Protein AF-A0A382CW52-F1 (afdb_monomer_lite)

Secondary structure (DSSP, 8-state):
--GGGSPPP---HHHHHHHHHHH-GGGTT--EEEEEE--SSSEEEEEEETTEEEEEEEE--TTS-HHHHHHHHHHHHHHTT-TTTTTTSPPB--SS-EEEE-TTS-EEEEEEEEPPPSEEGGGSPP-HHHHHHHHHHHHHHHHHHTT---GGG----TT-TT--GGGGGGGGG--HHHHHHHHHHHHHIIIIIITTGGGS-EEEE-S---TTTEEEETTEEEEE--GGG-EEEETTHHHHHHHHHHTTT-S-HHHHHHHHHHHHHHHSPPPHHHHHHHHHHHHHHHHHHHHHHHHHHHH-TT-GGGGTTHHHHHHHHHHHHTS-HHHHHHHHHHHTT--SSTTHHHHHHHHHHSPPPPSBSS-GGGS-EEE---SSSSTTTTT--S-HHHHHHHHHHHHHHTT-SEEEEPTT-B-TT--SGGGB-SS-TT-B--B--S-EEE--TT--B--SS----------

pLDDT: mean 93.74, std 5.89, range [51.62, 98.88]

Radius of gyration: 28.96 Å; chains: 1; bounding box: 70×45×85 Å

Organism: NCBI:txid408172

InterPro domains:
  IPR002575 Aminoglycoside phosphotransferase [PF01636] (102-248)
  IPR011009 Protein kinase-like domain superfamily [SSF56112] (11-312)
  IPR011055 Duplicated hybrid motif [G3DSA:2.70.70.10] (373-463)
  IPR011055 Duplicated hybrid motif [SSF51261] (417-463)
  IPR050249 Pseudomonas-type Homoserine Kinase [PTHR21064] (5-320)

Foldseek 3Di:
DDLLQAAEFAADQVVVLVCCLVPPVVSVPFDKGWDWDADRRWTWIQIDTVNHGWKIKIKGHLPADPLLVVVVVVVLVQCCPPPQAVQAEWAWDDPDWDWDQGPVRRTITITITTDDDADFLLPDDADLQALLLLLQNLLSQLVSQQPDDDPVQADDDLLQLLDPPVCVVLLVLDDDPLSVLLVVLVVVSVVLRVVLVVVADKGWDLSAQARRQFGDDPNHTRYGDDSSRIHTGRSCLNVLNHLLHQQFPDLDSLSSVLSNLLSSCVRHNDDLSNLSNRLSSNLSSLSSLQSQLSVSCVVPVPSPVSCVCNVSSVVVSQLSVLDDSLVSSLSSCVSRVHQSDPCNVVVVCVVVVDAFDDQFPDDPVPFAEEEDAQACPDPLPPPDPLDPVSSLVVLVVVCVVRVGQKYKYDAQHQHPNQPDPVQQDSRHNVDGVRTDHDIDIGHDPPGHGDDRDDDDCPDDDDD

Sequence (463 aa):
MSVFNSVPPKISKIELIKWLKVNYSFFYNKNISVKELKSERDKNFLLKLKNKPLYVIKISNPAESISLLKLQDFVLNSLIKRNSVKNFIPKKIHSTIKVYQDQLNRDCYVRVLRFIEGKMYAVVNHNNNLEHSLGTLLGNLSKELQNLNHPNAFRKFEWDPSNISWIQKEINLFKGNNKKIINTNLYEYNYFIKKNLKNLRFSLTHGDANNYNLVVKNDLVSGLLDYGDMIYAPTINDLAVSLSYALMKKEDLYSSLKNVVISYHKIFPITFDEIFSLMTLVKARLTITVVMAEKQRKKFPYNKYLSISENDAWDLLYKLDRINPYLFIFLIRDYCGHQITKNYNKVINFIEKNNFPSVLDFNLNKINKSIINLDSNSIFTKNYNNNPKQITKKINIFLKKNDSQIGIGLYKEKRNVYQGNNFISNFNSKNRRNIHLGIDIFAPVGTKIKAPHDGKVFILKYN

Structure (mmCIF, N/CA/C/O backbone):
data_AF-A0A382CW52-F1
#
_entry.id   AF-A0A382CW52-F1
#
loop_
_atom_site.group_PDB
_atom_site.id
_atom_site.type_symbol
_atom_site.label_atom_id
_atom_site.label_alt_id
_atom_site.label_comp_id
_atom_site.label_asym_id
_atom_site.label_entity_id
_atom_site.label_seq_id
_atom_site.pdbx_PDB_ins_code
_atom_site.Cartn_x
_atom_site.Cartn_y
_atom_site.Cartn_z
_atom_site.occupancy
_atom_site.B_iso_or_equiv
_atom_site.auth_seq_id
_atom_site.auth_comp_id
_atom_site.auth_asym_id
_atom_site.auth_atom_id
_atom_site.pdbx_PDB_model_num
ATOM 1 N N . MET A 1 1 ? 8.816 -22.337 -16.623 1.00 55.03 1 MET A N 1
ATOM 2 C CA . MET A 1 1 ? 9.507 -22.100 -15.332 1.00 55.03 1 MET A CA 1
ATOM 3 C C . MET A 1 1 ? 9.288 -20.637 -14.957 1.00 55.03 1 MET A C 1
ATOM 5 O O . MET A 1 1 ? 9.310 -19.818 -15.862 1.00 55.03 1 MET A O 1
ATOM 9 N N . SER A 1 2 ? 8.999 -20.305 -13.694 1.00 77.81 2 SER A N 1
ATOM 10 C CA . SER A 1 2 ? 8.781 -18.900 -13.285 1.00 77.81 2 SER A CA 1
ATOM 11 C C . SER A 1 2 ? 10.044 -18.052 -13.502 1.00 77.81 2 SER A C 1
ATOM 13 O O . SER A 1 2 ? 11.145 -18.556 -13.281 1.00 77.81 2 SER A O 1
ATOM 15 N N . VAL A 1 3 ? 9.909 -16.784 -13.904 1.00 83.56 3 VAL A N 1
ATOM 16 C CA . VAL A 1 3 ? 11.049 -15.866 -14.120 1.00 83.56 3 VAL A CA 1
ATOM 17 C C . VAL A 1 3 ? 11.852 -15.627 -12.832 1.00 83.56 3 VAL A C 1
ATOM 19 O O . VAL A 1 3 ? 13.056 -15.405 -12.872 1.00 83.56 3 VAL A O 1
ATOM 22 N N . PHE A 1 4 ? 11.228 -15.796 -11.663 1.00 84.50 4 PHE A N 1
ATOM 23 C CA . PHE A 1 4 ? 11.908 -15.740 -10.360 1.00 84.50 4 PHE A CA 1
ATOM 24 C C . PHE A 1 4 ? 12.836 -16.936 -10.109 1.00 84.50 4 PHE A C 1
ATOM 26 O O . PHE A 1 4 ? 13.562 -16.978 -9.119 1.00 84.50 4 PHE A O 1
ATOM 33 N N . ASN A 1 5 ? 12.806 -17.937 -10.992 1.00 84.00 5 ASN A N 1
ATOM 34 C CA . ASN A 1 5 ? 13.637 -19.126 -10.904 1.00 84.00 5 ASN A CA 1
ATOM 35 C C . ASN A 1 5 ? 14.813 -19.140 -11.886 1.00 84.00 5 ASN A C 1
ATOM 37 O O . ASN A 1 5 ? 15.629 -20.059 -11.785 1.00 84.00 5 ASN A O 1
ATOM 41 N N . SER A 1 6 ? 14.924 -18.180 -12.802 1.00 87.19 6 SER A N 1
ATOM 42 C CA . SER A 1 6 ? 16.029 -18.098 -13.758 1.00 87.19 6 SER A CA 1
ATOM 43 C C . SER A 1 6 ? 17.123 -17.149 -13.273 1.00 87.19 6 SER A C 1
ATOM 45 O O . SER A 1 6 ? 16.870 -16.150 -12.602 1.00 87.19 6 SER A O 1
ATOM 47 N N . VAL A 1 7 ? 18.371 -17.457 -13.629 1.00 90.31 7 VAL A N 1
ATOM 48 C CA . VAL A 1 7 ? 19.515 -16.590 -13.320 1.00 90.31 7 VAL A CA 1
ATOM 49 C C . VAL A 1 7 ? 19.414 -15.305 -14.157 1.00 90.31 7 VAL A C 1
ATOM 51 O O . VAL A 1 7 ? 19.253 -15.424 -15.379 1.00 90.31 7 VAL A O 1
ATOM 54 N N . PRO A 1 8 ? 19.553 -14.106 -13.549 1.00 91.69 8 PRO A N 1
ATOM 55 C CA . PRO A 1 8 ? 19.590 -12.831 -14.269 1.00 91.69 8 PRO A CA 1
ATOM 56 C C . PRO A 1 8 ? 20.633 -12.801 -15.399 1.00 91.69 8 PRO A C 1
ATOM 58 O O . PRO A 1 8 ? 21.580 -13.599 -15.394 1.00 91.69 8 PRO A O 1
ATOM 61 N N . PRO A 1 9 ? 20.503 -11.889 -16.376 1.00 94.38 9 PRO A N 1
ATOM 62 C CA . PRO A 1 9 ? 21.441 -11.818 -17.485 1.00 94.38 9 PRO A CA 1
ATOM 63 C C . PRO A 1 9 ? 22.822 -11.336 -17.019 1.00 94.38 9 PRO A C 1
ATOM 65 O O . PRO A 1 9 ? 22.937 -10.498 -16.114 1.00 94.38 9 PRO A O 1
ATOM 68 N N . LYS A 1 10 ? 23.884 -11.876 -17.627 1.00 95.19 10 LYS A N 1
ATOM 69 C CA . LYS A 1 10 ? 25.273 -11.506 -17.318 1.00 95.19 10 LYS A CA 1
ATOM 70 C C . LYS A 1 10 ? 25.776 -10.510 -18.361 1.00 95.19 10 LYS A C 1
ATOM 72 O O . LYS A 1 10 ? 25.882 -10.848 -19.532 1.00 95.19 10 LYS A O 1
ATOM 77 N N . ILE A 1 11 ? 26.057 -9.276 -17.943 1.00 96.25 11 ILE A N 1
ATOM 78 C CA . ILE A 1 11 ? 26.260 -8.146 -18.861 1.00 96.25 11 ILE A CA 1
ATOM 79 C C . ILE A 1 11 ? 27.637 -7.516 -18.656 1.00 96.25 11 ILE A C 1
ATOM 81 O O . ILE A 1 11 ? 27.946 -7.031 -17.565 1.00 96.25 11 ILE A O 1
ATOM 85 N N . SER A 1 12 ? 28.430 -7.430 -19.725 1.00 95.88 12 SER A N 1
ATOM 86 C CA . SER A 1 12 ? 29.623 -6.580 -19.758 1.00 95.88 12 SER A CA 1
ATOM 87 C C . SER A 1 12 ? 29.228 -5.137 -20.057 1.00 95.88 12 SER A C 1
ATOM 89 O O . SER A 1 12 ? 28.597 -4.843 -21.071 1.00 95.88 12 SER A O 1
ATOM 91 N N . LYS A 1 13 ? 29.632 -4.197 -19.193 1.00 95.81 13 LYS A N 1
ATOM 92 C CA . LYS A 1 13 ? 29.352 -2.763 -19.395 1.00 95.81 13 LYS A CA 1
ATOM 93 C C . LYS A 1 13 ? 29.982 -2.232 -20.686 1.00 95.81 13 LYS A C 1
ATOM 95 O O . LYS A 1 13 ? 29.386 -1.383 -21.343 1.00 95.81 13 LYS A O 1
ATOM 100 N N . ILE A 1 14 ? 31.167 -2.728 -21.044 1.00 95.62 14 ILE A N 1
ATOM 101 C CA . ILE A 1 14 ? 31.901 -2.304 -22.243 1.00 95.62 14 ILE A CA 1
ATOM 102 C C . ILE A 1 14 ? 31.178 -2.796 -23.500 1.00 95.62 14 ILE A C 1
ATOM 104 O O . ILE A 1 14 ? 30.935 -2.011 -24.416 1.00 95.62 14 ILE A O 1
ATOM 108 N N . GLU A 1 15 ? 30.790 -4.072 -23.528 1.00 95.94 15 GLU A N 1
ATOM 109 C CA . GLU A 1 15 ? 30.048 -4.653 -24.653 1.00 95.94 15 GLU A CA 1
ATOM 110 C C . GLU A 1 15 ? 28.670 -4.014 -24.796 1.00 95.94 15 GLU A C 1
ATOM 112 O O . GLU A 1 15 ? 28.284 -3.652 -25.903 1.00 95.94 15 GLU A O 1
ATOM 117 N N . LEU A 1 16 ? 27.968 -3.777 -23.682 1.00 97.12 16 LEU A N 1
ATOM 118 C CA . LEU A 1 16 ? 26.688 -3.076 -23.688 1.00 97.12 16 LEU A CA 1
ATOM 119 C C . LEU A 1 16 ? 26.818 -1.676 -24.301 1.00 97.12 16 LEU A C 1
ATOM 121 O O . LEU A 1 16 ? 26.004 -1.297 -25.137 1.00 97.12 16 LEU A O 1
ATOM 125 N N . ILE A 1 17 ? 27.843 -0.906 -23.924 1.00 96.69 17 ILE A N 1
ATOM 126 C CA . ILE A 1 17 ? 28.097 0.428 -24.488 1.00 96.69 17 ILE A CA 1
ATOM 127 C C . ILE A 1 17 ? 28.313 0.353 -26.004 1.00 96.69 17 ILE A C 1
ATOM 129 O O . ILE A 1 17 ? 27.689 1.118 -26.742 1.00 96.69 17 ILE A O 1
ATOM 133 N N . LYS A 1 18 ? 29.166 -0.567 -26.475 1.00 96.19 18 LYS A N 1
ATOM 134 C CA . LYS A 1 18 ? 29.416 -0.765 -27.912 1.00 96.19 18 LYS A CA 1
ATOM 135 C C . LYS A 1 18 ? 28.123 -1.140 -28.638 1.00 96.19 18 LYS A C 1
ATOM 137 O O . LYS A 1 18 ? 27.760 -0.500 -29.622 1.00 96.19 18 LYS A O 1
ATOM 142 N N . TRP A 1 19 ? 27.389 -2.109 -28.097 1.00 97.31 19 TRP A N 1
ATOM 143 C CA . TRP A 1 19 ? 26.139 -2.590 -28.669 1.00 97.31 19 TRP A CA 1
ATOM 144 C C . TRP A 1 19 ? 25.076 -1.486 -28.741 1.00 97.31 19 TRP A C 1
ATOM 146 O O . TRP A 1 19 ? 24.431 -1.334 -29.777 1.00 97.31 19 TRP A O 1
ATOM 156 N N . LEU A 1 20 ? 24.934 -0.660 -27.696 1.00 96.88 20 LEU A N 1
ATOM 157 C CA . LEU A 1 20 ? 23.993 0.466 -27.669 1.00 96.88 20 LEU A CA 1
ATOM 158 C C . LEU A 1 20 ? 24.300 1.506 -28.753 1.00 96.88 20 LEU A C 1
ATOM 160 O O . LEU A 1 20 ? 23.367 2.004 -29.379 1.00 96.88 20 LEU A O 1
ATOM 164 N N . LYS A 1 21 ? 25.580 1.823 -28.995 1.00 95.81 21 LYS A N 1
ATOM 165 C CA . LYS A 1 21 ? 25.993 2.780 -30.038 1.00 95.81 21 LYS A CA 1
ATOM 166 C C . LYS A 1 21 ? 25.682 2.289 -31.450 1.00 95.81 21 LYS A C 1
ATOM 168 O O . LYS A 1 21 ? 25.289 3.092 -32.287 1.00 95.81 21 LYS A O 1
ATOM 173 N N . VAL A 1 22 ? 25.830 0.987 -31.691 1.00 96.19 22 VAL A N 1
ATOM 174 C CA . VAL A 1 22 ? 25.495 0.354 -32.978 1.00 96.19 22 VAL A CA 1
ATOM 175 C C . VAL A 1 22 ? 23.980 0.276 -33.169 1.00 96.19 22 VAL A C 1
ATOM 177 O O . VAL A 1 22 ? 23.463 0.538 -34.250 1.00 96.19 22 VAL A O 1
ATOM 180 N N . ASN A 1 23 ? 23.245 -0.064 -32.110 1.00 95.94 23 ASN A N 1
ATOM 181 C CA . ASN A 1 23 ? 21.829 -0.399 -32.220 1.00 95.94 23 ASN A CA 1
ATOM 182 C C . ASN A 1 23 ? 20.876 0.781 -32.036 1.00 95.94 23 ASN A C 1
ATOM 184 O O . ASN A 1 23 ? 19.716 0.686 -32.435 1.00 95.94 23 ASN A O 1
ATOM 188 N N . TYR A 1 24 ? 21.313 1.889 -31.458 1.00 93.94 24 TYR A N 1
ATOM 189 C CA . TYR A 1 24 ? 20.473 3.065 -31.289 1.00 93.94 24 TYR A CA 1
ATOM 190 C C . TYR A 1 24 ? 21.199 4.275 -31.862 1.00 93.94 24 TYR A C 1
ATOM 192 O O . TYR A 1 24 ? 22.149 4.781 -31.269 1.00 93.94 24 TYR A O 1
ATOM 200 N N . SER A 1 25 ? 20.718 4.767 -33.006 1.00 91.19 25 SER A N 1
ATOM 201 C CA . SER A 1 25 ? 21.332 5.877 -33.752 1.00 91.19 25 SER A CA 1
ATOM 202 C C . SER A 1 25 ? 21.570 7.121 -32.890 1.00 91.19 25 SER A C 1
ATOM 204 O O . SER A 1 25 ? 22.600 7.781 -33.012 1.00 91.19 25 SER A O 1
ATOM 206 N N . PHE A 1 26 ? 20.680 7.399 -31.933 1.00 91.38 26 PHE A N 1
ATOM 207 C CA . PHE A 1 26 ? 20.825 8.523 -31.005 1.00 91.38 26 PHE A CA 1
ATOM 208 C C . PHE A 1 26 ? 21.992 8.379 -30.002 1.00 91.38 26 PHE A C 1
ATOM 210 O O . PHE A 1 26 ? 22.335 9.358 -29.331 1.00 91.38 26 PHE A O 1
ATOM 217 N N . PHE A 1 27 ? 22.637 7.208 -29.921 1.00 93.00 27 PHE A N 1
ATOM 218 C CA . PHE A 1 27 ? 23.841 6.959 -29.122 1.00 93.00 27 PHE A CA 1
ATOM 219 C C . PHE A 1 27 ? 25.148 6.893 -29.926 1.00 93.00 27 PHE A C 1
ATOM 221 O O . PHE A 1 27 ? 26.197 7.059 -29.305 1.00 93.00 27 PHE A O 1
ATOM 228 N N . TYR A 1 28 ? 25.114 6.714 -31.253 1.00 90.19 28 TYR A N 1
ATOM 229 C CA . TYR A 1 28 ? 26.278 6.407 -32.109 1.00 90.19 28 TYR A CA 1
ATOM 230 C C . TYR A 1 28 ? 27.548 7.222 -31.773 1.00 90.19 28 TYR A C 1
ATOM 232 O O . TYR A 1 28 ? 28.556 6.659 -31.346 1.00 90.19 28 TYR A O 1
ATOM 240 N N . ASN A 1 29 ? 27.460 8.558 -31.806 1.00 89.75 29 ASN A N 1
ATOM 241 C CA . ASN A 1 29 ? 28.578 9.475 -31.517 1.00 89.75 29 ASN A CA 1
ATOM 242 C C . ASN A 1 29 ? 28.512 10.127 -30.126 1.00 89.75 29 ASN A C 1
ATOM 244 O O . ASN A 1 29 ? 29.035 11.221 -29.905 1.00 89.75 29 ASN A O 1
ATOM 248 N N . LYS A 1 30 ? 27.823 9.509 -29.161 1.00 90.88 30 LYS A N 1
ATOM 249 C CA . LYS A 1 30 ? 27.701 10.070 -27.810 1.00 90.88 30 LYS A CA 1
ATOM 250 C C . LYS A 1 30 ? 28.760 9.493 -26.871 1.00 90.88 30 LYS A C 1
ATOM 252 O O . LYS A 1 30 ? 29.058 8.298 -26.886 1.00 90.88 30 LYS A O 1
ATOM 257 N N . ASN A 1 31 ? 29.299 10.351 -26.005 1.00 91.38 31 ASN A N 1
ATOM 258 C CA . ASN A 1 31 ? 30.070 9.907 -24.849 1.00 91.38 31 ASN A CA 1
ATOM 259 C C . ASN A 1 31 ? 29.093 9.381 -23.786 1.00 91.38 31 ASN A C 1
ATOM 261 O O . ASN A 1 31 ? 28.356 10.170 -23.178 1.00 91.38 31 ASN A O 1
ATOM 265 N N . ILE A 1 32 ? 29.049 8.055 -23.640 1.00 94.25 32 ILE A N 1
ATOM 266 C CA . ILE A 1 32 ? 28.101 7.344 -22.782 1.00 94.25 32 ILE A CA 1
ATOM 267 C C . ILE A 1 32 ? 28.845 6.607 -21.673 1.00 94.25 32 ILE A C 1
ATOM 269 O O . ILE A 1 32 ? 29.860 5.959 -21.918 1.00 94.25 32 ILE A O 1
ATOM 273 N N . SER A 1 33 ? 28.305 6.661 -20.461 1.00 94.81 33 SER A N 1
ATOM 274 C CA . SER A 1 33 ? 28.719 5.793 -19.360 1.00 94.81 33 SER A CA 1
ATOM 275 C C . SER A 1 33 ? 27.498 5.142 -18.724 1.00 94.81 33 SER A C 1
ATOM 277 O O . SER A 1 33 ? 26.403 5.709 -18.728 1.00 94.81 33 SER A O 1
ATOM 279 N N . VAL A 1 34 ? 27.674 3.929 -18.199 1.00 96.44 34 VAL A N 1
ATOM 280 C CA . VAL A 1 34 ? 26.595 3.159 -17.573 1.00 96.44 34 VAL A CA 1
ATOM 281 C C . VAL A 1 34 ? 26.955 2.787 -16.139 1.00 96.44 34 VAL A C 1
ATOM 283 O O . VAL A 1 34 ? 28.069 2.351 -15.849 1.00 96.44 34 VAL A O 1
ATOM 286 N N . LYS A 1 35 ? 25.994 2.941 -15.227 1.00 96.19 35 LYS A N 1
ATOM 287 C CA . LYS A 1 35 ? 26.082 2.485 -13.838 1.00 96.19 35 LYS A CA 1
ATOM 288 C C . LYS A 1 35 ? 24.966 1.486 -13.581 1.00 96.19 35 LYS A C 1
ATOM 290 O O . LYS A 1 35 ? 23.804 1.798 -13.803 1.00 96.19 35 LYS A O 1
ATOM 295 N N . GLU A 1 36 ? 25.318 0.304 -13.101 1.00 96.19 36 GLU A N 1
ATOM 296 C CA . GLU A 1 36 ? 24.333 -0.712 -12.733 1.00 96.19 36 GLU A CA 1
ATOM 297 C C . GLU A 1 36 ? 23.468 -0.231 -11.559 1.00 96.19 36 GLU A C 1
ATOM 299 O O . GLU A 1 36 ? 23.963 0.390 -10.612 1.00 96.19 36 GLU A O 1
ATOM 304 N N . LEU A 1 37 ? 22.170 -0.494 -11.658 1.00 94.19 37 LEU A N 1
ATOM 305 C CA . LEU A 1 37 ? 21.167 -0.264 -10.629 1.00 94.19 37 LEU A CA 1
ATOM 306 C C . LEU A 1 37 ? 20.748 -1.611 -10.040 1.00 94.19 37 LEU A C 1
ATOM 308 O O . LEU A 1 37 ? 20.808 -2.638 -10.713 1.00 94.19 37 LEU A O 1
ATOM 312 N N . LYS A 1 38 ? 20.310 -1.599 -8.778 1.00 90.88 38 LYS A N 1
ATOM 313 C CA . LYS A 1 38 ? 19.772 -2.802 -8.136 1.00 90.88 38 LYS A CA 1
ATOM 314 C C . LYS A 1 38 ? 18.479 -3.229 -8.834 1.00 90.88 38 LYS A C 1
ATOM 316 O O . LYS A 1 38 ? 17.679 -2.382 -9.232 1.00 90.88 38 LYS A O 1
ATOM 321 N N . SER A 1 39 ? 18.297 -4.533 -8.961 1.00 88.56 39 SER A N 1
ATOM 322 C CA . SER A 1 39 ? 17.133 -5.165 -9.572 1.00 88.56 39 SER A CA 1
ATOM 323 C C . SER A 1 39 ? 16.984 -6.589 -9.037 1.00 88.56 39 SER A C 1
ATOM 325 O O . SER A 1 39 ? 17.930 -7.167 -8.495 1.00 88.56 39 SER A O 1
ATOM 327 N N . GLU A 1 40 ? 15.779 -7.138 -9.168 1.00 85.88 40 GLU A N 1
ATOM 328 C CA . GLU A 1 40 ? 15.458 -8.503 -8.746 1.00 85.88 40 GLU A CA 1
ATOM 329 C C . GLU A 1 40 ? 15.887 -9.525 -9.814 1.00 85.88 40 GLU A C 1
ATOM 331 O O . GLU A 1 40 ? 16.823 -10.294 -9.593 1.00 85.88 40 GLU A O 1
ATOM 336 N N . ARG A 1 41 ? 15.232 -9.494 -10.987 1.00 90.38 41 ARG A N 1
ATOM 337 C CA . ARG A 1 41 ? 15.370 -10.508 -12.055 1.00 90.38 41 ARG A CA 1
ATOM 338 C C . ARG A 1 41 ? 15.990 -10.010 -13.366 1.00 90.38 41 ARG A C 1
ATOM 340 O O . ARG A 1 41 ? 16.642 -10.790 -14.060 1.00 90.38 41 ARG A O 1
ATOM 347 N N . ASP A 1 42 ? 15.801 -8.730 -13.680 1.00 93.88 42 ASP A N 1
ATOM 348 C CA . ASP A 1 42 ? 16.371 -8.040 -14.846 1.00 93.88 42 ASP A CA 1
ATOM 349 C C . ASP A 1 42 ? 17.748 -7.440 -14.518 1.00 93.88 42 ASP A C 1
ATOM 351 O O . ASP A 1 42 ? 18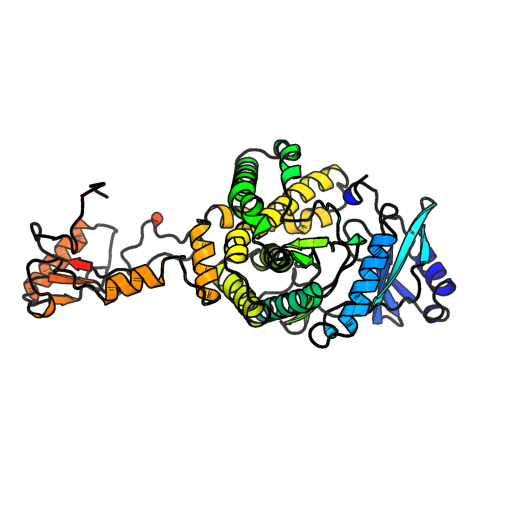.178 -7.438 -13.361 1.00 93.88 42 ASP A O 1
ATOM 355 N N . LYS A 1 43 ? 18.426 -6.852 -15.512 1.00 95.50 43 LYS A N 1
ATOM 356 C CA . LYS A 1 43 ? 19.555 -5.935 -15.293 1.00 95.50 43 LYS A CA 1
ATOM 357 C C . LYS A 1 43 ? 19.203 -4.518 -15.722 1.00 95.50 43 LYS A C 1
ATOM 359 O O . LYS A 1 43 ? 18.907 -4.258 -16.887 1.00 95.50 43 LYS A O 1
ATOM 364 N N . ASN A 1 44 ? 19.292 -3.593 -14.771 1.00 96.88 44 ASN A N 1
ATOM 365 C CA . ASN A 1 44 ? 18.996 -2.181 -14.981 1.00 96.88 44 ASN A CA 1
ATOM 366 C C . ASN A 1 44 ? 20.292 -1.363 -14.954 1.00 96.88 44 ASN A C 1
ATOM 368 O O . ASN A 1 44 ? 21.102 -1.501 -14.040 1.00 96.88 44 ASN A O 1
ATOM 372 N N . PHE A 1 45 ? 20.476 -0.467 -15.921 1.00 97.62 45 PHE A N 1
ATOM 373 C CA . PHE A 1 45 ? 21.619 0.442 -15.978 1.00 97.62 45 PHE A CA 1
ATOM 374 C C . PHE A 1 45 ? 21.162 1.889 -16.116 1.00 97.62 45 PHE A C 1
ATOM 376 O O . PHE A 1 45 ? 20.424 2.241 -17.032 1.00 97.62 45 PHE A O 1
ATOM 383 N N . LEU A 1 46 ? 21.663 2.751 -15.240 1.00 97.31 46 LEU A N 1
ATOM 384 C CA . LEU A 1 46 ? 21.608 4.193 -15.408 1.00 97.31 46 LEU A CA 1
ATOM 385 C C . LEU A 1 46 ? 22.628 4.610 -16.466 1.00 97.31 46 LEU A C 1
ATOM 387 O O . LEU A 1 46 ? 23.833 4.502 -16.237 1.00 97.31 46 LEU A O 1
ATOM 391 N N . LEU A 1 47 ? 22.149 5.117 -17.597 1.00 97.06 47 LEU A N 1
ATOM 392 C CA . LEU A 1 47 ? 22.981 5.653 -18.665 1.00 97.06 47 LEU A CA 1
ATOM 393 C C . LEU A 1 47 ? 23.095 7.173 -18.529 1.00 97.06 47 LEU A C 1
ATOM 395 O O . LEU A 1 47 ? 22.097 7.901 -18.446 1.00 97.06 47 LEU A O 1
ATOM 399 N N . LYS A 1 48 ? 24.342 7.646 -18.521 1.00 95.75 48 LYS A N 1
ATOM 400 C CA . LYS A 1 48 ? 24.700 9.060 -18.456 1.00 95.75 48 LYS A CA 1
ATOM 401 C C . LYS A 1 48 ? 25.254 9.537 -19.795 1.00 95.75 48 LYS A C 1
ATOM 403 O O . LYS A 1 48 ? 26.155 8.909 -20.348 1.00 95.75 48 LYS A O 1
ATOM 408 N N . LEU A 1 49 ? 24.752 10.672 -20.279 1.00 92.44 49 LEU A N 1
ATOM 409 C CA . LEU A 1 49 ? 25.330 11.409 -21.406 1.00 92.44 49 LEU A CA 1
ATOM 410 C C . LEU A 1 49 ? 26.043 12.644 -20.869 1.00 92.44 49 LEU A C 1
ATOM 412 O O . LEU A 1 49 ? 25.433 13.416 -20.131 1.00 92.44 49 LEU A O 1
ATOM 416 N N . LYS A 1 50 ? 27.322 12.842 -21.222 1.00 88.62 50 LYS A N 1
ATOM 417 C CA . LYS A 1 50 ? 28.143 13.944 -20.672 1.00 88.62 50 LYS A CA 1
ATOM 418 C C . LYS A 1 50 ? 28.017 14.040 -19.136 1.00 88.62 50 LYS A C 1
ATOM 420 O O . LYS A 1 50 ? 27.752 15.104 -18.586 1.00 88.62 50 LYS A O 1
ATOM 425 N N . ASN A 1 51 ? 28.107 12.895 -18.454 1.00 84.75 51 ASN A N 1
ATOM 426 C CA . ASN A 1 51 ? 27.937 12.728 -17.000 1.00 84.75 51 ASN A CA 1
ATOM 427 C C . ASN A 1 51 ? 26.554 13.062 -16.405 1.00 84.75 51 ASN A C 1
ATOM 429 O O . ASN A 1 51 ? 26.361 12.861 -15.204 1.00 84.75 51 ASN A O 1
ATOM 433 N N . LYS A 1 52 ? 25.561 13.458 -17.211 1.00 89.44 52 LYS A N 1
ATOM 434 C CA . LYS A 1 52 ? 24.188 13.696 -16.746 1.00 89.44 52 LYS A CA 1
ATOM 435 C C . LYS A 1 52 ? 23.327 12.436 -16.903 1.00 89.44 52 LYS A C 1
ATOM 437 O O . LYS A 1 52 ? 23.282 11.886 -18.007 1.00 89.44 52 LYS A O 1
ATOM 442 N N . PRO A 1 53 ? 22.657 11.954 -15.838 1.00 89.69 53 PRO A N 1
ATOM 443 C CA . PRO A 1 53 ? 21.751 10.813 -15.930 1.00 89.69 53 PRO A CA 1
ATOM 444 C C . PRO A 1 53 ? 20.567 11.168 -16.824 1.00 89.69 53 PRO A C 1
ATOM 446 O O . PRO A 1 53 ? 19.888 12.164 -16.587 1.00 89.69 53 PRO A O 1
ATOM 449 N N . LEU A 1 54 ? 20.342 10.369 -17.865 1.00 93.88 54 LEU A N 1
ATOM 450 C CA . LEU A 1 54 ? 19.328 10.694 -18.868 1.00 93.88 54 LEU A CA 1
ATOM 451 C C . LEU A 1 54 ? 18.412 9.519 -19.189 1.00 93.88 54 LEU A C 1
ATOM 453 O O . LEU A 1 54 ? 17.210 9.716 -19.380 1.00 93.88 54 LEU A O 1
ATOM 457 N N . TYR A 1 55 ? 18.955 8.301 -19.201 1.00 97.00 55 TYR A N 1
ATOM 458 C CA . TYR A 1 55 ? 18.201 7.104 -19.554 1.00 97.00 55 TYR A CA 1
ATOM 459 C C . TYR A 1 55 ? 18.418 5.975 -18.552 1.00 97.00 55 TYR A C 1
ATOM 461 O O . TYR A 1 55 ? 19.447 5.899 -17.882 1.00 97.00 55 TYR A O 1
ATOM 469 N N . VAL A 1 56 ? 17.446 5.074 -18.495 1.00 97.50 56 VAL A N 1
ATOM 470 C CA . VAL A 1 56 ? 17.561 3.759 -17.875 1.00 97.50 56 VAL A CA 1
ATOM 471 C C . VAL A 1 56 ? 17.484 2.720 -18.986 1.00 97.50 56 VAL A C 1
ATOM 473 O O . VAL A 1 56 ? 16.537 2.709 -19.775 1.00 97.50 56 VAL A O 1
ATOM 476 N N . ILE A 1 57 ? 18.498 1.866 -19.052 1.00 97.88 57 ILE A N 1
ATOM 477 C CA . ILE A 1 57 ? 18.541 0.696 -19.922 1.00 97.88 57 ILE A CA 1
ATOM 478 C C . ILE A 1 57 ? 18.075 -0.490 -19.089 1.00 97.88 57 ILE A C 1
ATOM 480 O O . ILE A 1 57 ? 18.719 -0.821 -18.094 1.00 97.88 57 ILE A O 1
ATOM 484 N N . LYS A 1 58 ? 16.957 -1.103 -19.476 1.00 97.75 58 LYS A N 1
ATOM 485 C CA . LYS A 1 58 ? 16.488 -2.365 -18.898 1.00 97.75 58 LYS A CA 1
ATOM 486 C C . LYS A 1 58 ? 16.836 -3.492 -19.863 1.00 97.75 58 LYS A C 1
ATOM 488 O O . LYS A 1 58 ? 16.467 -3.419 -21.035 1.00 97.75 58 LYS A O 1
ATOM 493 N N . ILE A 1 59 ? 17.541 -4.501 -19.369 1.00 97.81 59 ILE A N 1
ATOM 494 C CA . ILE A 1 59 ? 17.832 -5.743 -20.084 1.00 97.81 59 ILE A CA 1
ATOM 495 C C . ILE A 1 59 ? 17.067 -6.846 -19.368 1.00 97.81 59 ILE A C 1
ATOM 497 O O . ILE A 1 59 ? 17.330 -7.116 -18.192 1.00 97.81 59 ILE A O 1
ATOM 501 N N . SER A 1 60 ? 16.085 -7.417 -20.059 1.00 97.19 60 SER A N 1
ATOM 502 C CA . SER A 1 60 ? 15.186 -8.398 -19.464 1.00 97.19 60 SER A CA 1
ATOM 503 C C . SER A 1 60 ? 15.926 -9.672 -19.079 1.00 97.19 60 SER A C 1
ATOM 505 O O . SER A 1 60 ? 16.918 -10.049 -19.704 1.00 97.19 60 SER A O 1
ATOM 507 N N . ASN A 1 61 ? 15.398 -10.384 -18.091 1.00 96.25 61 ASN A N 1
ATOM 508 C CA . ASN A 1 61 ? 15.747 -11.783 -17.899 1.00 96.25 61 ASN A CA 1
ATOM 509 C C . ASN A 1 61 ? 15.500 -12.584 -19.200 1.00 96.25 61 ASN A C 1
ATOM 511 O O . ASN A 1 61 ? 14.502 -12.323 -19.877 1.00 96.25 61 ASN A O 1
ATOM 515 N N . PRO A 1 62 ? 16.349 -13.562 -19.562 1.00 95.31 62 PRO A N 1
ATOM 516 C CA . PRO A 1 62 ? 16.127 -14.388 -20.755 1.00 95.31 62 PRO A CA 1
ATOM 517 C C . PRO A 1 62 ? 14.855 -15.247 -20.681 1.00 95.31 62 PRO A C 1
ATOM 519 O O . PRO A 1 62 ? 14.338 -15.680 -21.703 1.00 95.31 62 PRO A O 1
ATOM 522 N N . ALA A 1 63 ? 14.321 -15.486 -19.478 1.00 94.62 63 ALA A N 1
ATOM 523 C CA . ALA A 1 63 ? 13.035 -16.160 -19.300 1.00 94.62 63 ALA A CA 1
ATOM 524 C C . ALA A 1 63 ? 11.824 -15.208 -19.411 1.00 94.62 63 ALA A C 1
ATOM 526 O O . ALA A 1 63 ? 10.682 -15.661 -19.320 1.00 94.62 63 ALA A O 1
ATOM 527 N N . GLU A 1 64 ? 12.049 -13.897 -19.558 1.00 94.12 64 GLU A N 1
ATOM 528 C CA . GLU A 1 64 ? 10.989 -12.891 -19.657 1.00 94.12 64 GLU A CA 1
ATOM 529 C C . GLU A 1 64 ? 10.379 -12.889 -21.064 1.00 94.12 64 GLU A C 1
ATOM 531 O O . GLU A 1 64 ? 11.076 -12.881 -22.081 1.00 94.12 64 GLU A O 1
ATOM 536 N N . SER A 1 65 ? 9.050 -12.873 -21.136 1.00 93.50 65 SER A N 1
ATOM 537 C CA . SER A 1 65 ? 8.357 -12.945 -22.420 1.00 93.50 65 SER A CA 1
ATOM 538 C C . SER A 1 65 ? 8.354 -11.593 -23.132 1.00 93.50 65 SER A C 1
ATOM 540 O O . SER A 1 65 ? 7.928 -10.580 -22.568 1.00 93.50 65 SER A O 1
ATOM 542 N N . ILE A 1 66 ? 8.684 -11.584 -24.427 1.00 95.75 66 ILE A N 1
ATOM 543 C CA . ILE A 1 66 ? 8.529 -10.394 -25.279 1.00 95.75 66 ILE A CA 1
ATOM 544 C C . ILE A 1 66 ? 7.092 -9.852 -25.270 1.00 95.75 66 ILE A C 1
ATOM 546 O O . ILE A 1 66 ? 6.876 -8.644 -25.360 1.00 95.75 66 ILE A O 1
ATOM 550 N N . SER A 1 67 ? 6.098 -10.725 -25.103 1.00 96.12 67 SER A N 1
ATOM 551 C CA . SER A 1 67 ? 4.685 -10.361 -25.002 1.00 96.12 67 SER A CA 1
ATOM 552 C C . SER A 1 67 ? 4.391 -9.500 -23.765 1.00 96.12 67 SER A C 1
ATOM 554 O O . SER A 1 67 ? 3.600 -8.556 -23.852 1.00 96.12 67 SER A O 1
ATOM 556 N N . LEU A 1 68 ? 5.064 -9.754 -22.636 1.00 95.25 68 LEU A N 1
ATOM 557 C CA . LEU A 1 68 ? 4.957 -8.917 -21.434 1.00 95.25 68 LEU A CA 1
ATOM 558 C C . LEU A 1 68 ? 5.671 -7.577 -21.612 1.00 95.25 68 LEU A C 1
ATOM 560 O O . LEU A 1 68 ? 5.163 -6.540 -21.192 1.00 95.25 68 LEU A O 1
ATOM 564 N N . LEU A 1 69 ? 6.808 -7.557 -22.304 1.00 96.69 69 LEU A N 1
ATOM 565 C CA . LEU A 1 69 ? 7.500 -6.306 -22.617 1.00 96.69 69 LEU A CA 1
ATOM 566 C C . LEU A 1 69 ? 6.683 -5.417 -23.571 1.00 96.69 69 LEU A C 1
ATOM 568 O O . LEU A 1 69 ? 6.631 -4.200 -23.388 1.00 96.69 69 LEU A O 1
ATOM 572 N N . LYS A 1 70 ? 5.986 -6.019 -24.543 1.00 96.81 70 LYS A N 1
ATOM 573 C CA . LYS A 1 70 ? 5.031 -5.322 -25.420 1.00 96.81 70 LYS A CA 1
ATOM 574 C C . LYS A 1 70 ? 3.837 -4.760 -24.643 1.00 96.81 70 LYS A C 1
ATOM 576 O O . LYS A 1 70 ? 3.440 -3.628 -24.905 1.00 96.81 70 LYS A O 1
ATOM 581 N N . LEU A 1 71 ? 3.314 -5.499 -23.659 1.00 97.31 71 LEU A N 1
ATOM 582 C CA . LEU A 1 71 ? 2.287 -4.997 -22.739 1.00 97.31 71 LEU A CA 1
ATOM 583 C C . LEU A 1 71 ? 2.781 -3.745 -21.991 1.00 97.31 71 LEU A C 1
ATOM 585 O O . LEU A 1 71 ? 2.082 -2.735 -21.951 1.00 97.31 71 LEU A O 1
ATOM 589 N N . GLN A 1 72 ? 4.002 -3.771 -21.452 1.00 97.25 72 GLN A N 1
ATOM 590 C CA . GLN A 1 72 ? 4.591 -2.604 -20.784 1.00 97.25 72 GLN A CA 1
ATOM 591 C C . GLN A 1 72 ? 4.677 -1.386 -21.704 1.00 97.25 72 GLN A C 1
ATOM 593 O O . GLN A 1 72 ? 4.312 -0.277 -21.317 1.00 97.25 72 GLN A O 1
ATOM 598 N N . ASP A 1 73 ? 5.152 -1.586 -22.929 1.00 97.31 73 ASP A N 1
ATOM 599 C CA . ASP A 1 73 ? 5.229 -0.531 -23.935 1.00 97.31 73 ASP A CA 1
ATOM 600 C C . ASP A 1 73 ? 3.853 0.033 -24.307 1.00 97.31 73 ASP A C 1
ATOM 602 O O . ASP A 1 73 ? 3.708 1.251 -24.426 1.00 97.31 73 ASP A O 1
ATOM 606 N N . PHE A 1 74 ? 2.851 -0.834 -24.473 1.00 97.50 74 PHE A N 1
ATOM 607 C CA . PHE A 1 74 ? 1.469 -0.448 -24.757 1.00 97.50 74 PHE A CA 1
ATOM 608 C C . PHE A 1 74 ? 0.896 0.449 -23.654 1.00 97.50 74 PHE A C 1
ATOM 610 O O . PHE A 1 74 ? 0.329 1.508 -23.943 1.00 97.50 74 PHE A O 1
ATOM 617 N N . VAL A 1 75 ? 1.089 0.066 -22.391 1.00 97.88 75 VAL A N 1
ATOM 618 C CA . VAL A 1 75 ? 0.569 0.819 -21.244 1.00 97.88 75 VAL A CA 1
ATOM 619 C C . VAL A 1 75 ? 1.276 2.162 -21.108 1.00 97.88 75 VAL A C 1
ATOM 621 O O . VAL A 1 75 ? 0.602 3.187 -21.039 1.00 97.88 75 VAL A O 1
ATOM 624 N N . LEU A 1 76 ? 2.611 2.205 -21.172 1.00 97.69 76 LEU A N 1
ATOM 625 C CA . LEU A 1 76 ? 3.355 3.470 -21.103 1.00 97.69 76 LEU A CA 1
ATOM 626 C C . LEU A 1 76 ? 2.970 4.431 -22.241 1.00 97.69 76 LEU A C 1
ATOM 628 O O . LEU A 1 76 ? 2.772 5.624 -22.005 1.00 97.69 76 LEU A O 1
ATOM 632 N N . ASN A 1 77 ? 2.799 3.918 -23.464 1.00 96.94 77 ASN A N 1
ATOM 633 C CA . ASN A 1 77 ? 2.343 4.708 -24.613 1.00 96.94 77 ASN A CA 1
ATOM 634 C C . ASN A 1 77 ? 0.897 5.211 -24.469 1.00 96.94 77 ASN A C 1
ATOM 636 O O . ASN A 1 77 ? 0.539 6.232 -25.058 1.00 96.94 77 ASN A O 1
ATOM 640 N N . SER A 1 78 ? 0.062 4.503 -23.712 1.00 97.38 78 SER A N 1
ATOM 641 C CA . SER A 1 78 ? -1.311 4.919 -23.428 1.00 97.38 78 SER A CA 1
ATOM 642 C C . SER A 1 78 ? -1.349 5.978 -22.326 1.00 97.38 78 SER A C 1
ATOM 644 O O . SER A 1 78 ? -1.989 7.016 -22.487 1.00 97.38 78 SER A O 1
ATOM 646 N N . LEU A 1 79 ? -0.611 5.763 -21.234 1.00 97.44 79 LEU A N 1
ATOM 647 C CA . LEU A 1 79 ? -0.586 6.656 -20.075 1.00 97.44 79 LEU A CA 1
ATOM 648 C C . LEU A 1 79 ? 0.129 7.988 -20.352 1.00 97.44 79 LEU A C 1
ATOM 650 O O . LEU A 1 79 ? -0.251 9.007 -19.782 1.00 97.44 79 LEU A O 1
ATOM 654 N N . ILE A 1 80 ? 1.102 8.039 -21.272 1.00 96.94 80 ILE A N 1
ATOM 655 C CA . ILE A 1 80 ? 1.786 9.303 -21.619 1.00 96.94 80 ILE A CA 1
ATOM 656 C C . ILE A 1 80 ? 0.833 10.339 -22.242 1.00 96.94 80 ILE A C 1
ATOM 658 O O . ILE A 1 80 ? 1.112 11.537 -22.224 1.00 96.94 80 ILE A O 1
ATOM 662 N N . LYS A 1 81 ? -0.313 9.885 -22.766 1.00 96.50 81 LYS A N 1
ATOM 663 C CA . LYS A 1 81 ? -1.374 10.730 -23.330 1.00 96.50 81 LYS A CA 1
ATOM 664 C C . LYS A 1 81 ? -2.333 11.273 -22.259 1.00 96.50 81 LYS A C 1
ATOM 666 O O . LYS A 1 81 ? -3.225 12.048 -22.586 1.00 96.50 81 LYS A O 1
ATOM 671 N N . ARG A 1 82 ? -2.184 10.872 -20.990 1.00 96.81 82 ARG A N 1
ATOM 672 C CA . ARG A 1 82 ? -3.100 11.204 -19.888 1.00 96.81 82 ARG A CA 1
ATOM 673 C C . ARG A 1 82 ? -2.486 12.266 -18.979 1.00 96.81 82 ARG A C 1
ATOM 675 O O . ARG A 1 82 ? -1.496 12.013 -18.297 1.00 96.81 82 ARG A O 1
ATOM 682 N N . ASN A 1 83 ? -3.073 13.464 -18.940 1.00 97.00 83 ASN A N 1
ATOM 683 C CA . ASN A 1 83 ? -2.537 14.590 -18.159 1.00 97.00 83 ASN A CA 1
ATOM 684 C C . ASN A 1 83 ? -2.401 14.292 -16.656 1.00 97.00 83 ASN A C 1
ATOM 686 O O . ASN A 1 83 ? -1.473 14.797 -16.031 1.00 97.00 83 ASN A O 1
ATOM 690 N N . SER A 1 84 ? -3.279 13.449 -16.113 1.00 96.88 84 SER A N 1
ATOM 691 C CA . SER A 1 84 ? -3.315 13.015 -14.711 1.00 96.88 84 SER A CA 1
ATOM 692 C C . SER A 1 84 ? -2.069 12.237 -14.269 1.00 96.88 84 SER A C 1
ATOM 694 O O . SER A 1 84 ? -1.690 12.320 -13.104 1.00 96.88 84 SER A O 1
ATOM 696 N N . VAL A 1 85 ? -1.414 11.498 -15.178 1.00 97.25 85 VAL A N 1
ATOM 697 C CA . VAL A 1 85 ? -0.314 10.574 -14.828 1.00 97.25 85 VAL A CA 1
ATOM 698 C C . VAL A 1 85 ? 0.949 10.710 -15.683 1.00 97.25 85 VAL A C 1
ATOM 700 O O . VAL A 1 85 ? 2.005 10.241 -15.267 1.00 97.25 85 VAL A O 1
ATOM 703 N N . LYS A 1 86 ? 0.901 11.376 -16.848 1.00 97.06 86 LYS A N 1
ATOM 704 C CA . LYS A 1 86 ? 2.013 11.419 -17.825 1.00 97.06 86 LYS A CA 1
ATOM 705 C C . LYS A 1 86 ? 3.364 11.864 -17.253 1.00 97.06 86 LYS A C 1
ATOM 707 O O . LYS A 1 86 ? 4.401 11.444 -17.755 1.00 97.06 86 LYS A O 1
ATOM 712 N N . ASN A 1 87 ? 3.355 12.704 -16.218 1.00 96.44 87 ASN A N 1
ATOM 713 C CA . ASN A 1 87 ? 4.570 13.234 -15.595 1.00 96.44 87 ASN A CA 1
ATOM 714 C C . ASN A 1 87 ? 5.182 12.289 -14.551 1.00 96.44 87 ASN A C 1
ATOM 716 O O . ASN A 1 87 ? 6.318 12.508 -14.146 1.00 96.44 87 ASN A O 1
ATOM 720 N N . PHE A 1 88 ? 4.454 11.250 -14.137 1.00 97.31 88 PHE A N 1
ATOM 721 C CA . PHE A 1 88 ? 4.889 10.300 -13.114 1.00 97.31 88 PHE A CA 1
ATOM 722 C C . PHE A 1 88 ? 5.363 8.971 -13.714 1.00 97.31 88 PHE A C 1
ATOM 724 O O . PHE A 1 88 ? 5.915 8.143 -13.002 1.00 97.31 88 PHE A O 1
ATOM 731 N N . ILE A 1 89 ? 5.166 8.729 -15.010 1.00 97.25 89 ILE A N 1
ATOM 732 C CA . ILE A 1 89 ? 5.532 7.454 -15.639 1.00 97.25 89 ILE A CA 1
ATOM 733 C C . ILE A 1 89 ? 6.867 7.549 -16.398 1.00 97.25 89 ILE A C 1
ATOM 735 O O . ILE A 1 89 ? 7.218 8.615 -16.917 1.00 97.25 89 ILE A O 1
ATOM 739 N N . PRO A 1 90 ? 7.607 6.437 -16.562 1.00 95.81 90 PRO A N 1
ATOM 740 C CA . PRO A 1 90 ? 8.777 6.405 -17.425 1.00 95.81 90 PRO A CA 1
ATOM 741 C C . PRO A 1 90 ? 8.389 6.660 -18.884 1.00 95.81 90 PRO A C 1
ATOM 743 O O . PRO A 1 90 ? 7.550 5.963 -19.455 1.00 95.81 90 PRO A O 1
ATOM 746 N N . LYS A 1 91 ? 9.055 7.616 -19.538 1.00 95.75 91 LYS A N 1
ATOM 747 C CA . LYS A 1 91 ? 8.883 7.819 -20.981 1.00 95.75 91 LYS A CA 1
ATOM 748 C C . LYS A 1 91 ? 9.698 6.790 -21.759 1.00 95.75 91 LYS A C 1
ATOM 750 O O . LYS A 1 91 ? 10.923 6.748 -21.635 1.00 95.75 91 LYS A O 1
ATOM 755 N N . LYS A 1 92 ? 9.032 6.011 -22.609 1.00 94.81 92 LYS A N 1
ATOM 756 C CA . LYS A 1 92 ? 9.686 5.119 -23.568 1.00 94.81 92 LYS A CA 1
ATOM 757 C C . LYS A 1 92 ? 10.429 5.915 -24.646 1.00 94.81 92 LYS A C 1
ATOM 759 O O . LYS A 1 92 ? 9.870 6.856 -25.203 1.00 94.81 92 LYS A O 1
ATOM 764 N N . ILE A 1 93 ? 11.678 5.538 -24.933 1.00 95.25 93 ILE A N 1
ATOM 765 C CA . ILE A 1 93 ? 12.531 6.206 -25.936 1.00 95.25 93 ILE A CA 1
ATOM 766 C C . ILE A 1 93 ? 12.774 5.334 -27.171 1.00 95.25 93 ILE A C 1
ATOM 768 O O . ILE A 1 93 ? 12.936 5.850 -28.271 1.00 95.25 93 ILE A O 1
ATOM 772 N N . HIS A 1 94 ? 12.799 4.015 -27.003 1.00 94.31 94 HIS A N 1
ATOM 773 C CA . HIS A 1 94 ? 13.030 3.083 -28.101 1.00 94.31 94 HIS A CA 1
ATOM 774 C C . HIS A 1 94 ? 11.779 2.911 -28.980 1.00 94.31 94 HIS A C 1
ATOM 776 O O . HIS A 1 94 ? 10.655 2.891 -28.474 1.00 94.31 94 HIS A O 1
ATOM 782 N N . SER A 1 95 ? 11.983 2.756 -30.291 1.00 91.81 95 SER A N 1
ATOM 783 C CA . SER A 1 95 ? 10.925 2.440 -31.262 1.00 91.81 95 SER A CA 1
ATOM 784 C C . SER A 1 95 ? 10.585 0.949 -31.256 1.00 91.81 95 SER A C 1
ATOM 786 O O . SER A 1 95 ? 9.419 0.578 -31.144 1.00 91.81 95 SER A O 1
ATOM 788 N N . THR A 1 96 ? 11.613 0.102 -31.307 1.00 93.25 96 THR A N 1
ATOM 789 C CA . THR A 1 96 ? 11.509 -1.359 -31.286 1.00 93.25 96 THR A CA 1
ATOM 790 C C . THR A 1 96 ? 12.279 -1.937 -30.105 1.00 93.25 96 THR A C 1
ATOM 792 O O . THR A 1 96 ? 13.338 -1.430 -29.720 1.00 93.25 96 THR A O 1
ATOM 795 N N . ILE A 1 97 ? 11.755 -3.021 -29.535 1.00 96.50 97 ILE A N 1
ATOM 796 C CA . ILE A 1 97 ? 12.477 -3.827 -28.550 1.00 96.50 97 ILE A CA 1
ATOM 797 C C . ILE A 1 97 ? 13.520 -4.642 -29.312 1.00 96.50 97 ILE A C 1
ATOM 799 O O . ILE A 1 97 ? 13.185 -5.320 -30.281 1.00 96.50 97 ILE A O 1
ATOM 803 N N . LYS A 1 98 ? 14.782 -4.534 -28.904 1.00 96.94 98 LYS A N 1
ATOM 804 C CA . LYS A 1 98 ? 15.914 -5.173 -29.582 1.00 96.94 98 LYS A CA 1
ATOM 805 C C . LYS A 1 98 ? 16.437 -6.356 -28.775 1.00 96.94 98 LYS A C 1
ATOM 807 O O . LYS A 1 98 ? 16.363 -6.326 -27.549 1.00 96.94 98 LYS A O 1
ATOM 812 N N . VAL A 1 99 ? 16.972 -7.361 -29.464 1.00 97.62 99 VAL A N 1
ATOM 813 C CA . VAL A 1 99 ? 17.579 -8.548 -28.844 1.00 97.62 99 VAL A CA 1
ATOM 814 C C . VAL A 1 99 ? 19.061 -8.292 -28.576 1.00 97.62 99 VAL A C 1
ATOM 816 O O . VAL A 1 99 ? 19.776 -7.796 -29.444 1.00 97.62 99 VAL A O 1
ATOM 819 N N . TYR A 1 100 ? 19.509 -8.620 -27.370 1.00 97.00 100 TYR A N 1
ATOM 820 C CA . TYR A 1 100 ? 20.894 -8.577 -26.919 1.00 97.00 100 TYR A CA 1
ATOM 821 C C . TYR A 1 100 ? 21.258 -9.940 -26.336 1.00 97.00 100 TYR A C 1
ATOM 823 O O . TYR A 1 100 ? 20.533 -10.448 -25.483 1.00 97.00 100 TYR A O 1
ATOM 831 N N . GLN A 1 101 ? 22.380 -10.508 -26.768 1.00 97.31 101 GLN A N 1
ATOM 832 C CA . GLN A 1 101 ? 22.906 -11.742 -26.194 1.00 97.31 101 GLN A CA 1
ATOM 833 C C . GLN A 1 101 ? 23.769 -11.417 -24.982 1.00 97.31 101 GLN A C 1
ATOM 835 O O . GLN A 1 101 ? 24.694 -10.608 -25.063 1.00 97.31 101 GLN A O 1
ATOM 840 N N . ASP A 1 102 ? 23.435 -12.020 -23.844 1.00 96.81 102 ASP A N 1
ATOM 841 C CA . ASP A 1 102 ? 24.242 -11.893 -22.637 1.00 96.81 102 ASP A CA 1
ATOM 842 C C . ASP A 1 102 ? 25.555 -12.693 -22.743 1.00 96.81 102 ASP A C 1
ATOM 844 O O . ASP A 1 102 ? 25.777 -13.430 -23.700 1.00 96.81 102 ASP A O 1
ATOM 848 N N . GLN A 1 103 ? 26.443 -12.584 -21.751 1.00 96.75 103 GLN A N 1
ATOM 849 C CA . GLN A 1 103 ? 27.736 -13.292 -21.755 1.00 96.75 103 GLN A CA 1
ATOM 850 C C . GLN A 1 103 ? 27.620 -14.829 -21.696 1.00 96.75 103 GLN A C 1
ATOM 852 O O . GLN A 1 103 ? 28.639 -15.515 -21.682 1.00 96.75 103 GLN A O 1
ATOM 857 N N . LEU A 1 104 ? 26.403 -15.370 -21.594 1.00 95.81 104 LEU A N 1
ATOM 858 C CA . LEU A 1 104 ? 26.105 -16.799 -21.649 1.00 95.81 104 LEU A CA 1
ATOM 859 C C . LEU A 1 104 ? 25.387 -17.175 -22.959 1.00 95.81 104 LEU A C 1
ATOM 861 O O . LEU A 1 104 ? 24.819 -18.262 -23.041 1.00 95.81 104 LEU A O 1
ATOM 865 N N . ASN A 1 105 ? 25.393 -16.288 -23.962 1.00 96.06 105 ASN A N 1
ATOM 866 C CA . ASN A 1 105 ? 24.726 -16.440 -25.259 1.00 96.06 105 ASN A CA 1
ATOM 867 C C . ASN A 1 105 ? 23.206 -16.643 -25.156 1.00 96.06 105 ASN A C 1
ATOM 869 O O . ASN A 1 105 ? 22.603 -17.319 -25.987 1.00 96.06 105 ASN A O 1
ATOM 873 N N . ARG A 1 106 ? 22.569 -16.070 -24.127 1.00 96.50 106 ARG A N 1
ATOM 874 C CA . ARG A 1 106 ? 21.112 -16.120 -23.958 1.00 96.50 106 ARG A CA 1
ATOM 875 C C . ARG A 1 106 ? 20.482 -14.845 -24.493 1.00 96.50 106 ARG A C 1
ATOM 877 O O . ARG A 1 106 ? 20.921 -13.742 -24.153 1.00 96.50 106 ARG A O 1
ATOM 884 N N . ASP A 1 107 ? 19.407 -14.998 -25.254 1.00 97.00 107 ASP A N 1
ATOM 885 C CA . ASP A 1 107 ? 18.655 -13.865 -25.778 1.00 97.00 107 ASP A CA 1
ATOM 886 C C . ASP A 1 107 ? 17.944 -13.110 -24.653 1.00 97.00 107 ASP A C 1
ATOM 888 O O . ASP A 1 107 ? 17.152 -13.659 -23.887 1.00 97.00 107 ASP A O 1
ATOM 892 N N . CYS A 1 108 ? 18.238 -11.818 -24.569 1.00 97.50 108 CYS A N 1
ATOM 893 C CA . CYS A 1 108 ? 17.619 -10.868 -23.660 1.00 97.50 108 CYS A CA 1
ATOM 894 C C . CYS A 1 108 ? 17.050 -9.701 -24.467 1.00 97.50 108 CYS A C 1
ATOM 896 O O . CYS A 1 108 ? 17.522 -9.385 -25.559 1.00 97.50 108 CYS A O 1
ATOM 898 N N . TYR A 1 109 ? 16.066 -8.997 -23.920 1.00 97.94 109 TYR A N 1
ATOM 899 C CA . TYR A 1 109 ? 15.446 -7.869 -24.603 1.00 97.94 109 TYR A CA 1
ATOM 900 C C . TYR A 1 109 ? 15.862 -6.544 -23.977 1.00 97.94 109 TYR A C 1
ATOM 902 O O . TYR A 1 109 ? 15.814 -6.373 -22.758 1.00 97.94 109 TYR A O 1
ATOM 910 N N . VAL A 1 110 ? 16.230 -5.579 -24.819 1.00 97.88 110 VAL A N 1
ATOM 911 C CA . VAL A 1 110 ? 16.681 -4.252 -24.392 1.00 97.88 110 VAL A CA 1
ATOM 912 C C . VAL A 1 110 ? 15.582 -3.218 -24.581 1.00 97.88 110 VAL A C 1
ATOM 914 O O . VAL A 1 110 ? 15.028 -3.050 -25.672 1.00 97.88 110 VAL A O 1
ATOM 917 N N . ARG A 1 111 ? 15.308 -2.475 -23.506 1.00 97.44 111 ARG A N 1
ATOM 918 C CA . ARG A 1 111 ? 14.395 -1.331 -23.481 1.00 97.44 111 ARG A CA 1
ATOM 919 C C . ARG A 1 111 ? 15.111 -0.095 -22.954 1.00 97.44 111 ARG A C 1
ATOM 921 O O . ARG A 1 111 ? 15.823 -0.145 -21.954 1.00 97.44 111 ARG A O 1
ATOM 928 N N . VAL A 1 112 ? 14.878 1.033 -23.621 1.00 97.44 112 VAL A N 1
ATOM 929 C CA . VAL A 1 112 ? 15.407 2.351 -23.235 1.00 97.44 112 VAL A CA 1
ATOM 930 C C . VAL A 1 112 ? 14.267 3.237 -22.744 1.00 97.44 112 VAL A C 1
ATOM 932 O O . VAL A 1 112 ? 13.328 3.515 -23.501 1.00 97.44 112 VAL A O 1
ATOM 935 N N . LEU A 1 113 ? 14.363 3.680 -21.490 1.00 97.25 113 LEU A N 1
ATOM 936 C CA . LEU A 1 113 ? 13.407 4.562 -20.818 1.00 97.25 113 LEU A CA 1
ATOM 937 C C . LEU A 1 113 ? 14.102 5.857 -20.376 1.00 97.25 113 LEU A C 1
ATOM 939 O O . LEU A 1 113 ? 15.303 5.864 -20.113 1.00 97.25 113 LEU A O 1
ATOM 943 N N . ARG A 1 114 ? 13.364 6.963 -20.273 1.00 96.00 114 ARG A N 1
ATOM 944 C CA . ARG A 1 114 ? 13.873 8.211 -19.688 1.00 96.00 114 ARG A CA 1
ATOM 945 C C . ARG A 1 114 ? 14.051 8.049 -18.180 1.00 96.00 114 ARG A C 1
ATOM 947 O O . ARG A 1 114 ? 13.175 7.511 -17.508 1.00 96.00 114 ARG A O 1
ATOM 954 N N . PHE A 1 115 ? 15.174 8.534 -17.662 1.00 96.25 115 PHE A N 1
ATOM 955 C CA . PHE A 1 115 ? 15.424 8.584 -16.227 1.00 96.25 115 PHE A CA 1
ATOM 956 C C . PHE A 1 115 ? 14.520 9.630 -15.559 1.00 96.25 115 PHE A C 1
ATOM 958 O O . PHE A 1 115 ? 14.387 10.746 -16.068 1.00 96.25 115 PHE A O 1
ATOM 965 N N . ILE A 1 116 ? 13.919 9.266 -14.423 1.00 96.31 116 ILE A N 1
ATOM 966 C CA . ILE A 1 116 ? 13.161 10.183 -13.565 1.00 96.31 116 ILE A CA 1
ATOM 967 C C . ILE A 1 116 ? 14.045 10.546 -12.376 1.00 96.31 116 ILE A C 1
ATOM 969 O O . ILE A 1 116 ? 14.518 9.674 -11.651 1.00 96.31 116 ILE A O 1
ATOM 973 N N . GLU A 1 117 ? 14.290 11.840 -12.202 1.00 94.38 117 GLU A N 1
ATOM 974 C CA . GLU A 1 117 ? 15.138 12.356 -11.134 1.00 94.38 117 GLU A CA 1
ATOM 975 C C . GLU A 1 117 ? 14.382 12.419 -9.799 1.00 94.38 117 GLU A C 1
ATOM 977 O O . GLU A 1 117 ? 13.269 12.944 -9.720 1.00 94.38 117 GLU A O 1
ATOM 982 N N . GLY A 1 118 ? 15.028 11.938 -8.737 1.00 95.69 118 GLY A N 1
ATOM 983 C CA . GLY A 1 118 ? 14.550 12.044 -7.364 1.00 95.69 118 GLY A CA 1
ATOM 984 C C . GLY A 1 118 ? 15.200 11.009 -6.450 1.00 95.69 118 GLY A C 1
ATOM 985 O O . GLY A 1 118 ? 16.125 10.293 -6.844 1.00 95.69 118 GLY A O 1
ATOM 986 N N . LYS A 1 119 ? 14.716 10.944 -5.211 1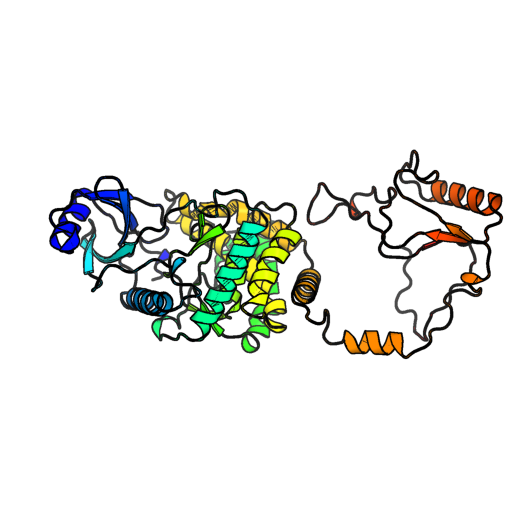.00 97.06 119 LYS A N 1
ATOM 987 C CA . LYS A 1 119 ? 15.093 9.918 -4.228 1.00 97.06 119 LYS A CA 1
ATOM 988 C C . LYS A 1 119 ? 14.035 8.818 -4.210 1.00 97.06 119 LYS A C 1
ATOM 990 O O . LYS A 1 119 ? 12.881 9.084 -4.516 1.00 97.06 119 LYS A O 1
ATOM 995 N N . MET A 1 120 ? 14.402 7.595 -3.839 1.00 97.06 120 MET A N 1
ATOM 996 C CA . MET A 1 120 ? 13.408 6.526 -3.680 1.00 97.06 120 MET A CA 1
ATOM 997 C C . MET A 1 120 ? 12.571 6.756 -2.420 1.00 97.06 120 MET A C 1
ATOM 999 O O . MET A 1 120 ? 13.108 7.164 -1.389 1.00 97.06 120 MET A O 1
ATOM 1003 N N . TYR A 1 121 ? 11.280 6.440 -2.478 1.00 97.38 121 TYR A N 1
ATOM 1004 C CA . TYR A 1 121 ? 10.351 6.555 -1.349 1.00 97.38 121 TYR A CA 1
ATOM 1005 C C . TYR A 1 121 ? 10.844 5.796 -0.103 1.00 97.38 121 TYR A C 1
ATOM 1007 O O . TYR A 1 121 ? 10.646 6.237 1.026 1.00 97.38 121 TYR A O 1
ATOM 1015 N N . ALA A 1 122 ? 11.558 4.684 -0.301 1.00 95.44 122 ALA A N 1
ATOM 1016 C CA . ALA A 1 122 ? 12.161 3.872 0.755 1.00 95.44 122 ALA A CA 1
ATOM 1017 C C . ALA A 1 122 ? 13.235 4.586 1.600 1.00 95.44 122 ALA A C 1
ATOM 1019 O O . ALA A 1 122 ? 13.537 4.118 2.695 1.00 95.44 122 ALA A O 1
ATOM 1020 N N . VAL A 1 123 ? 13.847 5.669 1.100 1.00 94.88 123 VAL A N 1
ATOM 1021 C CA . VAL A 1 123 ? 14.993 6.337 1.757 1.00 94.88 123 VAL A CA 1
ATOM 1022 C C . VAL A 1 123 ? 14.713 7.779 2.177 1.00 94.88 123 VAL A C 1
ATOM 1024 O O . VAL A 1 123 ? 15.620 8.467 2.641 1.00 94.88 123 VAL A O 1
ATOM 1027 N N . VAL A 1 124 ? 13.487 8.262 1.983 1.00 95.56 124 VAL A N 1
ATOM 1028 C CA . VAL A 1 124 ? 13.072 9.600 2.420 1.00 95.56 124 VAL A CA 1
ATOM 1029 C C . VAL A 1 124 ? 12.239 9.507 3.689 1.00 95.56 124 VAL A C 1
ATOM 1031 O O . VAL A 1 124 ? 11.564 8.507 3.931 1.00 95.56 124 VAL A O 1
ATOM 1034 N N . ASN A 1 125 ? 12.255 10.573 4.482 1.00 93.75 125 ASN A N 1
ATOM 1035 C CA . ASN A 1 125 ? 11.330 10.705 5.597 1.00 93.75 125 ASN A CA 1
ATOM 1036 C C . ASN A 1 125 ? 9.926 10.974 5.055 1.00 93.75 125 ASN A C 1
ATOM 1038 O O . ASN A 1 125 ? 9.744 11.780 4.145 1.00 93.75 125 ASN A O 1
ATOM 1042 N N . HIS A 1 126 ? 8.932 10.286 5.606 1.00 94.19 126 HIS A N 1
ATOM 1043 C CA . HIS A 1 126 ? 7.546 10.438 5.174 1.00 94.19 126 HIS A CA 1
ATOM 1044 C C . HIS A 1 126 ? 6.843 11.492 6.018 1.00 94.19 126 HIS A C 1
ATOM 1046 O O . HIS A 1 126 ? 6.852 11.404 7.246 1.00 94.19 126 HIS A O 1
ATOM 1052 N N . ASN A 1 127 ? 6.193 12.439 5.348 1.00 95.56 127 ASN A N 1
ATOM 1053 C CA . ASN A 1 127 ? 5.334 13.454 5.946 1.00 95.56 127 ASN A CA 1
ATOM 1054 C C . ASN A 1 127 ? 3.941 13.428 5.291 1.00 95.56 127 ASN A C 1
ATOM 1056 O O . ASN A 1 127 ? 3.716 12.709 4.313 1.00 95.56 127 ASN A O 1
ATOM 1060 N N . ASN A 1 128 ? 3.013 14.228 5.819 1.00 97.38 128 ASN A N 1
ATOM 1061 C CA . ASN A 1 128 ? 1.631 14.261 5.332 1.00 97.38 128 ASN A CA 1
ATOM 1062 C C . ASN A 1 128 ? 1.544 14.634 3.840 1.00 97.38 128 ASN A C 1
ATOM 1064 O O . ASN A 1 128 ? 0.741 14.052 3.115 1.00 97.38 128 ASN A O 1
ATOM 1068 N N . ASN A 1 129 ? 2.387 15.556 3.357 1.00 98.19 129 ASN A N 1
ATOM 1069 C CA . ASN A 1 129 ? 2.397 15.966 1.947 1.00 98.19 129 ASN A CA 1
ATOM 1070 C C . ASN A 1 129 ? 2.750 14.790 1.031 1.00 98.19 129 ASN A C 1
ATOM 1072 O O . ASN A 1 129 ? 2.050 14.535 0.047 1.00 98.19 129 ASN A O 1
ATOM 1076 N N . LEU A 1 130 ? 3.782 14.027 1.398 1.00 98.44 130 LEU A N 1
ATOM 1077 C CA . LEU A 1 130 ? 4.200 12.852 0.647 1.00 98.44 130 LEU A CA 1
ATOM 1078 C C . LEU A 1 130 ? 3.095 11.791 0.621 1.00 98.44 130 LEU A C 1
ATOM 1080 O O . LEU A 1 130 ? 2.763 11.279 -0.447 1.00 98.44 130 LEU A O 1
ATOM 1084 N N . GLU A 1 131 ? 2.475 11.510 1.765 1.00 98.50 131 GLU A N 1
ATOM 1085 C CA . GLU A 1 131 ? 1.394 10.524 1.889 1.00 98.50 131 GLU A CA 1
ATOM 1086 C C . GLU A 1 131 ? 0.150 10.917 1.076 1.00 98.50 131 GLU A C 1
ATOM 1088 O O . GLU A 1 131 ? -0.413 10.092 0.350 1.00 98.50 131 GLU A O 1
ATOM 1093 N N . HIS A 1 132 ? -0.245 12.192 1.115 1.00 98.75 132 HIS A N 1
ATOM 1094 C CA . HIS A 1 132 ? -1.341 12.693 0.290 1.00 98.75 132 HIS A CA 1
ATOM 1095 C C . HIS A 1 132 ? -1.017 12.648 -1.208 1.00 98.75 132 HIS A C 1
ATOM 1097 O O . HIS A 1 132 ? -1.899 12.327 -2.014 1.00 98.75 132 HIS A O 1
ATOM 1103 N N . SER A 1 133 ? 0.228 12.948 -1.594 1.00 98.69 133 SER A N 1
ATOM 1104 C CA . SER A 1 133 ? 0.664 12.874 -2.993 1.00 98.69 133 SER A CA 1
ATOM 1105 C C . SER A 1 133 ? 0.675 11.433 -3.513 1.00 98.69 133 SER A C 1
ATOM 1107 O O . SER A 1 133 ? 0.250 11.189 -4.643 1.00 98.69 133 SER A O 1
ATOM 1109 N N . LEU A 1 134 ? 1.052 10.467 -2.666 1.00 98.81 134 LEU A N 1
ATOM 1110 C CA . LEU A 1 134 ? 1.002 9.041 -2.977 1.00 98.81 134 LEU A CA 1
ATOM 1111 C C . LEU A 1 134 ? -0.436 8.584 -3.241 1.00 98.81 134 LEU A C 1
ATOM 1113 O O . LEU A 1 134 ? -0.706 7.996 -4.287 1.00 98.81 134 LEU A O 1
ATOM 1117 N N . GLY A 1 135 ? -1.369 8.899 -2.336 1.00 98.75 135 GLY A N 1
ATOM 1118 C CA . GLY A 1 135 ? -2.782 8.563 -2.527 1.00 98.75 135 GLY A CA 1
ATOM 1119 C C . GLY A 1 135 ? -3.359 9.171 -3.810 1.00 98.75 135 GLY A C 1
ATOM 1120 O O . GLY A 1 135 ? -4.016 8.475 -4.584 1.00 98.75 135 GLY A O 1
ATOM 1121 N N . THR A 1 136 ? -3.039 10.440 -4.088 1.00 98.81 136 THR A N 1
ATOM 1122 C CA . THR A 1 136 ? -3.463 11.137 -5.315 1.00 98.81 136 THR A CA 1
ATOM 1123 C C . THR A 1 136 ? -2.930 10.456 -6.580 1.00 98.81 136 THR A C 1
ATOM 1125 O O . THR A 1 136 ? -3.686 10.264 -7.535 1.00 98.81 136 THR A O 1
ATOM 1128 N N . LEU A 1 137 ? -1.650 10.065 -6.609 1.00 98.75 137 LEU A N 1
ATOM 1129 C CA . LEU A 1 137 ? -1.075 9.346 -7.749 1.00 98.75 137 LEU A CA 1
ATOM 1130 C C . LEU A 1 137 ? -1.787 8.009 -7.978 1.00 98.75 137 LEU A C 1
ATOM 1132 O O . LEU A 1 137 ? -2.177 7.714 -9.105 1.00 98.75 137 LEU A O 1
ATOM 1136 N N . LEU A 1 138 ? -1.981 7.218 -6.922 1.00 98.81 138 LEU A N 1
ATOM 1137 C CA . LEU A 1 138 ? -2.597 5.891 -7.009 1.00 98.81 138 LEU A CA 1
ATOM 1138 C C . LEU A 1 138 ? -4.063 5.956 -7.460 1.00 98.81 138 LEU A C 1
ATOM 1140 O O . LEU A 1 138 ? -4.499 5.121 -8.256 1.00 98.81 138 LEU A O 1
ATOM 1144 N N . GLY A 1 139 ? -4.812 6.961 -6.995 1.00 98.75 139 GLY A N 1
ATOM 1145 C CA . GLY A 1 139 ? -6.190 7.193 -7.428 1.00 98.75 139 GLY A CA 1
ATOM 1146 C C . GLY A 1 139 ? -6.263 7.559 -8.911 1.00 98.75 139 GLY A C 1
ATOM 1147 O O . GLY A 1 139 ? -7.043 6.969 -9.660 1.00 98.75 139 GLY A O 1
ATOM 1148 N N . ASN A 1 140 ? -5.393 8.466 -9.370 1.00 98.75 140 ASN A N 1
ATOM 1149 C CA . ASN A 1 140 ? -5.293 8.808 -10.792 1.00 98.75 140 ASN A CA 1
ATOM 1150 C C . ASN A 1 140 ? -4.883 7.596 -11.635 1.00 98.75 140 ASN A C 1
ATOM 1152 O O . ASN A 1 140 ? -5.492 7.331 -12.666 1.00 98.75 140 ASN A O 1
ATOM 1156 N N . LEU A 1 141 ? -3.897 6.822 -11.180 1.00 98.56 141 LEU A N 1
ATOM 1157 C CA . LEU A 1 141 ? -3.441 5.625 -11.878 1.00 98.56 141 LEU A CA 1
ATOM 1158 C C . LEU A 1 141 ? -4.566 4.596 -12.033 1.00 98.56 141 LEU A C 1
ATOM 1160 O O . LEU A 1 141 ? -4.801 4.131 -13.143 1.00 98.56 141 LEU A O 1
ATOM 1164 N N . SER A 1 142 ? -5.305 4.302 -10.959 1.00 98.56 142 SER A N 1
ATOM 1165 C CA . SER A 1 142 ? -6.448 3.375 -11.001 1.00 98.56 142 SER A CA 1
ATOM 1166 C C . SER A 1 142 ? -7.517 3.854 -11.989 1.00 98.56 142 SER A C 1
ATOM 1168 O O . SER A 1 142 ? -8.018 3.072 -12.797 1.00 98.56 142 SER A O 1
ATOM 1170 N N . LYS A 1 143 ? -7.807 5.163 -11.990 1.00 98.44 143 LYS A N 1
ATOM 1171 C CA . LYS A 1 143 ? -8.766 5.796 -12.905 1.00 98.44 143 LYS A CA 1
ATOM 1172 C C . LYS A 1 143 ? -8.356 5.704 -14.379 1.00 98.44 143 LYS A C 1
ATOM 1174 O O . LYS A 1 143 ? -9.232 5.567 -15.233 1.00 98.44 143 LYS A O 1
ATOM 1179 N N . GLU A 1 144 ? -7.065 5.795 -14.691 1.00 98.00 144 GLU A N 1
ATOM 1180 C CA . GLU A 1 144 ? -6.573 5.660 -16.068 1.00 98.00 144 GLU A CA 1
ATOM 1181 C C . GLU A 1 144 ? -6.454 4.190 -16.498 1.00 98.00 144 GLU A C 1
ATOM 1183 O O . GLU A 1 144 ? -6.816 3.849 -17.625 1.00 98.00 144 GLU A O 1
ATOM 1188 N N . LEU A 1 145 ? -5.987 3.308 -15.606 1.00 98.12 145 LEU A N 1
ATOM 1189 C CA . LEU A 1 145 ? -5.779 1.888 -15.903 1.00 98.12 145 LEU A CA 1
ATOM 1190 C C . LEU A 1 145 ? -7.084 1.090 -16.023 1.00 98.12 145 LEU A C 1
ATOM 1192 O O . LEU A 1 145 ? -7.120 0.151 -16.814 1.00 98.12 145 LEU A O 1
ATOM 1196 N N . GLN A 1 146 ? -8.165 1.460 -15.321 1.00 96.56 146 GLN A N 1
ATOM 1197 C CA . GLN A 1 146 ? -9.473 0.789 -15.466 1.00 96.56 146 GLN A CA 1
ATOM 1198 C C . GLN A 1 146 ? -10.018 0.800 -16.900 1.00 96.56 146 GLN A C 1
ATOM 1200 O O . GLN A 1 146 ? -10.797 -0.073 -17.264 1.00 96.56 146 GLN A O 1
ATOM 1205 N N . ASN A 1 147 ? -9.581 1.759 -17.722 1.00 91.75 147 ASN A N 1
ATOM 1206 C CA . ASN A 1 147 ? -10.007 1.904 -19.112 1.00 91.75 147 ASN A CA 1
ATOM 1207 C C . ASN A 1 147 ? -9.045 1.232 -20.104 1.00 91.75 147 ASN A C 1
ATOM 1209 O O . ASN A 1 147 ? -9.210 1.377 -21.315 1.00 91.75 147 ASN A O 1
ATOM 1213 N N . LEU A 1 148 ? -8.010 0.544 -19.615 1.00 95.44 148 LEU A N 1
ATOM 1214 C CA . LEU A 1 148 ? -7.055 -0.184 -20.439 1.00 95.44 148 LEU A CA 1
ATOM 1215 C C . LEU A 1 148 ? -7.258 -1.683 -20.271 1.00 95.44 148 LEU A C 1
ATOM 1217 O O . LEU A 1 148 ? -7.443 -2.196 -19.170 1.00 95.44 148 LEU A O 1
ATOM 1221 N N . ASN A 1 149 ? -7.156 -2.394 -21.387 1.00 92.94 149 ASN A N 1
ATOM 1222 C CA . ASN A 1 149 ? -7.185 -3.842 -21.405 1.00 92.94 149 ASN A CA 1
ATOM 1223 C C . ASN A 1 149 ? -6.133 -4.369 -22.379 1.00 92.94 149 ASN A C 1
ATOM 1225 O O . ASN A 1 149 ? -5.826 -3.729 -23.385 1.00 92.94 149 ASN A O 1
ATOM 1229 N N . HIS A 1 150 ? -5.566 -5.530 -22.068 1.00 96.25 150 HIS A N 1
ATOM 1230 C CA . HIS A 1 150 ? -4.577 -6.178 -22.912 1.00 96.25 150 HIS A CA 1
ATOM 1231 C C . HIS A 1 150 ? -4.514 -7.682 -22.590 1.00 96.25 150 HIS A C 1
ATOM 1233 O O . HIS A 1 150 ? -4.346 -8.030 -21.421 1.00 96.25 150 HIS A O 1
ATOM 1239 N N . PRO A 1 151 ? -4.553 -8.592 -23.585 1.00 96.44 151 PRO A N 1
ATOM 1240 C CA . PRO A 1 151 ? -4.601 -10.042 -23.351 1.00 96.44 151 PRO A CA 1
ATOM 1241 C C . PRO A 1 151 ? -3.487 -10.571 -22.435 1.00 96.44 151 PRO A C 1
ATOM 1243 O O . PRO A 1 151 ? -3.735 -11.347 -21.520 1.00 96.44 151 PRO A O 1
ATOM 1246 N N . ASN A 1 152 ? -2.260 -10.074 -22.610 1.00 96.56 152 ASN A N 1
ATOM 1247 C CA . ASN A 1 152 ? -1.111 -10.488 -21.791 1.00 96.56 152 ASN A CA 1
ATOM 1248 C C . ASN A 1 152 ? -1.190 -10.084 -20.304 1.00 96.56 152 ASN A C 1
ATOM 1250 O O . ASN A 1 152 ? -0.356 -10.535 -19.523 1.00 96.56 152 ASN A O 1
ATOM 1254 N N . ALA A 1 153 ? -2.146 -9.237 -19.904 1.00 96.75 153 ALA A N 1
ATOM 1255 C CA . ALA A 1 153 ? -2.375 -8.919 -18.496 1.00 96.75 153 ALA A CA 1
ATOM 1256 C C . ALA A 1 153 ? -3.146 -10.037 -17.766 1.00 96.75 153 ALA A C 1
ATOM 1258 O O . ALA A 1 153 ? -3.050 -10.152 -16.545 1.00 96.75 153 ALA A O 1
ATOM 1259 N N . PHE A 1 154 ? -3.872 -10.895 -18.492 1.00 96.44 154 PHE A N 1
ATOM 1260 C CA . PHE A 1 154 ? -4.576 -12.045 -17.924 1.00 96.44 154 PHE A CA 1
ATOM 1261 C C . PHE A 1 154 ? -3.603 -13.205 -17.719 1.00 96.44 154 PHE A C 1
ATOM 1263 O O . PHE A 1 154 ? -3.470 -14.104 -18.548 1.00 96.44 154 PHE A O 1
ATOM 1270 N N . ARG A 1 155 ? -2.887 -13.176 -16.597 1.00 93.69 155 ARG A N 1
ATOM 1271 C CA . ARG A 1 155 ? -1.896 -14.193 -16.239 1.00 93.69 155 ARG A CA 1
ATOM 1272 C C . ARG A 1 155 ? -1.932 -14.479 -14.747 1.00 93.69 155 ARG A C 1
ATOM 1274 O O . ARG A 1 155 ? -2.264 -13.614 -13.944 1.00 93.69 155 ARG A O 1
ATOM 1281 N N . LYS A 1 156 ? -1.526 -15.689 -14.369 1.00 92.44 156 LYS A N 1
ATOM 1282 C CA . LYS A 1 156 ? -1.212 -15.993 -12.970 1.00 92.44 156 LYS A CA 1
ATOM 1283 C C . LYS A 1 156 ? 0.142 -15.384 -12.635 1.00 92.44 156 LYS A C 1
ATOM 1285 O O . LYS A 1 156 ? 1.073 -15.490 -13.433 1.00 92.44 156 LYS A O 1
ATOM 1290 N N . PHE A 1 157 ? 0.247 -14.775 -11.463 1.00 94.19 157 PHE A N 1
ATOM 1291 C CA . PHE A 1 157 ? 1.482 -14.144 -11.031 1.00 94.19 157 PHE A CA 1
ATOM 1292 C C . PHE A 1 157 ? 1.648 -14.267 -9.523 1.00 94.19 157 PHE A C 1
ATOM 1294 O O . PHE A 1 157 ? 0.705 -14.031 -8.774 1.00 94.19 157 PHE A O 1
ATOM 1301 N N . GLU A 1 158 ? 2.835 -14.662 -9.068 1.00 94.00 158 GLU A N 1
ATOM 1302 C CA . GLU A 1 158 ? 3.065 -14.971 -7.657 1.00 94.00 158 GLU A CA 1
ATOM 1303 C C . GLU A 1 158 ? 3.016 -13.734 -6.747 1.00 94.00 158 GLU A C 1
ATOM 1305 O O . GLU A 1 158 ? 2.784 -13.871 -5.546 1.00 94.00 158 GLU A O 1
ATOM 1310 N N . TRP A 1 159 ? 3.189 -12.539 -7.319 1.00 95.56 159 TRP A N 1
ATOM 1311 C CA . TRP A 1 159 ? 3.100 -11.264 -6.606 1.00 95.56 159 TRP A CA 1
ATOM 1312 C C . TRP A 1 159 ? 1.687 -10.675 -6.509 1.00 95.56 159 TRP A C 1
ATOM 1314 O O . TRP A 1 159 ? 1.529 -9.606 -5.916 1.00 95.56 159 TRP A O 1
ATOM 1324 N N . ASP A 1 160 ? 0.668 -11.362 -7.037 1.00 97.75 160 ASP A N 1
ATOM 1325 C CA . ASP A 1 160 ? -0.738 -10.965 -6.915 1.00 97.75 160 ASP A CA 1
ATOM 1326 C C . ASP A 1 160 ? -1.256 -11.162 -5.472 1.00 97.75 160 ASP A C 1
ATOM 1328 O O . ASP A 1 160 ? -1.466 -12.303 -5.042 1.00 97.75 160 ASP A O 1
ATOM 1332 N N . PRO A 1 161 ? -1.530 -10.083 -4.708 1.00 98.12 161 PRO A N 1
ATOM 1333 C CA . PRO A 1 161 ? -2.022 -10.204 -3.335 1.00 98.12 161 PRO A CA 1
ATOM 1334 C C . PRO A 1 161 ? -3.449 -10.762 -3.251 1.00 98.12 161 PRO A C 1
ATOM 1336 O O . PRO A 1 161 ? -3.866 -11.212 -2.184 1.00 98.12 161 PRO A O 1
ATOM 1339 N N . SER A 1 162 ? -4.197 -10.779 -4.357 1.00 98.06 162 SER A N 1
ATOM 1340 C CA . SER A 1 162 ? -5.519 -11.406 -4.423 1.00 98.06 162 SER A CA 1
ATOM 1341 C C . SER A 1 162 ? -5.457 -12.923 -4.664 1.00 98.06 162 SER A C 1
ATOM 1343 O O . SER A 1 162 ? -6.479 -13.614 -4.588 1.00 98.06 162 SER A O 1
ATOM 1345 N N . ASN A 1 163 ? -4.255 -13.479 -4.861 1.00 96.75 163 ASN A N 1
ATOM 1346 C CA . ASN A 1 163 ? -4.042 -14.903 -5.091 1.00 96.75 163 ASN A CA 1
ATOM 1347 C C . ASN A 1 163 ? -2.792 -15.454 -4.381 1.00 96.75 163 ASN A C 1
ATOM 1349 O O . ASN A 1 163 ? -1.762 -15.734 -4.993 1.00 96.75 163 ASN A O 1
ATOM 1353 N N . ILE A 1 164 ? -2.919 -15.707 -3.075 1.00 97.38 164 ILE A N 1
ATOM 1354 C CA . ILE A 1 164 ? -1.820 -16.231 -2.243 1.00 97.38 164 ILE A CA 1
ATOM 1355 C C . ILE A 1 164 ? -1.912 -17.728 -1.925 1.00 97.38 164 ILE A C 1
ATOM 1357 O O . ILE A 1 164 ? -1.158 -18.234 -1.097 1.00 97.38 164 ILE A O 1
ATOM 1361 N N . SER A 1 165 ? -2.809 -18.472 -2.579 1.00 95.00 165 SER A N 1
ATOM 1362 C CA . SER A 1 165 ? -3.041 -19.897 -2.266 1.00 95.00 165 SER A CA 1
ATOM 1363 C C . SER A 1 165 ? -1.781 -20.766 -2.423 1.00 95.00 165 SER A C 1
ATOM 1365 O O . SER A 1 165 ? -1.643 -21.799 -1.771 1.00 95.00 165 SER A O 1
ATOM 1367 N N . TRP A 1 166 ? -0.837 -20.346 -3.269 1.00 95.50 166 TRP A N 1
ATOM 1368 C CA . TRP A 1 166 ? 0.428 -21.047 -3.486 1.00 95.50 166 TRP A CA 1
ATOM 1369 C C . TRP A 1 166 ? 1.338 -21.057 -2.245 1.00 95.50 166 TRP A C 1
ATOM 1371 O O . TRP A 1 166 ? 2.129 -21.988 -2.095 1.00 95.50 166 TRP A O 1
ATOM 1381 N N . ILE A 1 167 ? 1.188 -20.090 -1.329 1.00 96.88 167 ILE A N 1
ATOM 1382 C CA . ILE A 1 167 ? 1.996 -19.969 -0.102 1.00 96.88 167 ILE A CA 1
ATOM 1383 C C . ILE A 1 167 ? 1.801 -21.173 0.829 1.00 96.88 167 ILE A C 1
ATOM 1385 O O . ILE A 1 167 ? 2.718 -21.531 1.565 1.00 96.88 167 ILE A O 1
ATOM 1389 N N . GLN A 1 168 ? 0.661 -21.869 0.751 1.00 95.25 168 GLN A N 1
ATOM 1390 C CA . GLN A 1 168 ? 0.405 -23.077 1.543 1.00 95.25 168 GLN A CA 1
ATOM 1391 C C . GLN A 1 168 ? 1.505 -24.138 1.363 1.00 95.25 168 GLN A C 1
ATOM 1393 O O . GLN A 1 168 ? 1.852 -24.835 2.313 1.00 95.25 168 GLN A O 1
ATOM 1398 N N . LYS A 1 169 ? 2.086 -24.235 0.159 1.00 95.06 169 LYS A N 1
ATOM 1399 C CA . LYS A 1 169 ? 3.164 -25.188 -0.154 1.00 95.06 169 LYS A CA 1
ATOM 1400 C C . LYS A 1 169 ? 4.500 -24.810 0.492 1.00 95.06 169 LYS A C 1
ATOM 1402 O O . LYS A 1 169 ? 5.365 -25.659 0.659 1.00 95.06 169 LYS A O 1
ATOM 1407 N N . GLU A 1 170 ? 4.646 -23.549 0.881 1.00 95.38 170 GLU A N 1
ATOM 1408 C CA . GLU A 1 170 ? 5.880 -22.948 1.391 1.00 95.38 170 GLU A CA 1
ATOM 1409 C C . GLU A 1 170 ? 5.845 -22.769 2.918 1.00 95.38 170 GLU A C 1
ATOM 1411 O O . GLU A 1 170 ? 6.824 -22.349 3.530 1.00 95.38 170 GLU A O 1
ATOM 1416 N N . ILE A 1 171 ? 4.725 -23.106 3.569 1.00 94.19 171 ILE A N 1
ATOM 1417 C CA . ILE A 1 171 ? 4.491 -22.845 4.997 1.00 94.19 171 ILE A CA 1
ATOM 1418 C C . ILE A 1 171 ? 5.534 -23.504 5.913 1.00 94.19 171 ILE A C 1
ATOM 1420 O O . ILE A 1 171 ? 5.819 -23.016 7.006 1.00 94.19 171 ILE A O 1
ATOM 1424 N N . ASN A 1 172 ? 6.124 -24.615 5.466 1.00 95.06 172 ASN A N 1
ATOM 1425 C CA . ASN A 1 172 ? 7.134 -25.361 6.214 1.00 95.06 172 ASN A CA 1
ATOM 1426 C C . ASN A 1 172 ? 8.519 -24.699 6.201 1.00 95.06 172 ASN A C 1
ATOM 1428 O O . ASN A 1 172 ? 9.391 -25.124 6.956 1.00 95.06 172 ASN A O 1
ATOM 1432 N N . LEU A 1 173 ? 8.715 -23.637 5.411 1.00 94.75 173 LEU A N 1
ATOM 1433 C CA . LEU A 1 173 ? 9.904 -22.789 5.501 1.00 94.75 173 LEU A CA 1
ATOM 1434 C C . LEU A 1 173 ? 9.953 -22.000 6.821 1.00 94.75 173 LEU A C 1
ATOM 1436 O O . LEU A 1 173 ? 11.031 -21.600 7.250 1.00 94.75 173 LEU A O 1
ATOM 1440 N N . PHE A 1 174 ? 8.807 -21.807 7.481 1.00 96.88 174 PHE A N 1
ATOM 1441 C CA . PHE A 1 174 ? 8.670 -20.978 8.676 1.00 96.88 174 PHE A CA 1
ATOM 1442 C C . PHE A 1 174 ? 8.367 -21.814 9.923 1.00 96.88 174 PHE A C 1
ATOM 1444 O O . PHE A 1 174 ? 7.821 -22.917 9.851 1.00 96.88 174 PHE A O 1
ATOM 1451 N N . LYS A 1 175 ? 8.698 -21.273 11.101 1.00 96.94 175 LYS A N 1
ATOM 1452 C CA . LYS A 1 175 ? 8.459 -21.893 12.417 1.00 96.94 175 LYS A CA 1
ATOM 1453 C C . LYS A 1 175 ? 7.885 -20.870 13.403 1.00 96.94 175 LYS A C 1
ATOM 1455 O O . LYS A 1 175 ? 7.870 -19.672 13.120 1.00 96.94 175 LYS A O 1
ATOM 1460 N N . GLY A 1 176 ? 7.404 -21.350 14.551 1.00 97.19 176 GLY A N 1
ATOM 1461 C CA . GLY A 1 176 ? 6.971 -20.511 15.673 1.00 97.19 176 GLY A CA 1
ATOM 1462 C C . GLY A 1 176 ? 5.933 -19.451 15.291 1.00 97.19 176 GLY A C 1
ATOM 1463 O O . GLY A 1 176 ? 4.977 -19.728 14.562 1.00 97.19 176 GLY A O 1
ATOM 1464 N N . ASN A 1 177 ? 6.138 -18.227 15.782 1.00 96.75 177 ASN A N 1
ATOM 1465 C CA . ASN A 1 177 ? 5.209 -17.117 15.581 1.00 96.75 177 ASN A CA 1
ATOM 1466 C C . ASN A 1 177 ? 5.048 -16.729 14.098 1.00 96.75 177 ASN A C 1
ATOM 1468 O O . ASN A 1 177 ? 3.936 -16.461 13.653 1.00 96.75 177 ASN A O 1
ATOM 1472 N N . ASN A 1 178 ? 6.124 -16.787 13.306 1.00 97.81 178 ASN A N 1
ATOM 1473 C CA . ASN A 1 178 ? 6.091 -16.473 11.873 1.00 97.81 178 ASN A CA 1
ATOM 1474 C C . ASN A 1 178 ? 5.132 -17.412 11.131 1.00 97.81 178 ASN A C 1
ATOM 1476 O O . ASN A 1 178 ? 4.271 -16.958 10.380 1.00 97.81 178 ASN A O 1
ATOM 1480 N N . LYS A 1 179 ? 5.228 -18.727 11.392 1.00 98.00 179 LYS A N 1
ATOM 1481 C CA . LYS A 1 179 ? 4.319 -19.728 10.808 1.00 98.00 179 LYS A CA 1
ATOM 1482 C C . LYS A 1 179 ? 2.869 -19.484 11.229 1.00 98.00 179 LYS A C 1
ATOM 1484 O O . LYS A 1 179 ? 1.970 -19.589 10.397 1.00 98.00 179 LYS A O 1
ATOM 1489 N N . LYS A 1 180 ? 2.641 -19.137 12.503 1.00 97.88 180 LYS A N 1
ATOM 1490 C CA . LYS A 1 180 ? 1.306 -18.812 13.025 1.00 97.88 180 LYS A CA 1
ATOM 1491 C C . LYS A 1 180 ? 0.679 -17.642 12.263 1.00 97.88 180 LYS A C 1
ATOM 1493 O O . LYS A 1 180 ? -0.443 -17.781 11.797 1.00 97.88 180 LYS A O 1
ATOM 1498 N N . ILE A 1 181 ? 1.411 -16.545 12.074 1.00 97.88 181 ILE A N 1
ATOM 1499 C CA . ILE A 1 181 ? 0.908 -15.355 11.369 1.00 97.88 181 ILE A CA 1
ATOM 1500 C C . ILE A 1 181 ? 0.615 -15.646 9.902 1.00 97.88 181 ILE A C 1
ATOM 1502 O O . ILE A 1 181 ? -0.433 -15.247 9.405 1.00 97.88 181 ILE A O 1
ATOM 1506 N N . ILE A 1 182 ? 1.486 -16.383 9.206 1.00 98.31 182 ILE A N 1
ATOM 1507 C CA . ILE A 1 182 ? 1.218 -16.762 7.811 1.00 98.31 182 ILE A CA 1
ATOM 1508 C C . ILE A 1 182 ? -0.069 -17.600 7.725 1.00 98.31 182 ILE A C 1
ATOM 1510 O O . ILE A 1 182 ? -0.907 -17.341 6.862 1.00 98.31 182 ILE A O 1
ATOM 1514 N N . ASN A 1 183 ? -0.275 -18.551 8.642 1.00 97.94 183 ASN A N 1
ATOM 1515 C CA . ASN A 1 183 ? -1.516 -19.329 8.706 1.00 97.94 183 ASN A CA 1
ATOM 1516 C C . ASN A 1 183 ? -2.745 -18.454 9.001 1.00 97.94 183 ASN A C 1
ATOM 1518 O O . ASN A 1 183 ? -3.767 -18.612 8.332 1.00 97.94 183 ASN A O 1
ATOM 1522 N N . THR A 1 184 ? -2.653 -17.509 9.944 1.00 97.62 184 THR A N 1
ATOM 1523 C CA . THR A 1 184 ? -3.722 -16.528 10.203 1.00 97.62 184 THR A CA 1
ATOM 1524 C C . THR A 1 184 ? -4.050 -15.739 8.936 1.00 97.62 184 THR A C 1
ATOM 1526 O O . THR A 1 184 ? -5.217 -15.602 8.577 1.00 97.62 184 THR A O 1
ATOM 1529 N N . ASN A 1 185 ? -3.036 -15.281 8.202 1.00 97.69 185 ASN A N 1
ATOM 1530 C CA . ASN A 1 185 ? -3.223 -14.518 6.969 1.00 97.69 185 ASN A CA 1
ATOM 1531 C C . ASN A 1 185 ? -3.866 -15.356 5.859 1.00 97.69 185 ASN A C 1
ATOM 1533 O O . ASN A 1 185 ? -4.704 -14.843 5.124 1.00 97.69 185 ASN A O 1
ATOM 1537 N N . LEU A 1 186 ? -3.520 -16.641 5.745 1.00 98.25 186 LEU A N 1
ATOM 1538 C CA . LEU A 1 186 ? -4.161 -17.5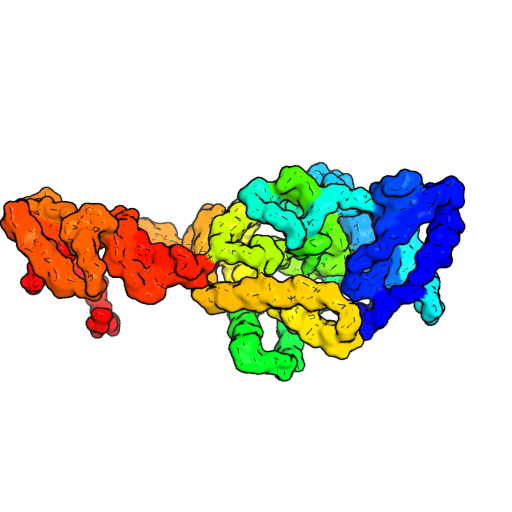70 4.808 1.00 98.25 186 LEU A CA 1
ATOM 1539 C C . LEU A 1 186 ? -5.630 -17.831 5.176 1.00 98.25 186 LEU A C 1
ATOM 1541 O O . LEU A 1 186 ? -6.487 -17.914 4.292 1.00 98.25 186 LEU A O 1
ATOM 1545 N N . TYR A 1 187 ? -5.947 -17.921 6.469 1.00 97.81 187 TYR A N 1
ATOM 1546 C CA . TYR A 1 187 ? -7.327 -18.017 6.945 1.00 97.81 187 TYR A CA 1
ATOM 1547 C C . TYR A 1 187 ? -8.125 -16.747 6.614 1.00 97.81 187 TYR A C 1
ATOM 1549 O O . TYR A 1 187 ? -9.189 -16.821 5.996 1.00 97.81 187 TYR A O 1
ATOM 1557 N N . GLU A 1 188 ? -7.586 -15.575 6.952 1.00 97.94 188 GLU A N 1
ATOM 1558 C CA . GLU A 1 188 ? -8.203 -14.288 6.632 1.00 97.94 188 GLU A CA 1
ATOM 1559 C C . GLU A 1 188 ? -8.365 -14.089 5.125 1.00 97.94 188 GLU A C 1
ATOM 1561 O O . GLU A 1 188 ? -9.414 -13.625 4.689 1.00 97.94 188 GLU A O 1
ATOM 1566 N N . TYR A 1 189 ? -7.381 -14.487 4.315 1.00 98.44 189 TYR A N 1
ATOM 1567 C CA . TYR A 1 189 ? -7.468 -14.456 2.855 1.00 98.44 189 TYR A CA 1
ATOM 1568 C C . TYR A 1 189 ? -8.700 -15.206 2.348 1.00 98.44 189 TYR A C 1
ATOM 1570 O O . TYR A 1 189 ? -9.454 -14.681 1.524 1.00 98.44 189 TYR A O 1
ATOM 1578 N N . ASN A 1 190 ? -8.951 -16.410 2.867 1.00 98.25 190 ASN A N 1
ATOM 1579 C CA . ASN A 1 190 ? -10.123 -17.183 2.472 1.00 98.25 190 ASN A CA 1
ATOM 1580 C C . ASN A 1 190 ? -11.435 -16.466 2.831 1.00 98.25 190 ASN A C 1
ATOM 1582 O O . ASN A 1 190 ? -12.402 -16.552 2.073 1.00 98.25 190 ASN A O 1
ATOM 1586 N N . TYR A 1 191 ? -11.477 -15.759 3.962 1.00 98.00 191 TYR A N 1
ATOM 1587 C CA . TYR A 1 191 ? -12.681 -15.079 4.437 1.00 98.00 191 TYR A CA 1
ATOM 1588 C C . TYR A 1 191 ? -12.913 -13.714 3.772 1.00 98.00 191 TYR A C 1
ATOM 1590 O O . TYR A 1 191 ? -13.978 -13.488 3.202 1.00 98.00 191 TYR A O 1
ATOM 1598 N N . PHE A 1 192 ? -11.927 -12.819 3.827 1.00 98.38 192 PHE A N 1
ATOM 1599 C CA . PHE A 1 192 ? -12.059 -11.420 3.413 1.00 98.38 192 PHE A CA 1
ATOM 1600 C C . PHE A 1 192 ? -11.817 -11.200 1.921 1.00 98.38 192 PHE A C 1
ATOM 1602 O O . PHE A 1 192 ? -12.399 -10.283 1.356 1.00 98.38 192 PHE A O 1
ATOM 1609 N N . ILE A 1 193 ? -10.997 -12.035 1.270 1.00 98.25 193 ILE A N 1
ATOM 1610 C CA . ILE A 1 193 ? -10.653 -11.869 -0.150 1.00 98.25 193 ILE A CA 1
ATOM 1611 C C . ILE A 1 193 ? -11.374 -12.913 -0.997 1.00 98.25 193 ILE A C 1
ATOM 1613 O O . ILE A 1 193 ? -12.225 -12.563 -1.805 1.00 98.25 193 ILE A O 1
ATOM 1617 N N . LYS A 1 194 ? -11.085 -14.206 -0.807 1.00 98.00 194 LYS A N 1
ATOM 1618 C CA . LYS A 1 194 ? -11.549 -15.269 -1.717 1.00 98.00 194 LYS A CA 1
ATOM 1619 C C . LYS A 1 194 ? -13.075 -15.332 -1.831 1.00 98.00 194 LYS A C 1
ATOM 1621 O O . LYS A 1 194 ? -13.597 -15.416 -2.937 1.00 98.00 194 LYS A O 1
ATOM 1626 N N . LYS A 1 195 ? -13.796 -15.257 -0.705 1.00 97.81 195 LYS A N 1
ATOM 1627 C CA . LYS A 1 195 ? -15.273 -15.241 -0.692 1.00 97.81 195 LYS A CA 1
ATOM 1628 C C . LYS A 1 195 ? -15.875 -13.946 -1.246 1.00 97.81 195 LYS A C 1
ATOM 1630 O O . LYS A 1 195 ? -17.008 -13.967 -1.719 1.00 97.81 195 LYS A O 1
ATOM 1635 N N . ASN A 1 196 ? -15.132 -12.844 -1.190 1.00 98.00 196 ASN A N 1
ATOM 1636 C CA . ASN A 1 196 ? -15.589 -11.523 -1.615 1.00 98.00 196 ASN A CA 1
ATOM 1637 C C . ASN A 1 196 ? -15.115 -11.141 -3.029 1.00 98.00 196 ASN A C 1
ATOM 1639 O O . ASN A 1 196 ? -15.525 -10.116 -3.560 1.00 98.00 196 ASN A O 1
ATOM 1643 N N . LEU A 1 197 ? -14.276 -11.970 -3.657 1.00 97.62 197 LEU A N 1
ATOM 1644 C CA . LEU A 1 197 ? -13.566 -11.649 -4.894 1.00 97.62 197 LEU A CA 1
ATOM 1645 C C . LEU A 1 197 ? -14.506 -11.214 -6.025 1.00 97.62 197 LEU A C 1
ATOM 1647 O O . LEU A 1 197 ? -14.219 -10.249 -6.719 1.00 97.62 197 LEU A O 1
ATOM 1651 N N . LYS A 1 198 ? -15.663 -11.875 -6.160 1.00 97.75 198 LYS A N 1
ATOM 1652 C CA . LYS A 1 198 ? -16.683 -11.559 -7.175 1.00 97.75 198 LYS A CA 1
ATOM 1653 C C . LYS A 1 198 ? -17.348 -10.183 -7.012 1.00 97.75 198 LYS A C 1
ATOM 1655 O O . LYS A 1 198 ? -17.974 -9.714 -7.951 1.00 97.75 198 LYS A O 1
ATOM 1660 N N . ASN A 1 199 ? -17.245 -9.571 -5.831 1.00 97.94 199 ASN A N 1
ATOM 1661 C CA . ASN A 1 199 ? -17.800 -8.247 -5.545 1.00 97.94 199 ASN A CA 1
ATOM 1662 C C . ASN A 1 199 ? -16.763 -7.132 -5.766 1.00 97.94 199 ASN A C 1
ATOM 1664 O O . ASN A 1 199 ? -17.092 -5.954 -5.656 1.00 97.94 199 ASN A O 1
ATOM 1668 N N . LEU A 1 200 ? -15.500 -7.483 -6.034 1.00 98.44 200 LEU A N 1
ATOM 1669 C CA . LEU A 1 200 ? -14.444 -6.508 -6.282 1.00 98.44 200 LEU A CA 1
ATOM 1670 C C . LEU A 1 200 ? -14.469 -6.050 -7.739 1.00 98.44 200 LEU A C 1
ATOM 1672 O O . LEU A 1 200 ? -14.742 -6.834 -8.647 1.00 98.44 200 LEU A O 1
ATOM 1676 N N . ARG A 1 201 ? -14.124 -4.782 -7.970 1.00 97.94 201 ARG A N 1
ATOM 1677 C CA . ARG A 1 201 ? -13.851 -4.278 -9.320 1.00 97.94 201 ARG A CA 1
ATOM 1678 C C . ARG A 1 201 ? -12.508 -4.809 -9.790 1.00 97.94 201 ARG A C 1
ATOM 1680 O O . ARG A 1 201 ? -11.569 -4.861 -8.999 1.00 97.94 201 ARG A O 1
ATOM 1687 N N . PHE A 1 202 ? -12.418 -5.160 -11.067 1.00 98.19 202 PHE A N 1
ATOM 1688 C CA . PHE A 1 202 ? -11.179 -5.598 -11.694 1.00 98.19 202 PHE A CA 1
ATOM 1689 C C . PHE A 1 202 ? -10.750 -4.629 -12.788 1.00 98.19 202 PHE A C 1
ATOM 1691 O O . PHE A 1 202 ? -11.567 -4.128 -13.562 1.00 98.19 202 PHE A O 1
ATOM 1698 N N . SER A 1 203 ? -9.445 -4.418 -12.881 1.00 98.12 203 SER A N 1
ATOM 1699 C CA . SER A 1 203 ? -8.815 -3.626 -13.928 1.00 98.12 203 SER A CA 1
ATOM 1700 C C . SER A 1 203 ? -7.418 -4.150 -14.211 1.00 98.12 203 SER A C 1
ATOM 1702 O O . SER A 1 203 ? -6.881 -4.985 -13.481 1.00 98.12 203 SER A O 1
ATOM 1704 N N . LEU A 1 204 ? -6.784 -3.603 -15.244 1.00 98.50 204 LEU A N 1
ATOM 1705 C CA . LEU A 1 204 ? -5.332 -3.602 -15.281 1.00 98.50 204 LEU A CA 1
ATOM 1706 C C . LEU A 1 204 ? -4.798 -2.885 -14.024 1.00 98.50 204 LEU A C 1
ATOM 1708 O O . LEU A 1 204 ? -5.306 -1.827 -13.651 1.00 98.50 204 LEU A O 1
ATOM 1712 N N . THR A 1 205 ? -3.794 -3.462 -13.371 1.00 98.12 205 THR A N 1
ATOM 1713 C CA . THR A 1 205 ? -3.096 -2.876 -12.215 1.00 98.12 205 THR A CA 1
ATOM 1714 C C . THR A 1 205 ? -1.610 -2.750 -12.517 1.00 98.12 205 THR A C 1
ATOM 1716 O O . THR A 1 205 ? -1.071 -3.573 -13.261 1.00 98.12 205 THR A O 1
ATOM 1719 N N . HIS A 1 206 ? -0.927 -1.780 -11.908 1.00 98.31 206 HIS A N 1
ATOM 1720 C CA . HIS A 1 206 ? 0.533 -1.686 -11.949 1.00 98.31 206 HIS A CA 1
ATOM 1721 C C . HIS A 1 206 ? 1.191 -2.942 -11.357 1.00 98.31 206 HIS A C 1
ATOM 1723 O O . HIS A 1 206 ? 2.167 -3.451 -11.903 1.00 98.31 206 HIS A O 1
ATOM 1729 N N . GLY A 1 207 ? 0.638 -3.457 -10.256 1.00 96.81 207 GLY A N 1
ATOM 1730 C CA . GLY A 1 207 ? 1.044 -4.709 -9.613 1.00 96.81 207 GLY A CA 1
ATOM 1731 C C . GLY A 1 207 ? 2.212 -4.572 -8.633 1.00 96.81 207 GLY A C 1
ATOM 1732 O O . GLY A 1 207 ? 2.351 -5.401 -7.735 1.00 96.81 207 GLY A O 1
ATOM 1733 N N . ASP A 1 208 ? 3.022 -3.515 -8.754 1.00 97.00 208 ASP A N 1
ATOM 1734 C CA . ASP A 1 208 ? 4.223 -3.348 -7.921 1.00 97.00 208 ASP A CA 1
ATOM 1735 C C . ASP A 1 208 ? 4.530 -1.894 -7.502 1.00 97.00 208 ASP A C 1
ATOM 1737 O O . ASP A 1 208 ? 5.656 -1.408 -7.608 1.00 97.00 208 ASP A O 1
ATOM 1741 N N . ALA A 1 209 ? 3.519 -1.153 -7.035 1.00 97.12 209 ALA A N 1
ATOM 1742 C CA . ALA A 1 209 ? 3.681 0.220 -6.534 1.00 97.12 209 ALA A CA 1
ATOM 1743 C C . ALA A 1 209 ? 4.349 0.273 -5.136 1.00 97.12 209 ALA A C 1
ATOM 1745 O O . ALA A 1 209 ? 3.784 0.785 -4.167 1.00 97.12 209 ALA A O 1
ATOM 1746 N N . ASN A 1 210 ? 5.547 -0.308 -5.025 1.00 96.75 210 ASN A N 1
ATOM 1747 C CA . ASN A 1 210 ? 6.335 -0.415 -3.798 1.00 96.75 210 ASN A CA 1
ATOM 1748 C C . ASN A 1 210 ? 7.260 0.798 -3.557 1.00 96.75 210 ASN A C 1
ATOM 1750 O O . ASN A 1 210 ? 7.450 1.661 -4.416 1.00 96.75 210 ASN A O 1
ATOM 1754 N N . ASN A 1 211 ? 7.881 0.857 -2.376 1.00 95.38 211 ASN A N 1
ATOM 1755 C CA . ASN A 1 211 ? 8.728 1.979 -1.952 1.00 95.38 211 ASN A CA 1
ATOM 1756 C C . ASN A 1 211 ? 10.072 2.127 -2.704 1.00 95.38 211 ASN A C 1
ATOM 1758 O O . ASN A 1 211 ? 10.709 3.176 -2.586 1.00 95.38 211 ASN A O 1
ATOM 1762 N N . TYR A 1 212 ? 10.509 1.136 -3.483 1.00 95.62 212 TYR A N 1
ATOM 1763 C CA . TYR A 1 212 ? 11.679 1.232 -4.367 1.00 95.62 212 TYR A CA 1
ATOM 1764 C C . TYR A 1 212 ? 11.325 1.559 -5.823 1.00 95.62 212 TYR A C 1
ATOM 1766 O O . TYR A 1 212 ? 12.217 1.932 -6.584 1.00 95.62 212 TYR A O 1
ATOM 1774 N N . ASN A 1 213 ? 10.043 1.495 -6.186 1.00 97.56 213 ASN A N 1
ATOM 1775 C CA . ASN A 1 213 ? 9.531 1.926 -7.486 1.00 97.56 213 ASN A CA 1
ATOM 1776 C C . ASN A 1 213 ? 8.937 3.340 -7.455 1.00 97.56 213 ASN A C 1
ATOM 1778 O O . ASN A 1 213 ? 8.688 3.926 -8.504 1.00 97.56 213 ASN A O 1
ATOM 1782 N N . LEU A 1 214 ? 8.735 3.921 -6.275 1.00 98.25 214 LEU A N 1
ATOM 1783 C CA . LEU A 1 214 ? 8.258 5.293 -6.117 1.00 98.25 214 LEU A CA 1
ATOM 1784 C C . LEU A 1 214 ? 9.433 6.273 -6.004 1.00 98.25 214 LEU A C 1
ATOM 1786 O O . LEU A 1 214 ? 10.293 6.137 -5.131 1.00 98.25 214 LEU A O 1
ATOM 1790 N N . VAL A 1 215 ? 9.444 7.287 -6.866 1.00 98.38 215 VAL A N 1
ATOM 1791 C CA . VAL A 1 215 ? 10.418 8.386 -6.872 1.00 98.38 215 VAL A CA 1
ATOM 1792 C C . VAL A 1 215 ? 9.800 9.605 -6.199 1.00 98.38 215 VAL A C 1
ATOM 1794 O O . VAL A 1 215 ? 8.629 9.910 -6.411 1.00 98.38 215 VAL A O 1
ATOM 1797 N N . VAL A 1 216 ? 10.593 10.306 -5.395 1.00 98.50 216 VAL A N 1
ATOM 1798 C CA . VAL A 1 216 ? 10.197 11.464 -4.594 1.00 98.50 216 VAL A CA 1
ATOM 1799 C C . VAL A 1 216 ? 11.073 12.665 -4.936 1.00 98.50 216 VAL A C 1
ATOM 1801 O O . VAL A 1 216 ? 12.305 12.560 -4.991 1.00 98.50 216 VAL A O 1
ATOM 1804 N N . LYS A 1 217 ? 10.437 13.825 -5.113 1.00 97.50 217 LYS A N 1
ATOM 1805 C CA . LYS A 1 217 ? 11.083 15.131 -5.274 1.00 97.50 217 LYS A CA 1
ATOM 1806 C C . LYS A 1 217 ? 10.282 16.174 -4.497 1.00 97.50 217 LYS A C 1
ATOM 1808 O O . LYS A 1 217 ? 9.071 16.251 -4.662 1.00 97.50 217 LYS A O 1
ATOM 1813 N N . ASN A 1 218 ? 10.963 16.970 -3.671 1.00 95.88 218 ASN A N 1
ATOM 1814 C CA . ASN A 1 218 ? 10.356 18.025 -2.846 1.00 95.88 218 ASN A CA 1
ATOM 1815 C C . ASN A 1 218 ? 9.170 17.517 -2.002 1.00 95.88 218 ASN A C 1
ATOM 1817 O O . ASN A 1 218 ? 8.091 18.094 -2.045 1.00 95.88 218 ASN A O 1
ATOM 1821 N N . ASP A 1 219 ? 9.364 16.397 -1.297 1.00 95.69 219 ASP A N 1
ATOM 1822 C CA . ASP A 1 219 ? 8.347 15.735 -0.462 1.00 95.69 219 ASP A CA 1
ATOM 1823 C C . ASP A 1 219 ? 7.050 15.337 -1.184 1.00 95.69 219 ASP A C 1
ATOM 1825 O O . ASP A 1 219 ? 6.030 15.083 -0.551 1.00 95.69 219 ASP A O 1
ATOM 1829 N N . LEU A 1 220 ? 7.089 15.229 -2.510 1.00 98.00 220 LEU A N 1
ATOM 1830 C CA . LEU A 1 220 ? 5.985 14.748 -3.331 1.00 98.00 220 LEU A CA 1
ATOM 1831 C C . LEU A 1 220 ? 6.448 13.555 -4.156 1.00 98.00 220 LEU A C 1
ATOM 1833 O O . LEU A 1 220 ? 7.594 13.508 -4.618 1.00 98.00 220 LEU A O 1
ATOM 1837 N N . VAL A 1 221 ? 5.552 12.595 -4.385 1.00 98.25 221 VAL A N 1
ATOM 1838 C CA . VAL A 1 221 ? 5.809 11.560 -5.387 1.00 98.25 221 VAL A CA 1
ATOM 1839 C C . VAL A 1 221 ? 5.965 12.243 -6.744 1.00 98.25 221 VAL A C 1
ATOM 1841 O O . VAL A 1 221 ? 5.121 13.034 -7.144 1.00 98.25 221 VAL A O 1
ATOM 1844 N N . SER A 1 222 ? 7.055 11.950 -7.444 1.00 97.94 222 SER A N 1
ATOM 1845 C CA . SER A 1 222 ? 7.387 12.486 -8.767 1.00 97.94 222 SER A CA 1
ATOM 1846 C C . SER A 1 222 ? 7.511 11.399 -9.831 1.00 97.94 222 SER A C 1
ATOM 1848 O O . SER A 1 222 ? 7.631 11.711 -11.013 1.00 97.94 222 SER A O 1
ATOM 1850 N N . GLY A 1 223 ? 7.465 10.124 -9.438 1.00 98.00 223 GLY A N 1
ATOM 1851 C CA . GLY A 1 223 ? 7.487 9.017 -10.380 1.00 98.00 223 GLY A CA 1
ATOM 1852 C C . GLY A 1 223 ? 7.031 7.692 -9.784 1.00 98.00 223 GLY A C 1
ATOM 1853 O O . GLY A 1 223 ? 7.227 7.434 -8.601 1.00 98.00 223 GLY A O 1
ATOM 1854 N N . LEU A 1 224 ? 6.464 6.844 -10.633 1.00 98.44 224 LEU A N 1
ATOM 1855 C CA . LEU A 1 224 ? 6.201 5.434 -10.399 1.00 98.44 224 LEU A CA 1
ATOM 1856 C C . LEU A 1 224 ? 6.871 4.643 -11.520 1.00 98.44 224 LEU A C 1
ATOM 1858 O O . LEU A 1 224 ? 6.527 4.780 -12.694 1.00 98.44 224 LEU A O 1
ATOM 1862 N N . LEU A 1 225 ? 7.871 3.863 -11.144 1.00 97.25 225 LEU A N 1
ATOM 1863 C CA . LEU A 1 225 ? 8.712 3.071 -12.021 1.00 97.25 225 LEU A CA 1
ATOM 1864 C C . LEU A 1 225 ? 8.194 1.635 -12.120 1.00 97.25 225 LEU A C 1
ATOM 1866 O O . LEU A 1 225 ? 7.429 1.175 -11.289 1.00 97.25 225 LEU A O 1
ATOM 1870 N N . ASP A 1 226 ? 8.729 0.932 -13.111 1.00 94.88 226 ASP A N 1
ATOM 1871 C CA . ASP A 1 226 ? 8.628 -0.516 -13.287 1.00 94.88 226 ASP A CA 1
ATOM 1872 C C . ASP A 1 226 ? 7.223 -1.114 -13.460 1.00 94.88 226 ASP A C 1
ATOM 1874 O O . ASP A 1 226 ? 6.626 -1.693 -12.563 1.00 94.88 226 ASP A O 1
ATOM 1878 N N . TYR A 1 227 ? 6.761 -1.101 -14.708 1.00 96.12 227 TYR A N 1
ATOM 1879 C CA . TYR A 1 227 ? 5.492 -1.698 -15.121 1.00 96.12 227 TYR A CA 1
ATOM 1880 C C . TYR A 1 227 ? 5.623 -3.212 -15.407 1.00 96.12 227 TYR A C 1
ATOM 1882 O O . TYR A 1 227 ? 4.787 -3.792 -16.096 1.00 96.12 227 TYR A O 1
ATOM 1890 N N . GLY A 1 228 ? 6.688 -3.870 -14.932 1.00 94.62 228 GLY A N 1
ATOM 1891 C CA . GLY A 1 228 ? 6.990 -5.280 -15.212 1.00 94.62 228 GLY A CA 1
ATOM 1892 C C . GLY A 1 228 ? 5.979 -6.289 -14.676 1.00 94.62 228 GLY A C 1
ATOM 1893 O O . GLY A 1 228 ? 5.847 -7.383 -15.223 1.00 94.62 228 GLY A O 1
ATOM 1894 N N . ASP A 1 229 ? 5.241 -5.895 -13.647 1.00 95.75 229 ASP A N 1
ATOM 1895 C CA . ASP A 1 229 ? 4.441 -6.793 -12.820 1.00 95.75 229 ASP A CA 1
ATOM 1896 C C . ASP A 1 229 ? 2.938 -6.670 -13.077 1.00 95.75 229 ASP A C 1
ATOM 1898 O O . ASP A 1 229 ? 2.128 -7.300 -12.397 1.00 95.75 229 ASP A O 1
ATOM 1902 N N . MET A 1 230 ? 2.563 -5.926 -14.119 1.00 97.06 230 MET A N 1
ATOM 1903 C CA . MET A 1 230 ? 1.170 -5.693 -14.466 1.00 97.06 230 MET A CA 1
ATOM 1904 C C . MET A 1 230 ? 0.401 -6.988 -14.716 1.00 97.06 230 MET A C 1
ATOM 1906 O O . MET A 1 230 ? 0.873 -7.925 -15.378 1.00 97.06 230 MET A O 1
ATOM 1910 N N . ILE A 1 231 ? -0.823 -6.987 -14.203 1.00 97.56 231 ILE A N 1
ATOM 1911 C CA . ILE A 1 231 ? -1.812 -8.052 -14.321 1.00 97.56 231 ILE A CA 1
ATOM 1912 C C . ILE A 1 231 ? -3.215 -7.442 -14.329 1.00 97.56 231 ILE A C 1
ATOM 1914 O O . ILE A 1 231 ? -3.406 -6.300 -13.912 1.00 97.56 231 ILE A O 1
ATOM 1918 N N . TYR A 1 232 ? -4.193 -8.204 -14.807 1.00 98.31 232 TYR A N 1
ATOM 1919 C CA . TYR A 1 232 ? -5.604 -7.914 -14.588 1.00 98.31 232 TYR A CA 1
ATOM 1920 C C . TYR A 1 232 ? -6.029 -8.520 -13.245 1.00 98.31 232 TYR A C 1
ATOM 1922 O O . TYR A 1 232 ? -5.996 -9.740 -13.081 1.00 98.31 232 TYR A O 1
ATOM 1930 N N . ALA A 1 233 ? -6.371 -7.676 -12.275 1.00 98.12 233 ALA A N 1
ATOM 1931 C CA . ALA A 1 233 ? -6.602 -8.061 -10.881 1.00 98.12 233 ALA A CA 1
ATOM 1932 C C . ALA A 1 233 ? -7.588 -7.086 -10.207 1.00 98.12 233 ALA A C 1
ATOM 1934 O O . ALA A 1 233 ? -7.984 -6.101 -10.841 1.00 98.12 233 ALA A O 1
ATOM 1935 N N . PRO A 1 234 ? -8.010 -7.317 -8.945 1.00 98.56 234 PRO A N 1
ATOM 1936 C CA . PRO A 1 234 ? -8.829 -6.348 -8.232 1.00 98.56 234 PRO A CA 1
ATOM 1937 C C . PRO A 1 234 ? -8.188 -4.955 -8.245 1.00 98.56 234 PRO A C 1
ATOM 1939 O O . PRO A 1 234 ? -7.035 -4.802 -7.847 1.00 98.56 234 PRO A O 1
ATOM 1942 N N . THR A 1 235 ? -8.927 -3.932 -8.676 1.00 98.56 235 THR A N 1
ATOM 1943 C CA . THR A 1 235 ? -8.411 -2.566 -8.890 1.00 98.56 235 THR A CA 1
ATOM 1944 C C . THR A 1 235 ? -7.775 -1.980 -7.628 1.00 98.56 235 THR A C 1
ATOM 1946 O O . THR A 1 235 ? -6.780 -1.261 -7.691 1.00 98.56 235 THR A O 1
ATOM 1949 N N . ILE A 1 236 ? -8.300 -2.348 -6.459 1.00 98.69 236 ILE A N 1
ATOM 1950 C CA . ILE A 1 236 ? -7.791 -1.921 -5.153 1.00 98.69 236 ILE A CA 1
ATOM 1951 C C . ILE A 1 236 ? -6.379 -2.455 -4.828 1.00 98.69 236 ILE A C 1
ATOM 1953 O O . ILE A 1 236 ? -5.744 -1.978 -3.885 1.00 98.69 236 ILE A O 1
ATOM 1957 N N . ASN A 1 237 ? -5.859 -3.427 -5.589 1.00 98.62 237 ASN A N 1
ATOM 1958 C CA . ASN A 1 237 ? -4.563 -4.051 -5.320 1.00 98.62 237 ASN A CA 1
ATOM 1959 C C . ASN A 1 237 ? -3.406 -3.048 -5.331 1.00 98.62 237 ASN A C 1
ATOM 1961 O O . ASN A 1 237 ? -2.550 -3.150 -4.460 1.00 98.62 237 ASN A O 1
ATOM 1965 N N . ASP A 1 238 ? -3.376 -2.065 -6.236 1.00 98.56 238 ASP A N 1
ATOM 1966 C CA . ASP A 1 238 ? -2.281 -1.081 -6.259 1.00 98.56 238 ASP A CA 1
ATOM 1967 C C . ASP A 1 238 ? -2.244 -0.248 -4.967 1.00 98.56 238 ASP A C 1
ATOM 1969 O O . ASP A 1 238 ? -1.170 -0.016 -4.409 1.00 98.56 238 ASP A O 1
ATOM 1973 N N . LEU A 1 239 ? -3.414 0.117 -4.421 1.00 98.88 239 LEU A N 1
ATOM 1974 C CA . LEU A 1 239 ? -3.499 0.772 -3.114 1.00 98.88 239 LEU A CA 1
ATOM 1975 C C . LEU A 1 239 ? -3.009 -0.155 -1.996 1.00 98.88 239 LEU A C 1
ATOM 1977 O O . LEU A 1 239 ? -2.223 0.270 -1.150 1.00 98.88 239 LEU A O 1
ATOM 1981 N N . ALA A 1 240 ? -3.439 -1.420 -1.989 1.00 98.81 240 ALA A N 1
ATOM 1982 C CA . ALA A 1 240 ? -3.012 -2.395 -0.986 1.00 98.81 240 ALA A CA 1
ATOM 1983 C C . ALA A 1 240 ? -1.492 -2.642 -1.027 1.00 98.81 240 ALA A C 1
ATOM 1985 O O . ALA A 1 240 ? -0.835 -2.688 0.016 1.00 98.81 240 ALA A O 1
ATOM 1986 N N . VAL A 1 241 ? -0.919 -2.749 -2.230 1.00 98.75 241 VAL A N 1
ATOM 1987 C CA . VAL A 1 241 ? 0.523 -2.892 -2.436 1.00 98.75 241 VAL A CA 1
ATOM 1988 C C . VAL A 1 241 ? 1.244 -1.668 -1.891 1.00 98.75 241 VAL A C 1
ATOM 1990 O O . VAL A 1 241 ? 2.121 -1.832 -1.048 1.00 98.75 241 VAL A O 1
ATOM 1993 N N . SER A 1 242 ? 0.856 -0.446 -2.258 1.00 98.69 242 SER A N 1
ATOM 1994 C CA . SER A 1 242 ? 1.514 0.752 -1.723 1.00 98.69 242 SER A CA 1
ATOM 1995 C C . SER A 1 242 ? 1.376 0.892 -0.208 1.00 98.69 242 SER A C 1
ATOM 1997 O O . SER A 1 242 ? 2.361 1.212 0.458 1.00 98.69 242 SER A O 1
ATOM 1999 N N . LEU A 1 243 ? 0.208 0.591 0.371 1.00 98.69 243 LEU A N 1
ATOM 2000 C CA . LEU A 1 243 ? 0.009 0.615 1.825 1.00 98.69 243 LEU A CA 1
ATOM 2001 C C . LEU A 1 243 ? 0.910 -0.388 2.557 1.00 98.69 243 LEU A C 1
ATOM 2003 O O . LEU A 1 243 ? 1.363 -0.089 3.662 1.00 98.69 243 LEU A O 1
ATOM 2007 N N . SER A 1 244 ? 1.240 -1.530 1.939 1.00 98.38 244 SER A N 1
ATOM 2008 C CA . SER A 1 244 ? 2.175 -2.497 2.529 1.00 98.38 244 SER A CA 1
ATOM 2009 C C . SER A 1 244 ? 3.576 -1.921 2.756 1.00 98.38 244 SER A C 1
ATOM 2011 O O . SER A 1 244 ? 4.264 -2.366 3.668 1.00 98.38 244 SER A O 1
ATOM 2013 N N . TYR A 1 245 ? 3.970 -0.879 2.017 1.00 97.94 245 TYR A N 1
ATOM 2014 C CA . TYR A 1 245 ? 5.264 -0.213 2.192 1.00 97.94 245 TYR A CA 1
ATOM 2015 C C . TYR A 1 245 ? 5.151 1.160 2.864 1.00 97.94 245 TYR A C 1
ATOM 2017 O O . TYR A 1 245 ? 6.036 1.539 3.626 1.00 97.94 245 TYR A O 1
ATOM 2025 N N . ALA A 1 246 ? 4.070 1.908 2.629 1.00 97.56 246 ALA A N 1
ATOM 2026 C CA . ALA A 1 246 ? 3.865 3.234 3.220 1.00 97.56 246 ALA A CA 1
ATOM 2027 C C . ALA A 1 246 ? 3.655 3.188 4.745 1.00 97.56 246 ALA A C 1
ATOM 2029 O O . ALA A 1 246 ? 3.950 4.158 5.441 1.00 97.56 246 ALA A O 1
ATOM 2030 N N . LEU A 1 247 ? 3.165 2.057 5.263 1.00 96.81 247 LEU A N 1
ATOM 2031 C CA . LEU A 1 247 ? 2.940 1.835 6.693 1.00 96.81 247 LEU A CA 1
ATOM 2032 C C . LEU A 1 247 ? 4.154 1.223 7.416 1.00 96.81 247 LEU A C 1
ATOM 2034 O O . LEU A 1 247 ? 4.152 1.125 8.646 1.00 96.81 247 LEU A O 1
ATOM 2038 N N . MET A 1 248 ? 5.201 0.816 6.689 1.00 95.56 248 MET A N 1
ATOM 2039 C CA . MET A 1 248 ? 6.438 0.318 7.300 1.00 95.56 248 MET A CA 1
ATOM 2040 C C . MET A 1 248 ? 7.091 1.411 8.152 1.00 95.56 248 MET A C 1
ATOM 2042 O O . MET A 1 248 ? 7.061 2.589 7.805 1.00 95.56 248 MET A O 1
ATOM 2046 N N . LYS A 1 249 ? 7.696 1.020 9.282 1.00 93.06 249 LYS A N 1
ATOM 2047 C CA . LYS A 1 249 ? 8.384 1.921 10.237 1.00 93.06 249 LYS A CA 1
ATOM 2048 C C . LYS A 1 249 ? 7.517 3.020 10.862 1.00 93.06 249 LYS A C 1
ATOM 2050 O O . LYS A 1 249 ? 8.029 3.834 11.624 1.00 93.06 249 LYS A O 1
ATOM 2055 N N . LYS A 1 250 ? 6.206 3.031 10.617 1.00 91.19 250 LYS A N 1
ATOM 2056 C CA . LYS A 1 250 ? 5.288 3.987 11.240 1.00 91.19 250 LYS A CA 1
ATOM 2057 C C . LYS A 1 250 ? 4.921 3.547 12.657 1.00 91.19 250 LYS A C 1
ATOM 2059 O O . LYS A 1 250 ? 4.566 2.387 12.897 1.00 91.19 250 LYS A O 1
ATOM 2064 N N . GLU A 1 251 ? 5.025 4.475 13.606 1.00 86.00 251 GLU A N 1
ATOM 2065 C CA . GLU A 1 251 ? 4.477 4.305 14.959 1.00 86.00 251 GLU A CA 1
ATOM 2066 C C . GLU A 1 251 ? 2.960 4.518 14.954 1.00 86.00 251 GLU A C 1
ATOM 2068 O O . GLU A 1 251 ? 2.220 3.717 15.512 1.00 86.00 251 GLU A O 1
ATOM 2073 N N . ASP A 1 252 ? 2.491 5.566 14.274 1.00 86.31 252 ASP A N 1
ATOM 2074 C CA . ASP A 1 252 ? 1.070 5.814 14.049 1.00 86.31 252 ASP A CA 1
ATOM 2075 C C . ASP A 1 252 ? 0.659 5.345 12.649 1.00 86.31 252 ASP A C 1
ATOM 2077 O O . ASP A 1 252 ? 0.813 6.056 11.656 1.00 86.31 252 ASP A O 1
ATOM 2081 N N . LEU A 1 253 ? 0.132 4.120 12.577 1.00 91.38 253 LEU A N 1
ATOM 2082 C CA . LEU A 1 253 ? -0.375 3.554 11.328 1.00 91.38 253 LEU A CA 1
ATOM 2083 C C . LEU A 1 253 ? -1.599 4.317 10.804 1.00 91.38 253 LEU A C 1
ATOM 2085 O O . LEU A 1 253 ? -1.803 4.367 9.596 1.00 91.38 253 LEU A O 1
ATOM 2089 N N . TYR A 1 254 ? -2.420 4.892 11.686 1.00 90.06 254 TYR A N 1
ATOM 2090 C CA . TYR A 1 254 ? -3.728 5.433 11.322 1.00 90.06 254 TYR A CA 1
ATOM 2091 C C . TYR A 1 254 ? -3.633 6.759 10.600 1.00 90.06 254 TYR A C 1
ATOM 2093 O O . TYR A 1 254 ? -4.332 6.947 9.610 1.00 90.06 254 TYR A O 1
ATOM 2101 N N . SER A 1 255 ? -2.763 7.657 11.062 1.00 92.88 255 SER A N 1
ATOM 2102 C CA . SER A 1 255 ? -2.558 8.941 10.389 1.00 92.88 255 SER A CA 1
ATOM 2103 C C . SER A 1 255 ? -2.045 8.731 8.963 1.00 92.88 255 SER A C 1
ATOM 2105 O O . SER A 1 255 ? -2.651 9.233 8.017 1.00 92.88 255 SER A O 1
ATOM 2107 N N . SER A 1 256 ? -1.020 7.888 8.785 1.00 95.62 256 SER A N 1
ATOM 2108 C CA . SER A 1 256 ? -0.498 7.553 7.454 1.00 95.62 256 SER A CA 1
ATOM 2109 C C . SER A 1 256 ? -1.530 6.832 6.582 1.00 95.62 256 SER A C 1
ATOM 2111 O O . SER A 1 256 ? -1.709 7.180 5.415 1.00 95.62 256 SER A O 1
ATOM 2113 N N . LEU A 1 257 ? -2.258 5.863 7.148 1.00 96.75 257 LEU A N 1
ATOM 2114 C CA . LEU A 1 257 ? -3.343 5.164 6.458 1.00 96.75 257 LEU A CA 1
ATOM 2115 C C . LEU A 1 257 ? -4.423 6.145 5.983 1.00 96.75 257 LEU A C 1
ATOM 2117 O O . LEU A 1 257 ? -4.806 6.115 4.815 1.00 96.75 257 LEU A O 1
ATOM 2121 N N . LYS A 1 258 ? -4.882 7.036 6.868 1.00 97.56 258 LYS A N 1
ATOM 2122 C CA . LYS A 1 258 ? -5.898 8.052 6.585 1.00 97.56 258 LYS A CA 1
ATOM 2123 C C . LYS A 1 258 ? -5.453 8.986 5.463 1.00 97.56 258 LYS A C 1
ATOM 2125 O O . LYS A 1 258 ? -6.221 9.204 4.527 1.00 97.56 258 LYS A O 1
ATOM 2130 N N . ASN A 1 259 ? -4.223 9.498 5.524 1.00 98.44 259 ASN A N 1
ATOM 2131 C CA . ASN A 1 259 ? -3.696 10.436 4.533 1.00 98.44 259 ASN A CA 1
ATOM 2132 C C . ASN A 1 259 ? -3.684 9.837 3.121 1.00 98.44 259 ASN A C 1
ATOM 2134 O O . ASN A 1 259 ? -4.173 10.468 2.181 1.00 98.44 259 ASN A O 1
ATOM 2138 N N . VAL A 1 260 ? -3.186 8.603 2.982 1.00 98.75 260 VAL A N 1
ATOM 2139 C CA . VAL A 1 260 ? -3.121 7.905 1.689 1.00 98.75 260 VAL A CA 1
ATOM 2140 C C . VAL A 1 260 ? -4.521 7.526 1.197 1.00 98.75 260 VAL A C 1
ATOM 2142 O O . VAL A 1 260 ? -4.866 7.810 0.049 1.00 98.75 260 VAL A O 1
ATOM 2145 N N . VAL A 1 261 ? -5.348 6.916 2.054 1.00 98.75 261 VAL A N 1
ATOM 2146 C CA . VAL A 1 261 ? -6.677 6.409 1.674 1.00 98.75 261 VAL A CA 1
ATOM 2147 C C . VAL A 1 261 ? -7.625 7.533 1.276 1.00 98.75 261 VAL A C 1
ATOM 2149 O O . VAL A 1 261 ? -8.293 7.413 0.252 1.00 98.75 261 VAL A O 1
ATOM 2152 N N . ILE A 1 262 ? -7.681 8.633 2.033 1.00 98.62 262 ILE A N 1
ATOM 2153 C CA . ILE A 1 262 ? -8.570 9.757 1.705 1.00 98.62 262 ILE A CA 1
ATOM 2154 C C . ILE A 1 262 ? -8.159 10.385 0.373 1.00 98.62 262 ILE A C 1
ATOM 2156 O O . ILE A 1 262 ? -9.018 10.659 -0.465 1.00 98.62 262 ILE A O 1
ATOM 2160 N N . SER A 1 263 ? -6.858 10.592 0.148 1.00 98.81 263 SER A N 1
ATOM 2161 C CA . SER A 1 263 ? -6.369 11.155 -1.114 1.00 98.81 263 SER A CA 1
ATOM 2162 C C . SER A 1 263 ? -6.657 10.246 -2.308 1.00 98.81 263 SER A C 1
ATOM 2164 O O . SER A 1 263 ? -7.064 10.741 -3.356 1.00 98.81 263 SER A O 1
ATOM 2166 N N . TYR A 1 264 ? -6.513 8.927 -2.144 1.00 98.88 264 TYR A N 1
ATOM 2167 C CA . TYR A 1 264 ? -6.921 7.958 -3.161 1.00 98.88 264 TYR A CA 1
ATOM 2168 C C . TYR A 1 264 ? -8.427 8.037 -3.430 1.00 98.88 264 TYR A C 1
ATOM 2170 O O . TYR A 1 264 ? -8.845 8.242 -4.568 1.00 98.88 264 TYR A O 1
ATOM 2178 N N . HIS A 1 265 ? -9.238 7.927 -2.373 1.00 98.75 265 HIS A N 1
ATOM 2179 C CA . HIS A 1 265 ? -10.695 7.846 -2.455 1.00 98.75 265 HIS A CA 1
ATOM 2180 C C . HIS A 1 265 ? -11.316 9.083 -3.117 1.00 98.75 265 HIS A C 1
ATOM 2182 O O . HIS A 1 265 ? -12.260 8.950 -3.891 1.00 98.75 265 HIS A O 1
ATOM 2188 N N . LYS A 1 266 ? -10.759 10.277 -2.872 1.00 98.62 266 LYS A N 1
ATOM 2189 C CA . LYS A 1 266 ? -11.197 11.528 -3.515 1.00 98.62 266 LYS A CA 1
ATOM 2190 C C . LYS A 1 266 ? -11.102 11.495 -5.044 1.00 98.62 266 LYS A C 1
ATOM 2192 O O . LYS A 1 266 ? -11.890 12.158 -5.707 1.00 98.62 266 LYS A O 1
ATOM 2197 N N . ILE A 1 267 ? -10.136 10.762 -5.601 1.00 98.69 267 ILE A N 1
ATOM 2198 C CA . ILE A 1 267 ? -9.925 10.656 -7.053 1.00 98.69 267 ILE A CA 1
ATOM 2199 C C . ILE A 1 267 ? -10.606 9.411 -7.624 1.00 98.69 267 ILE A C 1
ATOM 2201 O O . ILE A 1 267 ? -11.200 9.465 -8.703 1.00 98.69 267 ILE A O 1
ATOM 2205 N N . PHE A 1 268 ? -10.506 8.294 -6.906 1.00 98.50 268 PHE A N 1
ATOM 2206 C CA . PHE A 1 268 ? -11.074 7.010 -7.284 1.00 98.50 268 PHE A CA 1
ATOM 2207 C C . PHE A 1 268 ? -11.808 6.395 -6.082 1.00 98.50 268 PHE A C 1
ATOM 2209 O O . PHE A 1 268 ? -11.176 5.756 -5.236 1.00 98.50 268 PHE A O 1
ATOM 2216 N N . PRO A 1 269 ? -13.137 6.594 -5.975 1.00 98.38 269 PRO A N 1
ATOM 2217 C CA . PRO A 1 269 ? -13.901 6.152 -4.816 1.00 98.38 269 PRO A CA 1
ATOM 2218 C C . PRO A 1 269 ? -13.770 4.649 -4.583 1.00 98.38 269 PRO A C 1
ATOM 2220 O O . PRO A 1 269 ? -14.092 3.833 -5.448 1.00 98.38 269 PRO A O 1
ATOM 2223 N N . ILE A 1 270 ? -13.284 4.294 -3.396 1.00 98.38 270 ILE A N 1
ATOM 2224 C CA . ILE A 1 270 ? -13.196 2.915 -2.906 1.00 98.38 270 ILE A CA 1
ATOM 2225 C C . ILE A 1 270 ? -14.603 2.442 -2.537 1.00 98.38 270 ILE A C 1
ATOM 2227 O O . ILE A 1 270 ? -15.330 3.140 -1.827 1.00 98.38 270 ILE A O 1
ATOM 2231 N N . THR A 1 271 ? -14.980 1.259 -3.005 1.00 97.44 271 THR A N 1
ATOM 2232 C CA . THR A 1 271 ? -16.287 0.643 -2.747 1.00 97.44 271 THR A CA 1
ATOM 2233 C C . THR A 1 271 ? -16.352 -0.027 -1.375 1.00 97.44 271 THR A C 1
ATOM 2235 O O . THR A 1 271 ? -15.338 -0.335 -0.746 1.00 97.44 271 THR A O 1
ATOM 2238 N N . PHE A 1 272 ? -17.571 -0.308 -0.918 1.00 94.75 272 PHE A N 1
ATOM 2239 C CA . PHE A 1 272 ? -17.817 -0.984 0.355 1.00 94.75 272 PHE A CA 1
ATOM 2240 C C . PHE A 1 272 ? -17.143 -2.368 0.444 1.00 94.75 272 PHE A C 1
ATOM 2242 O O . PHE A 1 272 ? -16.599 -2.720 1.497 1.00 94.75 272 PHE A O 1
ATOM 2249 N N . ASP A 1 273 ? -17.155 -3.133 -0.653 1.00 96.56 273 ASP A N 1
ATOM 2250 C CA . ASP A 1 273 ? -16.579 -4.480 -0.734 1.00 96.56 273 ASP A CA 1
ATOM 2251 C C . ASP A 1 273 ? -15.049 -4.465 -0.890 1.00 96.56 273 ASP A C 1
ATOM 2253 O O . ASP A 1 273 ? -14.357 -5.324 -0.339 1.00 96.56 273 ASP A O 1
ATOM 2257 N N . GLU A 1 274 ? -14.480 -3.456 -1.554 1.00 98.50 274 GLU A N 1
ATOM 2258 C CA . GLU A 1 274 ? -13.023 -3.268 -1.587 1.00 98.50 274 GLU A CA 1
ATOM 2259 C C . GLU A 1 274 ? -12.469 -2.956 -0.193 1.00 98.50 274 GLU A C 1
ATOM 2261 O O . GLU A 1 274 ? -11.473 -3.556 0.216 1.00 98.50 274 GLU A O 1
ATOM 2266 N N . ILE A 1 275 ? -13.147 -2.098 0.583 1.00 98.38 275 ILE A N 1
ATOM 2267 C CA . ILE A 1 275 ? -12.749 -1.795 1.969 1.00 98.38 275 ILE A CA 1
ATOM 2268 C C . ILE A 1 275 ? -12.763 -3.060 2.833 1.00 98.38 275 ILE A C 1
ATOM 2270 O O . ILE A 1 275 ? -11.859 -3.256 3.645 1.00 98.38 275 ILE A O 1
ATOM 2274 N N . PHE A 1 276 ? -13.749 -3.942 2.632 1.00 97.75 276 PHE A N 1
ATOM 2275 C CA . PHE A 1 276 ? -13.842 -5.220 3.345 1.00 97.75 276 PHE A CA 1
ATOM 2276 C C . PHE A 1 276 ? -12.606 -6.113 3.138 1.00 97.75 276 PHE A C 1
ATOM 2278 O O . PHE A 1 276 ? -12.253 -6.881 4.029 1.00 97.75 276 PHE A O 1
ATOM 2285 N N . SER A 1 277 ? -11.925 -5.978 1.996 1.00 98.56 277 SER A N 1
ATOM 2286 C CA . SER A 1 277 ? -10.779 -6.816 1.614 1.00 98.56 277 SER A CA 1
ATOM 2287 C C . SER A 1 277 ? -9.420 -6.141 1.852 1.00 98.56 277 SER A C 1
ATOM 2289 O O . SER A 1 277 ? -8.392 -6.820 1.881 1.00 98.56 277 SER A O 1
ATOM 2291 N N . LEU A 1 278 ? -9.388 -4.812 2.019 1.00 98.69 278 LEU A N 1
ATOM 2292 C CA . LEU A 1 278 ? -8.170 -3.998 1.929 1.00 98.69 278 LEU A CA 1
ATOM 2293 C C . LEU A 1 278 ? -7.081 -4.397 2.934 1.00 98.69 278 LEU A C 1
ATOM 2295 O O . LEU A 1 278 ? -5.937 -4.606 2.535 1.00 98.69 278 LEU A O 1
ATOM 2299 N N . MET A 1 279 ? -7.412 -4.540 4.223 1.00 98.19 279 MET A N 1
ATOM 2300 C CA . MET A 1 279 ? -6.416 -4.913 5.240 1.00 98.19 279 MET A CA 1
ATOM 2301 C C . MET A 1 279 ? -5.782 -6.268 4.927 1.00 98.19 279 MET A C 1
ATOM 2303 O O . MET A 1 279 ? -4.563 -6.423 4.995 1.00 98.19 279 MET A O 1
ATOM 2307 N N . THR A 1 280 ? -6.598 -7.250 4.552 1.00 98.56 280 THR A N 1
ATOM 2308 C CA . THR A 1 280 ? -6.107 -8.586 4.229 1.00 98.56 280 THR A CA 1
ATOM 2309 C C . THR A 1 280 ? -5.294 -8.583 2.936 1.00 98.56 280 THR A C 1
ATOM 2311 O O . THR A 1 280 ? -4.320 -9.321 2.862 1.00 98.56 280 THR A O 1
ATOM 2314 N N . LEU A 1 281 ? -5.599 -7.725 1.952 1.00 98.81 281 LEU A N 1
ATOM 2315 C CA . LEU A 1 281 ? -4.764 -7.558 0.752 1.00 98.81 281 LEU A CA 1
ATOM 2316 C C . LEU A 1 281 ? -3.390 -6.959 1.095 1.00 98.81 281 LEU A C 1
ATOM 2318 O O . LEU A 1 281 ? -2.373 -7.421 0.578 1.00 98.81 281 LEU A O 1
ATOM 2322 N N . VAL A 1 282 ? -3.336 -5.996 2.024 1.00 98.81 282 VAL A N 1
ATOM 2323 C CA . VAL A 1 282 ? -2.069 -5.468 2.566 1.00 98.81 282 VAL A CA 1
ATOM 2324 C C . VAL A 1 282 ? -1.276 -6.590 3.245 1.00 98.81 282 VAL A C 1
ATOM 2326 O O . VAL A 1 282 ? -0.105 -6.805 2.925 1.00 98.81 282 VAL A O 1
ATOM 2329 N N . LYS A 1 283 ? -1.916 -7.365 4.134 1.00 98.75 283 LYS A N 1
ATOM 2330 C CA . LYS A 1 283 ? -1.289 -8.522 4.802 1.00 98.75 283 LYS A CA 1
ATOM 2331 C C . LYS A 1 283 ? -0.839 -9.584 3.798 1.00 98.75 283 LYS A C 1
ATOM 2333 O O . LYS A 1 283 ? 0.240 -10.151 3.958 1.00 98.75 283 LYS A O 1
ATOM 2338 N N . ALA A 1 284 ? -1.615 -9.834 2.747 1.00 98.69 284 ALA A N 1
ATOM 2339 C CA . ALA A 1 284 ? -1.280 -10.771 1.682 1.00 98.69 284 ALA A CA 1
ATOM 2340 C C . ALA A 1 284 ? -0.015 -10.330 0.935 1.00 98.69 284 ALA A C 1
ATOM 2342 O O . ALA A 1 284 ? 0.906 -11.132 0.796 1.00 98.69 284 ALA A O 1
ATOM 2343 N N . ARG A 1 285 ? 0.103 -9.048 0.557 1.00 98.62 285 ARG A N 1
ATOM 2344 C CA . ARG A 1 285 ? 1.323 -8.520 -0.078 1.00 98.62 285 ARG A CA 1
ATOM 2345 C C . ARG A 1 285 ? 2.556 -8.616 0.827 1.00 98.62 285 ARG A C 1
ATOM 2347 O O . ARG A 1 285 ? 3.634 -8.988 0.357 1.00 98.62 285 ARG A O 1
ATOM 2354 N N . LEU A 1 286 ? 2.406 -8.337 2.121 1.00 98.69 286 LEU A N 1
ATOM 2355 C CA . LEU A 1 286 ? 3.488 -8.516 3.096 1.00 98.69 286 LEU A CA 1
ATOM 2356 C C . LEU A 1 286 ? 3.888 -9.990 3.233 1.00 98.69 286 LEU A C 1
ATOM 2358 O O . LEU A 1 286 ? 5.071 -10.313 3.269 1.00 98.69 286 LEU A O 1
ATOM 2362 N N . THR A 1 287 ? 2.901 -10.888 3.244 1.00 98.56 287 THR A N 1
ATOM 2363 C CA . THR A 1 287 ? 3.122 -12.339 3.307 1.00 98.56 287 THR A CA 1
ATOM 2364 C C . THR A 1 287 ? 3.873 -12.829 2.070 1.00 98.56 287 THR A C 1
ATOM 2366 O O . THR A 1 287 ? 4.840 -13.573 2.204 1.00 98.56 287 THR A O 1
ATOM 2369 N N . ILE A 1 288 ? 3.494 -12.367 0.872 1.00 97.88 288 ILE A N 1
ATOM 2370 C CA . ILE A 1 288 ? 4.250 -12.651 -0.355 1.00 97.88 288 ILE A CA 1
ATOM 2371 C C . ILE A 1 288 ? 5.692 -12.159 -0.206 1.00 97.88 288 ILE A C 1
ATOM 2373 O O . ILE A 1 288 ? 6.609 -12.921 -0.486 1.00 97.88 288 ILE A O 1
ATOM 2377 N N . THR A 1 289 ? 5.898 -10.927 0.271 1.00 97.25 289 THR A N 1
ATOM 2378 C CA . THR A 1 289 ? 7.236 -10.332 0.440 1.00 97.25 289 THR A CA 1
ATOM 2379 C C . THR A 1 289 ? 8.155 -11.216 1.285 1.00 97.25 289 THR A C 1
ATOM 2381 O O . THR A 1 289 ? 9.256 -11.541 0.845 1.00 97.25 289 THR A O 1
ATOM 2384 N N . VAL A 1 290 ? 7.708 -11.657 2.466 1.00 97.69 290 VAL A N 1
ATOM 2385 C CA . VAL A 1 290 ? 8.545 -12.471 3.368 1.00 97.69 290 VAL A CA 1
ATOM 2386 C C . VAL A 1 290 ? 8.745 -13.902 2.858 1.00 97.69 290 VAL A C 1
ATOM 2388 O O . VAL A 1 290 ? 9.828 -14.464 2.998 1.00 97.69 290 VAL A O 1
ATOM 2391 N N . VAL A 1 291 ? 7.736 -14.493 2.206 1.00 96.75 291 VAL A N 1
ATOM 2392 C CA . VAL A 1 291 ? 7.845 -15.838 1.611 1.00 96.75 291 VAL A CA 1
ATOM 2393 C C . VAL A 1 291 ? 8.776 -15.824 0.399 1.00 96.75 291 VAL A C 1
ATOM 2395 O O . VAL A 1 291 ? 9.600 -16.725 0.243 1.00 96.75 291 VAL A O 1
ATOM 2398 N N . MET A 1 292 ? 8.684 -14.798 -0.447 1.00 94.06 292 MET A N 1
ATOM 2399 C CA . MET A 1 292 ? 9.577 -14.625 -1.591 1.00 94.06 292 MET A CA 1
ATOM 2400 C C . MET A 1 292 ? 11.012 -14.366 -1.153 1.00 94.06 292 MET A C 1
ATOM 2402 O O . MET A 1 292 ? 11.908 -15.008 -1.696 1.00 94.06 292 MET A O 1
ATOM 2406 N N . ALA A 1 293 ? 11.234 -13.515 -0.147 1.00 94.06 293 ALA A N 1
ATOM 2407 C CA . ALA A 1 293 ? 12.563 -13.284 0.411 1.00 94.06 293 ALA A CA 1
ATOM 2408 C C . ALA A 1 293 ? 13.205 -14.599 0.887 1.00 94.06 293 ALA A C 1
ATOM 2410 O O . ALA A 1 293 ? 14.314 -14.929 0.468 1.00 94.06 293 ALA A O 1
ATOM 2411 N N . GLU A 1 294 ? 12.476 -15.419 1.654 1.00 93.88 294 GLU A N 1
ATOM 2412 C CA . GLU A 1 294 ? 12.959 -16.723 2.127 1.00 93.88 294 GLU A CA 1
ATOM 2413 C C . GLU A 1 294 ? 13.317 -17.671 0.970 1.00 93.88 294 GLU A C 1
ATOM 2415 O O . GLU A 1 294 ? 14.400 -18.265 0.946 1.00 93.88 294 GLU A O 1
ATOM 2420 N N . LYS A 1 295 ? 12.427 -17.798 -0.023 1.00 91.62 295 LYS A N 1
ATOM 2421 C CA . LYS A 1 295 ? 12.638 -18.666 -1.193 1.00 91.62 295 LYS A CA 1
ATOM 2422 C C . LYS A 1 295 ? 13.828 -18.217 -2.030 1.00 91.62 295 LYS A C 1
ATOM 2424 O O . LYS A 1 295 ? 14.670 -19.032 -2.411 1.00 91.62 295 LYS A O 1
ATOM 2429 N N . GLN A 1 296 ? 13.891 -16.927 -2.337 1.00 89.25 296 GLN A N 1
ATOM 2430 C CA . GLN A 1 296 ? 14.907 -16.380 -3.220 1.00 89.25 296 GLN A CA 1
ATOM 2431 C C . GLN A 1 296 ? 16.273 -16.308 -2.536 1.00 89.25 296 GLN A C 1
ATOM 2433 O O . GLN A 1 296 ? 17.274 -16.585 -3.189 1.00 89.25 296 GLN A O 1
ATOM 2438 N N . ARG A 1 297 ? 16.343 -16.053 -1.223 1.00 89.50 297 ARG A N 1
ATOM 2439 C CA . ARG A 1 297 ? 17.597 -16.073 -0.452 1.00 89.50 297 ARG A CA 1
ATOM 2440 C C . ARG A 1 297 ? 18.277 -17.441 -0.478 1.00 89.50 297 ARG A C 1
ATOM 2442 O O . ARG A 1 297 ? 19.496 -17.502 -0.598 1.00 89.50 297 ARG A O 1
ATOM 2449 N N . LYS A 1 298 ? 17.511 -18.539 -0.426 1.00 87.94 298 LYS A N 1
ATOM 2450 C CA . LYS A 1 298 ? 18.064 -19.903 -0.569 1.00 87.94 298 LYS A CA 1
ATOM 2451 C C . LYS A 1 298 ? 18.658 -20.155 -1.954 1.00 87.94 298 LYS A C 1
ATOM 2453 O O . LYS A 1 298 ? 19.609 -20.918 -2.080 1.00 87.94 298 LYS A O 1
ATOM 2458 N N . LYS A 1 299 ? 18.101 -19.521 -2.986 1.00 86.12 299 LYS A N 1
ATOM 2459 C CA . LYS A 1 299 ? 18.489 -19.734 -4.384 1.00 86.12 299 LYS A CA 1
ATOM 2460 C C . LYS A 1 299 ? 19.588 -18.787 -4.869 1.00 86.12 299 LYS A C 1
ATOM 2462 O O . LYS A 1 299 ? 20.450 -19.188 -5.643 1.00 86.12 299 LYS A O 1
ATOM 2467 N N . PHE A 1 300 ? 19.563 -17.539 -4.411 1.00 85.06 300 PHE A N 1
ATOM 2468 C CA . PHE A 1 300 ? 20.467 -16.463 -4.810 1.00 85.06 300 PHE A CA 1
ATOM 2469 C C . PHE A 1 300 ? 21.088 -15.796 -3.568 1.00 85.06 300 PHE A C 1
ATOM 2471 O O . PHE A 1 300 ? 20.851 -14.610 -3.320 1.00 85.06 300 PHE A O 1
ATOM 2478 N N . PRO A 1 301 ? 21.906 -16.524 -2.782 1.00 83.44 301 PRO A N 1
ATOM 2479 C CA . PRO A 1 301 ? 22.362 -16.083 -1.458 1.00 83.44 301 PRO A CA 1
ATOM 2480 C C . PRO A 1 301 ? 23.183 -14.784 -1.476 1.00 83.44 301 PRO A C 1
ATOM 2482 O O . PRO A 1 301 ? 23.232 -14.061 -0.483 1.00 83.44 301 PRO A O 1
ATOM 2485 N N . TYR A 1 302 ? 23.800 -14.447 -2.610 1.00 84.12 302 TYR A N 1
ATOM 2486 C CA . TYR A 1 302 ? 24.615 -13.240 -2.760 1.00 84.12 302 TYR A CA 1
ATOM 2487 C C . TYR A 1 302 ? 23.805 -11.981 -3.108 1.00 84.12 302 TYR A C 1
ATOM 2489 O O . TYR A 1 302 ? 24.323 -10.868 -2.986 1.00 84.12 302 TYR A O 1
ATOM 2497 N N . ASN A 1 303 ? 22.536 -12.111 -3.517 1.00 82.44 303 ASN A N 1
ATOM 2498 C CA . ASN A 1 303 ? 21.702 -10.961 -3.862 1.00 82.44 303 ASN A CA 1
ATOM 2499 C C . ASN A 1 303 ? 20.942 -10.434 -2.633 1.00 82.44 303 ASN A C 1
ATOM 2501 O O . ASN A 1 303 ? 19.760 -10.701 -2.435 1.00 82.44 303 ASN A O 1
ATOM 2505 N N . LYS A 1 304 ? 21.621 -9.615 -1.821 1.00 86.00 304 LYS A N 1
ATOM 2506 C CA . LYS A 1 304 ? 21.038 -9.000 -0.612 1.00 86.00 304 LYS A CA 1
ATOM 2507 C C . LYS A 1 304 ? 19.817 -8.108 -0.884 1.00 86.00 304 LYS A C 1
ATOM 2509 O O . LYS A 1 304 ? 19.080 -7.800 0.046 1.00 86.00 304 LYS A O 1
ATOM 2514 N N . TYR A 1 305 ? 19.602 -7.666 -2.128 1.00 83.62 305 TYR A N 1
ATOM 2515 C CA . TYR A 1 305 ? 18.438 -6.848 -2.486 1.00 83.62 305 TYR A CA 1
ATOM 2516 C C . TYR A 1 305 ? 17.115 -7.609 -2.303 1.00 83.62 305 TYR A C 1
ATOM 2518 O O . TYR A 1 305 ? 16.109 -6.989 -1.978 1.00 83.62 305 TYR A O 1
ATOM 2526 N N . LEU A 1 306 ? 17.127 -8.940 -2.418 1.00 84.94 306 LEU A N 1
ATOM 2527 C CA . LEU A 1 306 ? 15.922 -9.779 -2.359 1.00 84.94 306 LEU A CA 1
ATOM 2528 C C . LEU A 1 306 ? 15.271 -9.827 -0.962 1.00 84.94 306 LEU A C 1
ATOM 2530 O O . LEU A 1 306 ? 14.090 -10.133 -0.849 1.00 84.94 306 LEU A O 1
ATOM 2534 N N . SER A 1 307 ? 16.015 -9.460 0.086 1.00 87.62 307 SER A N 1
ATOM 2535 C CA . SER A 1 307 ? 15.536 -9.380 1.477 1.00 87.62 307 SER A CA 1
ATOM 2536 C C . SER A 1 307 ? 15.415 -7.938 1.992 1.00 87.62 307 SER A C 1
ATOM 2538 O O . SER A 1 307 ? 15.236 -7.722 3.189 1.00 87.62 307 SER A O 1
ATOM 2540 N N . ILE A 1 308 ? 15.523 -6.920 1.126 1.00 90.50 308 ILE A N 1
ATOM 2541 C CA . ILE A 1 308 ? 15.674 -5.518 1.566 1.00 90.50 308 ILE A CA 1
ATOM 2542 C C . ILE A 1 308 ? 14.495 -4.991 2.396 1.00 90.50 308 ILE A C 1
ATOM 2544 O O . ILE A 1 308 ? 14.685 -4.117 3.238 1.00 90.50 308 ILE A O 1
ATOM 2548 N N . SER A 1 309 ? 13.296 -5.531 2.180 1.00 91.56 309 SER A N 1
ATOM 2549 C CA . SER A 1 309 ? 12.073 -5.151 2.897 1.00 91.56 309 SER A CA 1
ATOM 2550 C C . SER A 1 309 ? 11.591 -6.215 3.884 1.00 91.56 309 SER A C 1
ATOM 2552 O O . SER A 1 309 ? 10.530 -6.044 4.472 1.00 91.56 309 SER A O 1
ATOM 2554 N N . GLU A 1 310 ? 12.327 -7.314 4.062 1.00 93.81 310 GLU A N 1
ATOM 2555 C CA . GLU A 1 310 ? 11.865 -8.484 4.819 1.00 93.81 310 GLU A CA 1
ATOM 2556 C C . GLU A 1 310 ? 11.607 -8.160 6.298 1.00 93.81 310 GLU A C 1
ATOM 2558 O O . GLU A 1 310 ? 10.524 -8.440 6.809 1.00 93.81 310 GLU A O 1
ATOM 2563 N N . ASN A 1 311 ? 12.566 -7.514 6.967 1.00 95.06 311 ASN A N 1
ATOM 2564 C CA . ASN A 1 311 ? 12.438 -7.146 8.382 1.00 95.06 311 ASN A CA 1
ATOM 2565 C C . ASN A 1 311 ? 11.275 -6.171 8.604 1.00 95.06 311 ASN A C 1
ATOM 2567 O O . ASN A 1 311 ? 10.412 -6.406 9.446 1.00 95.06 311 ASN A O 1
ATOM 2571 N N . ASP A 1 312 ? 11.206 -5.122 7.781 1.00 96.19 312 ASP A N 1
ATOM 2572 C CA . ASP A 1 312 ? 10.145 -4.115 7.851 1.00 96.19 312 ASP A CA 1
ATOM 2573 C C . ASP A 1 312 ? 8.758 -4.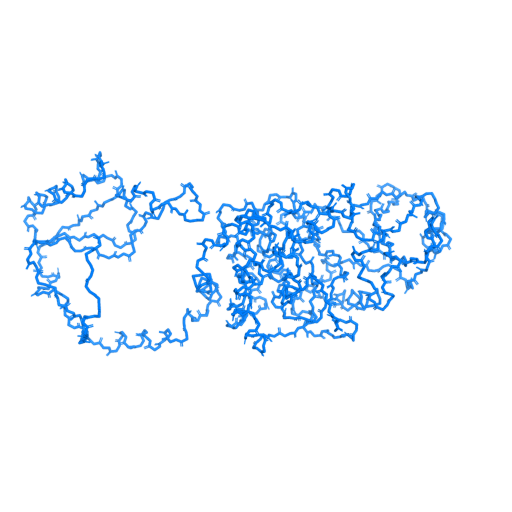724 7.564 1.00 96.19 312 ASP A C 1
ATOM 2575 O O . ASP A 1 312 ? 7.750 -4.300 8.139 1.00 96.19 312 ASP A O 1
ATOM 2579 N N . ALA A 1 313 ? 8.699 -5.738 6.692 1.00 97.75 313 ALA A N 1
ATOM 2580 C CA . ALA A 1 313 ? 7.473 -6.463 6.384 1.00 97.75 313 ALA A CA 1
ATOM 2581 C C . ALA A 1 313 ? 7.014 -7.338 7.554 1.00 97.75 313 ALA A C 1
ATOM 2583 O O . ALA A 1 313 ? 5.822 -7.340 7.869 1.00 97.75 313 ALA A O 1
ATOM 2584 N N . TRP A 1 314 ? 7.936 -8.035 8.226 1.00 97.88 314 TRP A N 1
ATOM 2585 C CA . TRP A 1 314 ? 7.629 -8.783 9.446 1.00 97.88 314 TRP A CA 1
ATOM 2586 C C . TRP A 1 314 ? 7.116 -7.869 10.557 1.00 97.88 314 TRP A C 1
ATOM 2588 O O . TRP A 1 314 ? 6.067 -8.151 11.137 1.00 97.88 314 TRP A O 1
ATOM 2598 N N . ASP A 1 315 ? 7.786 -6.743 10.801 1.00 96.38 315 ASP A N 1
ATOM 2599 C CA . ASP A 1 315 ? 7.375 -5.769 11.815 1.00 96.38 315 ASP A CA 1
ATOM 2600 C C . ASP A 1 315 ? 5.952 -5.256 11.582 1.00 96.38 315 ASP A C 1
ATOM 2602 O O . ASP A 1 315 ? 5.140 -5.184 12.513 1.00 96.38 315 ASP A O 1
ATOM 2606 N N . LEU A 1 316 ? 5.617 -4.927 10.331 1.00 97.12 316 LEU A N 1
ATOM 2607 C CA . LEU A 1 316 ? 4.269 -4.496 9.987 1.00 97.12 316 LEU A CA 1
ATOM 2608 C C . LEU A 1 316 ? 3.256 -5.645 10.090 1.00 97.12 316 LEU A C 1
ATOM 2610 O O . LEU A 1 316 ? 2.163 -5.422 10.605 1.00 97.12 316 LEU A O 1
ATOM 2614 N N . LEU A 1 317 ? 3.602 -6.871 9.685 1.00 97.75 317 LEU A N 1
ATOM 2615 C CA . LEU A 1 317 ? 2.739 -8.044 9.871 1.00 97.75 317 LEU A CA 1
ATOM 2616 C C . LEU A 1 317 ? 2.392 -8.267 11.345 1.00 97.75 317 LEU A C 1
ATOM 2618 O O . LEU A 1 317 ? 1.216 -8.439 11.660 1.00 97.75 317 LEU A O 1
ATOM 2622 N N . TYR A 1 318 ? 3.373 -8.192 12.251 1.00 96.00 318 TYR A N 1
ATOM 2623 C CA . TYR A 1 318 ? 3.132 -8.307 13.692 1.00 96.00 318 TYR A CA 1
ATOM 2624 C C . TYR A 1 318 ? 2.194 -7.224 14.216 1.00 96.00 318 TYR A C 1
ATOM 2626 O O . TYR A 1 318 ? 1.347 -7.500 15.066 1.00 96.00 318 TYR A O 1
ATOM 2634 N N . LYS A 1 319 ? 2.337 -5.986 13.729 1.00 93.38 319 LYS A N 1
ATOM 2635 C CA . LYS A 1 319 ? 1.438 -4.889 14.099 1.00 93.38 319 LYS A CA 1
ATOM 2636 C C . LYS A 1 319 ? 0.026 -5.139 13.580 1.00 93.38 319 LYS A C 1
ATOM 2638 O O . LYS A 1 319 ? -0.914 -5.021 14.358 1.00 93.38 319 LYS A O 1
ATOM 2643 N N . LEU A 1 320 ? -0.121 -5.509 12.306 1.00 95.12 320 LEU A N 1
ATOM 2644 C CA . LEU A 1 320 ? -1.420 -5.747 11.673 1.00 95.12 320 LEU A CA 1
ATOM 2645 C C . LEU A 1 320 ? -2.155 -6.958 12.268 1.00 95.12 320 LEU A C 1
ATOM 2647 O O . LEU A 1 320 ? -3.372 -6.906 12.400 1.00 95.12 320 LEU A O 1
ATOM 2651 N N . ASP A 1 321 ? -1.446 -8.013 12.676 1.00 94.69 321 ASP A N 1
ATOM 2652 C CA . ASP A 1 321 ? -2.034 -9.201 13.323 1.00 94.69 321 ASP A CA 1
ATOM 2653 C C . ASP A 1 321 ? -2.695 -8.883 14.681 1.00 94.69 321 ASP A C 1
ATOM 2655 O O . ASP A 1 321 ? -3.625 -9.562 15.107 1.00 94.69 321 ASP A O 1
ATOM 2659 N N . ARG A 1 322 ? -2.278 -7.796 15.345 1.00 91.25 322 ARG A N 1
ATOM 2660 C CA . ARG A 1 322 ? -2.877 -7.318 16.608 1.00 91.25 322 ARG A CA 1
ATOM 2661 C C . ARG A 1 322 ? -4.134 -6.468 16.407 1.00 91.25 322 ARG A C 1
ATOM 2663 O O . ARG A 1 322 ? -4.779 -6.084 17.387 1.00 91.25 322 ARG A O 1
ATOM 2670 N N . ILE A 1 323 ? -4.463 -6.118 15.165 1.00 90.50 323 ILE A N 1
ATOM 2671 C CA . ILE A 1 323 ? -5.607 -5.272 14.821 1.00 90.50 323 ILE A CA 1
ATOM 2672 C C . ILE A 1 323 ? -6.790 -6.176 14.513 1.00 90.50 323 ILE A C 1
ATOM 2674 O O . ILE A 1 323 ? -6.697 -7.057 13.666 1.00 90.50 323 ILE A O 1
ATOM 2678 N N . ASN A 1 324 ? -7.938 -5.914 15.137 1.00 90.88 324 ASN A N 1
ATOM 2679 C CA . ASN A 1 324 ? -9.178 -6.549 14.709 1.00 90.88 324 ASN A CA 1
ATOM 2680 C C . ASN A 1 324 ? -9.515 -6.088 13.271 1.00 90.88 324 ASN A C 1
ATOM 2682 O O . ASN A 1 324 ? -9.714 -4.883 13.077 1.00 90.88 324 ASN A O 1
ATOM 2686 N N . PRO A 1 325 ? -9.644 -6.996 12.282 1.00 93.50 325 PRO A N 1
ATOM 2687 C CA . PRO A 1 325 ? -9.927 -6.617 10.897 1.00 93.50 325 PRO A CA 1
ATOM 2688 C C . PRO A 1 325 ? -11.178 -5.744 10.732 1.00 93.50 325 PRO A C 1
ATOM 2690 O O . PRO A 1 325 ? -11.192 -4.823 9.917 1.00 93.50 325 PRO A O 1
ATOM 2693 N N . TYR A 1 326 ? -12.212 -5.959 11.551 1.00 94.31 326 TYR A N 1
ATOM 2694 C CA . TYR A 1 326 ? -13.430 -5.150 11.508 1.00 94.31 326 TYR A CA 1
ATOM 2695 C C . TYR A 1 326 ? -13.199 -3.706 11.956 1.00 94.31 326 TYR A C 1
ATOM 2697 O O . TYR A 1 326 ? -13.780 -2.799 11.368 1.00 94.31 326 TYR A O 1
ATOM 2705 N N . LEU A 1 327 ? -12.317 -3.467 12.935 1.00 91.38 327 LEU A N 1
ATOM 2706 C CA . LEU A 1 327 ? -11.961 -2.104 13.336 1.00 91.38 327 LEU A CA 1
ATOM 2707 C C . LEU A 1 327 ? -11.305 -1.352 12.173 1.00 91.38 327 LEU A C 1
ATOM 2709 O O . LEU A 1 327 ? -11.664 -0.209 11.906 1.00 91.38 327 LEU A O 1
ATOM 2713 N N . PHE A 1 328 ? -10.392 -2.007 11.450 1.00 92.88 328 PHE A N 1
ATOM 2714 C CA . PHE A 1 328 ? -9.765 -1.426 10.263 1.00 92.88 328 PHE A CA 1
ATOM 2715 C C . PHE A 1 328 ? -10.812 -1.088 9.196 1.00 92.88 328 PHE A C 1
ATOM 2717 O O . PHE A 1 328 ? -10.839 0.030 8.689 1.00 92.88 328 PHE A O 1
ATOM 2724 N N . ILE A 1 329 ? -11.722 -2.022 8.903 1.00 96.12 329 ILE A N 1
ATOM 2725 C CA . ILE A 1 329 ? -12.823 -1.822 7.950 1.00 96.12 329 ILE A CA 1
ATOM 2726 C C . ILE A 1 329 ? -13.677 -0.607 8.336 1.00 96.12 329 ILE A C 1
ATOM 2728 O O . ILE A 1 329 ? -13.983 0.226 7.485 1.00 96.12 329 ILE A O 1
ATOM 2732 N N . PHE A 1 330 ? -14.058 -0.489 9.609 1.00 94.69 330 PHE A N 1
ATOM 2733 C CA . PHE A 1 330 ? -14.889 0.610 10.101 1.00 94.69 330 PHE A CA 1
ATOM 2734 C C . PHE A 1 330 ? -14.192 1.965 10.004 1.00 94.69 330 PHE A C 1
ATOM 2736 O O . PHE A 1 330 ? -14.818 2.928 9.571 1.00 94.69 330 PHE A O 1
ATOM 2743 N N . LEU A 1 331 ? -12.901 2.029 10.330 1.00 93.94 331 LEU A N 1
ATOM 2744 C CA . LEU A 1 331 ? -12.117 3.258 10.206 1.00 93.94 331 LEU A CA 1
ATOM 2745 C C . LEU A 1 331 ? -11.984 3.706 8.753 1.00 93.94 331 LEU A C 1
ATOM 2747 O O . LEU A 1 331 ? -12.184 4.876 8.454 1.00 93.94 331 LEU A O 1
ATOM 2751 N N . ILE A 1 332 ? -11.698 2.783 7.833 1.00 96.56 332 ILE A N 1
ATOM 2752 C CA . ILE A 1 332 ? -11.613 3.134 6.413 1.00 96.56 332 ILE A CA 1
ATOM 2753 C C . ILE A 1 332 ? -12.971 3.589 5.870 1.00 96.56 332 ILE A C 1
ATOM 2755 O O . ILE A 1 332 ? -13.022 4.537 5.091 1.00 96.56 332 ILE A O 1
ATOM 2759 N N . ARG A 1 333 ? -14.075 2.959 6.292 1.00 96.44 333 ARG A N 1
ATOM 2760 C CA . ARG A 1 333 ? -15.424 3.419 5.923 1.00 96.44 333 ARG A CA 1
ATOM 2761 C C . ARG A 1 333 ? -15.669 4.847 6.383 1.00 96.44 333 ARG A C 1
ATOM 2763 O O . ARG A 1 333 ? -16.060 5.660 5.555 1.00 96.44 333 ARG A O 1
ATOM 2770 N N . ASP A 1 334 ? -15.366 5.147 7.642 1.00 94.38 334 ASP A N 1
ATOM 2771 C CA . ASP A 1 334 ? -15.465 6.498 8.199 1.00 94.38 334 ASP A CA 1
ATOM 2772 C C . ASP A 1 334 ? -14.616 7.507 7.404 1.00 94.38 334 ASP A C 1
ATOM 2774 O O . ASP A 1 334 ? -15.127 8.525 6.944 1.00 94.38 334 ASP A O 1
ATOM 2778 N N . TYR A 1 335 ? -13.349 7.182 7.118 1.00 96.19 335 TYR A N 1
ATOM 2779 C CA . TYR A 1 335 ? -12.459 8.045 6.327 1.00 96.19 335 TYR A CA 1
ATOM 2780 C C . TYR A 1 335 ? -12.995 8.334 4.922 1.00 96.19 335 TYR A C 1
ATOM 2782 O O . TYR A 1 335 ? -12.783 9.422 4.388 1.00 96.19 335 TYR A O 1
ATOM 2790 N N . CYS A 1 336 ? -13.665 7.355 4.321 1.00 96.69 336 CYS A N 1
ATOM 2791 C CA . CYS A 1 336 ? -14.254 7.441 2.992 1.00 96.69 336 CYS A CA 1
ATOM 2792 C C . CYS A 1 336 ? -15.700 7.971 2.991 1.00 96.69 336 CYS A C 1
ATOM 2794 O O . CYS A 1 336 ? -16.313 8.006 1.930 1.00 96.69 336 CYS A O 1
ATOM 2796 N N . GLY A 1 337 ? -16.268 8.350 4.142 1.00 94.44 337 GLY A N 1
ATOM 2797 C CA . GLY A 1 337 ? -17.657 8.817 4.232 1.00 94.44 337 GLY A CA 1
ATOM 2798 C C . GLY A 1 337 ? -18.711 7.733 3.965 1.00 94.44 337 GLY A C 1
ATOM 2799 O O . GLY A 1 337 ? -19.861 8.047 3.665 1.00 94.44 337 GLY A O 1
ATOM 2800 N N . HIS A 1 338 ? -18.342 6.454 4.062 1.00 94.00 338 HIS A N 1
ATOM 2801 C CA . HIS A 1 338 ? -19.277 5.333 3.974 1.00 94.00 338 HIS A CA 1
ATOM 2802 C C . HIS A 1 338 ? -19.941 5.062 5.322 1.00 94.00 338 HIS A C 1
ATOM 2804 O O . HIS A 1 338 ? -19.351 5.263 6.383 1.00 94.00 338 HIS A O 1
ATOM 2810 N N . GLN A 1 339 ? -21.143 4.484 5.291 1.00 91.19 339 GLN A N 1
ATOM 2811 C CA . GLN A 1 339 ? -21.777 3.954 6.499 1.00 91.19 339 GLN A CA 1
ATOM 2812 C C . GLN A 1 339 ? -20.877 2.908 7.168 1.00 91.19 339 GLN A C 1
ATOM 2814 O O . GLN A 1 339 ? -20.463 1.939 6.529 1.00 91.19 339 GLN A O 1
ATOM 2819 N N . ILE A 1 340 ? -20.627 3.065 8.473 1.00 89.62 340 ILE A N 1
ATOM 2820 C CA . ILE A 1 340 ? -19.742 2.184 9.255 1.00 89.62 340 ILE A CA 1
ATOM 2821 C C . ILE A 1 340 ? -20.194 0.718 9.150 1.00 89.62 340 ILE A C 1
ATOM 2823 O O . ILE A 1 340 ? -19.389 -0.192 8.920 1.00 89.62 340 ILE A O 1
ATOM 2827 N N . THR A 1 341 ? -21.503 0.483 9.260 1.00 86.81 341 THR A N 1
ATOM 2828 C CA . THR A 1 341 ? -22.135 -0.832 9.098 1.00 86.81 341 THR A CA 1
ATOM 2829 C C . THR A 1 341 ? -23.320 -0.740 8.140 1.00 86.81 341 THR A C 1
ATOM 2831 O O . THR A 1 341 ? -23.907 0.326 7.980 1.00 86.81 341 THR A O 1
ATOM 2834 N N . LYS A 1 342 ? -23.726 -1.871 7.543 1.00 82.81 342 LYS A N 1
ATOM 2835 C CA . LYS A 1 342 ? -24.872 -1.926 6.612 1.00 82.81 342 LYS A CA 1
ATOM 2836 C C . LYS A 1 342 ? -26.192 -1.436 7.229 1.00 82.81 342 LYS A C 1
ATOM 2838 O O . LYS A 1 342 ? -27.076 -0.994 6.509 1.00 82.81 342 LYS A O 1
ATOM 2843 N N . ASN A 1 343 ? -26.331 -1.532 8.553 1.00 87.56 343 ASN A N 1
ATOM 2844 C CA . ASN A 1 343 ? -27.542 -1.146 9.278 1.00 87.56 343 ASN A CA 1
ATOM 2845 C C . ASN A 1 343 ? -27.395 0.197 10.007 1.00 87.56 343 ASN A C 1
ATOM 2847 O O . ASN A 1 343 ? -28.264 0.527 10.80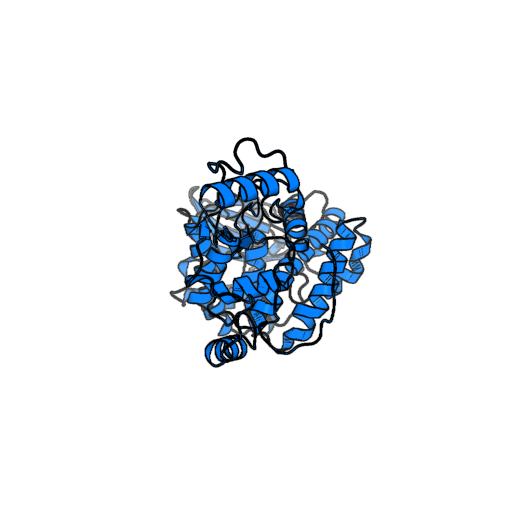7 1.00 87.56 343 ASN A O 1
ATOM 2851 N N . TYR A 1 344 ? -26.333 0.968 9.747 1.00 89.12 344 TYR A N 1
ATOM 2852 C CA . TYR A 1 344 ? -26.036 2.203 10.478 1.00 89.12 344 TYR A CA 1
ATOM 2853 C C . TYR A 1 344 ? -27.239 3.159 10.521 1.00 89.12 344 TYR A C 1
ATOM 2855 O O . TYR A 1 344 ? -27.741 3.448 11.603 1.00 89.12 344 TYR A O 1
ATOM 2863 N N . ASN A 1 345 ? -27.788 3.538 9.361 1.00 89.94 345 ASN A N 1
ATOM 2864 C CA . ASN A 1 345 ? -28.950 4.432 9.302 1.00 89.94 345 ASN A CA 1
ATOM 2865 C C . ASN A 1 345 ? -30.189 3.838 9.988 1.00 89.94 345 ASN A C 1
ATOM 2867 O O . ASN A 1 345 ? -30.953 4.570 10.600 1.00 89.94 345 ASN A O 1
ATOM 2871 N N . LYS A 1 346 ? -30.399 2.515 9.915 1.00 92.94 346 LYS A N 1
ATOM 2872 C CA . LYS A 1 346 ? -31.538 1.864 10.586 1.00 92.94 346 LYS A CA 1
ATOM 2873 C C . LYS A 1 346 ? -31.423 1.970 12.106 1.00 92.94 346 LYS A C 1
ATOM 2875 O O . LYS A 1 346 ? -32.419 2.248 12.761 1.00 92.94 346 LYS A O 1
ATOM 2880 N N . VAL A 1 347 ? -30.221 1.767 12.646 1.00 91.56 347 VAL A N 1
ATOM 2881 C CA . VAL A 1 347 ? -29.954 1.876 14.086 1.00 91.56 347 VAL A CA 1
ATOM 2882 C C . VAL A 1 347 ? -30.093 3.323 14.553 1.00 91.56 347 VAL A C 1
ATOM 2884 O O . VAL A 1 347 ? -30.780 3.558 15.539 1.00 91.56 347 VAL A O 1
ATOM 2887 N N . ILE A 1 348 ? -29.510 4.287 13.834 1.00 92.12 348 ILE A N 1
ATOM 2888 C CA . ILE A 1 348 ? -29.640 5.713 14.174 1.00 92.12 348 ILE A CA 1
ATOM 2889 C C . ILE A 1 348 ? -31.106 6.152 14.124 1.00 92.12 348 ILE A C 1
ATOM 2891 O O . ILE A 1 348 ? -31.611 6.668 15.114 1.00 92.12 348 ILE A O 1
ATOM 2895 N N . ASN A 1 349 ? -31.833 5.824 13.052 1.00 94.44 349 ASN A N 1
ATOM 2896 C CA . ASN A 1 349 ? -33.259 6.139 12.943 1.00 94.44 349 ASN A CA 1
ATOM 2897 C C . ASN A 1 349 ? -34.093 5.495 14.060 1.00 94.44 349 ASN A C 1
ATOM 2899 O O . ASN A 1 349 ? -35.055 6.098 14.526 1.00 94.44 349 ASN A O 1
ATOM 2903 N N . PHE A 1 350 ? -33.764 4.266 14.476 1.00 92.88 350 PHE A N 1
ATOM 2904 C CA . PHE A 1 350 ? -34.430 3.622 15.609 1.00 92.88 350 PHE A CA 1
ATOM 2905 C C . PHE A 1 350 ? -34.170 4.392 16.908 1.00 92.88 350 PHE A C 1
ATOM 2907 O O . PHE A 1 350 ? -35.108 4.637 17.656 1.00 92.88 350 PHE A O 1
ATOM 2914 N N . ILE A 1 351 ? -32.929 4.810 17.158 1.00 92.00 351 ILE A N 1
ATOM 2915 C CA . ILE A 1 351 ? -32.577 5.576 18.358 1.00 92.00 351 ILE A CA 1
ATOM 2916 C C . ILE A 1 351 ? -33.258 6.954 18.358 1.00 92.00 351 ILE A C 1
ATOM 2918 O O . ILE A 1 351 ? -33.754 7.380 19.390 1.00 92.00 351 ILE A O 1
ATOM 2922 N N . GLU A 1 352 ? -33.321 7.641 17.218 1.00 93.50 352 GLU A N 1
ATOM 2923 C CA . GLU A 1 352 ? -33.894 8.993 17.127 1.00 93.50 352 GLU A CA 1
ATOM 2924 C C . GLU A 1 352 ? -35.426 9.019 17.198 1.00 93.50 352 GLU A C 1
ATOM 2926 O O . GLU A 1 352 ? -36.003 9.980 17.700 1.00 93.50 352 GLU A O 1
ATOM 2931 N N . LYS A 1 353 ? -36.102 7.981 16.687 1.00 95.12 353 LYS A N 1
ATOM 2932 C CA . LYS A 1 353 ? -37.575 7.927 16.637 1.00 95.12 353 LYS A CA 1
ATOM 2933 C C . LYS A 1 353 ? -38.223 7.328 17.879 1.00 95.12 353 LYS A C 1
ATOM 2935 O O . LYS A 1 353 ? -39.439 7.435 18.022 1.00 95.12 353 LYS A O 1
ATOM 2940 N N . ASN A 1 354 ? -37.454 6.660 18.733 1.00 91.56 354 ASN A N 1
ATOM 2941 C CA . ASN A 1 354 ? -37.983 6.013 19.927 1.00 91.56 354 ASN A CA 1
ATOM 2942 C C . ASN A 1 354 ? -37.593 6.795 21.178 1.00 91.56 354 ASN A C 1
ATOM 2944 O O . ASN A 1 354 ? -36.476 7.288 21.306 1.00 91.56 354 ASN A O 1
ATOM 2948 N N . ASN A 1 355 ? -38.521 6.855 22.128 1.00 89.94 355 ASN A N 1
ATOM 2949 C CA . ASN A 1 355 ? -38.245 7.368 23.460 1.00 89.94 355 ASN A CA 1
ATOM 2950 C C . ASN A 1 355 ? -37.840 6.206 24.360 1.00 89.94 355 ASN A C 1
ATOM 2952 O O . ASN A 1 355 ? -38.566 5.220 24.480 1.00 89.94 355 ASN A O 1
ATOM 2956 N N . PHE A 1 356 ? -36.695 6.345 25.015 1.00 89.94 356 PHE A N 1
ATOM 2957 C CA . PHE A 1 356 ? -36.199 5.353 25.959 1.00 89.94 356 PHE A CA 1
ATOM 2958 C C . PHE A 1 356 ? -36.498 5.816 27.390 1.00 89.94 356 PHE A C 1
ATOM 2960 O O . PHE A 1 356 ? -36.191 6.965 27.729 1.00 89.94 356 PHE A O 1
ATOM 2967 N N . PRO A 1 357 ? -37.086 4.960 28.247 1.00 88.50 357 PRO A N 1
ATOM 2968 C CA . PRO A 1 357 ? -37.209 5.238 29.669 1.00 88.50 357 PRO A CA 1
ATOM 2969 C C . PRO A 1 357 ? -35.863 5.563 30.324 1.00 88.50 357 PRO A C 1
ATOM 2971 O O . PRO A 1 357 ? -34.800 5.111 29.891 1.00 88.50 357 PRO A O 1
ATOM 2974 N N . SER A 1 358 ? -35.916 6.333 31.411 1.00 89.25 358 SER A N 1
ATOM 2975 C CA . SER A 1 358 ? -34.722 6.671 32.184 1.00 89.25 358 SER A CA 1
ATOM 2976 C C . SER A 1 358 ? -34.057 5.413 32.749 1.00 89.25 358 SER A C 1
ATOM 2978 O O . SER A 1 358 ? -34.707 4.571 33.367 1.00 89.25 358 SER A O 1
ATOM 2980 N N . VAL A 1 359 ? -32.734 5.337 32.592 1.00 91.00 359 VAL A N 1
ATOM 2981 C CA . VAL A 1 359 ? -31.882 4.294 33.190 1.00 91.00 359 VAL A CA 1
ATOM 2982 C C . VAL A 1 359 ? -31.836 4.420 34.720 1.00 91.00 359 VAL A C 1
ATOM 2984 O O . VAL A 1 359 ? -31.568 3.445 35.417 1.00 91.00 359 VAL A O 1
ATOM 2987 N N . LEU A 1 360 ? -32.108 5.614 35.251 1.00 91.94 360 LEU A N 1
ATOM 2988 C CA . LEU A 1 360 ? -32.099 5.925 36.680 1.00 91.94 360 LEU A CA 1
ATOM 2989 C C . LEU A 1 360 ? -33.507 6.282 37.163 1.00 91.94 360 LEU A C 1
ATOM 2991 O O . LEU A 1 360 ? -34.287 6.893 36.431 1.00 91.94 360 LEU A O 1
ATOM 2995 N N . ASP A 1 361 ? -33.800 5.983 38.428 1.00 90.69 361 ASP A N 1
ATOM 2996 C CA . ASP A 1 361 ? -35.092 6.286 39.070 1.00 90.69 361 ASP A CA 1
ATOM 2997 C C . ASP A 1 361 ? -35.301 7.770 39.400 1.00 90.69 361 ASP A C 1
ATOM 2999 O O . ASP A 1 361 ? -36.344 8.164 39.915 1.00 90.69 361 ASP A O 1
ATOM 3003 N N . PHE A 1 362 ? -34.316 8.605 39.089 1.00 89.44 362 PHE A N 1
ATOM 3004 C CA . PHE A 1 362 ? -34.347 10.041 39.303 1.00 89.44 362 PHE A CA 1
ATOM 3005 C C . PHE A 1 362 ? -33.907 10.783 38.043 1.00 89.44 362 PHE A C 1
ATOM 3007 O O . PHE A 1 362 ? -33.136 10.286 37.220 1.00 89.44 362 PHE A O 1
ATOM 3014 N N . ASN A 1 363 ? -34.386 12.018 37.906 1.00 90.25 363 ASN A N 1
ATOM 3015 C CA . ASN A 1 363 ? -34.004 12.884 36.802 1.00 90.25 363 ASN A CA 1
ATOM 3016 C C . ASN A 1 363 ? -32.662 13.564 37.110 1.00 90.25 363 ASN A C 1
ATOM 3018 O O . ASN A 1 363 ? -32.589 14.424 37.988 1.00 90.25 363 ASN A O 1
ATOM 3022 N N . LEU A 1 364 ? -31.621 13.225 36.341 1.00 89.50 364 LEU A N 1
ATOM 3023 C CA . LEU A 1 364 ? -30.271 13.793 36.466 1.00 89.50 364 LEU A CA 1
ATOM 3024 C C . LEU A 1 364 ? -30.247 15.329 36.438 1.00 89.50 364 LEU A C 1
ATOM 3026 O O . LEU A 1 364 ? -29.402 15.946 37.088 1.00 89.50 364 LEU A O 1
ATOM 3030 N N . ASN A 1 365 ? -31.178 15.968 35.727 1.00 90.06 365 ASN A N 1
ATOM 3031 C CA . ASN A 1 365 ? -31.245 17.426 35.626 1.00 90.06 365 ASN A CA 1
ATOM 3032 C C . ASN A 1 365 ? -31.849 18.087 36.871 1.00 90.06 365 ASN A C 1
ATOM 3034 O O . ASN A 1 365 ? -31.619 19.274 37.074 1.00 90.06 365 ASN A O 1
ATOM 3038 N N . LYS A 1 366 ? -32.563 17.335 37.718 1.00 93.94 366 LYS A N 1
ATOM 3039 C CA . LYS A 1 366 ? -33.282 17.851 38.896 1.00 93.94 366 LYS A CA 1
ATOM 3040 C C . LYS A 1 366 ? -32.598 17.568 40.234 1.00 93.94 366 LYS A C 1
ATOM 3042 O O . LYS A 1 366 ? -33.148 17.914 41.271 1.00 93.94 366 LYS A O 1
ATOM 3047 N N . ILE A 1 367 ? -31.432 16.929 40.221 1.00 93.44 367 ILE A N 1
ATOM 3048 C CA . ILE A 1 367 ? -30.684 16.608 41.440 1.00 93.44 367 ILE A CA 1
ATOM 3049 C C . ILE A 1 367 ? -29.368 17.381 41.516 1.00 93.44 367 ILE A C 1
ATOM 3051 O O . ILE A 1 367 ? -28.750 17.694 40.485 1.00 93.44 367 ILE A O 1
ATOM 3055 N N . ASN A 1 368 ? -28.931 17.638 42.752 1.00 95.25 368 ASN A N 1
ATOM 3056 C CA . ASN A 1 368 ? -27.606 18.173 43.035 1.00 95.25 368 ASN A CA 1
ATOM 3057 C C . ASN A 1 368 ? -26.551 17.148 42.625 1.00 95.25 368 ASN A C 1
ATOM 3059 O O . ASN A 1 368 ? -26.597 15.974 43.005 1.00 95.25 368 ASN A O 1
ATOM 3063 N N . LYS A 1 369 ? -25.598 17.607 41.823 1.00 95.62 369 LYS A N 1
ATOM 3064 C CA . LYS A 1 369 ? -24.572 16.780 41.197 1.00 95.62 369 LYS A CA 1
ATOM 3065 C C . LYS A 1 369 ? -23.275 17.560 41.124 1.00 95.62 369 LYS A C 1
ATOM 3067 O O . LYS A 1 369 ? -23.289 18.766 40.892 1.00 95.62 369 LYS A O 1
ATOM 3072 N N . SER A 1 370 ? -22.165 16.849 41.256 1.00 97.06 370 SER A N 1
ATOM 3073 C CA . SER A 1 370 ? -20.835 17.422 41.073 1.00 97.06 370 SER A CA 1
ATOM 3074 C C . SER A 1 370 ? -20.106 16.767 39.907 1.00 97.06 370 SER A C 1
ATOM 3076 O O . SER A 1 370 ? -20.275 15.578 39.640 1.00 97.06 370 SER A O 1
ATOM 3078 N N . ILE A 1 371 ? -19.248 17.527 39.228 1.00 96.31 371 ILE A N 1
ATOM 3079 C CA . ILE A 1 371 ? -18.351 16.969 38.213 1.00 96.31 371 ILE A CA 1
ATOM 3080 C C . ILE A 1 371 ? -17.195 16.244 38.901 1.00 96.31 371 ILE A C 1
ATOM 3082 O O . ILE A 1 371 ? -16.513 16.801 39.761 1.00 96.31 371 ILE A O 1
ATOM 3086 N N . ILE A 1 372 ? -16.961 15.000 38.493 1.00 95.94 372 ILE A N 1
ATOM 3087 C CA . ILE A 1 372 ? -15.833 14.183 38.930 1.00 95.94 372 ILE A CA 1
ATOM 3088 C C . ILE A 1 372 ? -14.832 14.132 37.786 1.00 95.94 372 ILE A C 1
ATOM 3090 O O . ILE A 1 372 ? -14.906 13.270 36.912 1.00 95.94 372 ILE A O 1
ATOM 3094 N N . ASN A 1 373 ? -13.901 15.083 37.797 1.00 93.19 373 ASN A N 1
ATOM 3095 C CA . ASN A 1 373 ? -12.804 15.109 36.841 1.00 93.19 373 ASN A CA 1
ATOM 3096 C C . ASN A 1 373 ? -11.710 14.121 37.287 1.00 93.19 373 ASN A C 1
ATOM 3098 O O . ASN A 1 373 ? -11.271 14.176 38.428 1.00 93.19 373 ASN A O 1
ATOM 3102 N N . LEU A 1 374 ? -11.261 13.212 36.433 1.00 93.31 374 LEU A N 1
ATOM 3103 C CA . LEU A 1 374 ? -10.207 12.229 36.682 1.00 93.31 374 LEU A CA 1
ATOM 3104 C C . LEU A 1 374 ? -8.961 12.464 35.811 1.00 93.31 374 LEU A C 1
ATOM 3106 O O . LEU A 1 374 ? -8.196 11.524 35.577 1.00 93.31 374 LEU A O 1
ATOM 3110 N N . ASP A 1 375 ? -8.743 13.683 35.320 1.00 91.62 375 ASP A N 1
ATOM 3111 C CA . ASP A 1 375 ? -7.514 14.105 34.639 1.00 91.62 375 ASP A CA 1
ATOM 3112 C C . ASP A 1 375 ? -6.278 14.084 35.560 1.00 91.62 375 ASP A C 1
ATOM 3114 O O . ASP A 1 375 ? -6.325 13.581 36.677 1.00 91.62 375 ASP A O 1
ATOM 3118 N N . SER A 1 376 ? -5.119 14.555 35.097 1.00 88.75 376 SER A N 1
ATOM 3119 C CA . SER A 1 376 ? -3.886 14.559 35.904 1.00 88.75 376 SER A CA 1
ATOM 3120 C C . SER A 1 376 ? -3.852 15.613 37.015 1.00 88.75 376 SER A C 1
ATOM 3122 O O . SER A 1 376 ? -3.052 15.480 37.938 1.00 88.75 376 SER A O 1
ATOM 3124 N N . ASN A 1 377 ? -4.685 16.648 36.929 1.00 89.19 377 ASN A N 1
ATOM 3125 C CA . ASN A 1 377 ? -4.670 17.807 37.823 1.00 89.19 377 ASN A CA 1
ATOM 3126 C C . ASN A 1 377 ? -5.730 17.706 38.927 1.00 89.19 377 ASN A C 1
ATOM 3128 O O . ASN A 1 377 ? -5.704 18.467 39.895 1.00 89.19 377 ASN A O 1
ATOM 3132 N N . SER A 1 378 ? -6.656 16.761 38.797 1.00 91.00 378 SER A N 1
ATOM 3133 C CA . SER A 1 378 ? -7.734 16.543 39.745 1.00 91.00 378 SER A CA 1
ATOM 3134 C C . SER A 1 378 ? -7.266 16.113 41.140 1.00 91.00 378 SER A C 1
ATOM 3136 O O . SER A 1 378 ? -6.354 15.306 41.325 1.00 91.00 378 SER A O 1
ATOM 3138 N N . ILE A 1 379 ? -7.993 16.580 42.159 1.00 89.94 379 ILE A N 1
ATOM 3139 C CA . ILE A 1 379 ? -7.832 16.168 43.562 1.00 89.94 379 ILE A CA 1
ATOM 3140 C C . ILE A 1 379 ? -8.021 14.655 43.775 1.00 89.94 379 ILE A C 1
ATOM 3142 O O . ILE A 1 379 ? -7.489 14.083 44.733 1.00 89.94 379 ILE A O 1
ATOM 3146 N N . PHE A 1 380 ? -8.769 13.988 42.890 1.00 89.75 380 PHE A N 1
ATOM 3147 C CA . PHE A 1 380 ? -9.044 12.554 42.995 1.00 89.75 380 PHE A CA 1
ATOM 3148 C C . PHE A 1 380 ? -7.850 11.714 42.537 1.00 89.75 380 PHE A C 1
ATOM 3150 O O . PHE A 1 380 ? -7.620 10.627 43.070 1.00 89.75 380 PHE A O 1
ATOM 3157 N N . THR A 1 381 ? -7.070 12.237 41.594 1.00 87.06 381 THR A N 1
ATOM 3158 C CA . THR A 1 381 ? -5.992 11.530 40.891 1.00 87.06 381 THR A CA 1
ATOM 3159 C C . THR A 1 381 ? -4.599 12.078 41.194 1.00 87.06 381 THR A C 1
ATOM 3161 O O . THR A 1 381 ? -3.605 11.450 40.817 1.00 87.06 381 THR A O 1
ATOM 3164 N N . LYS A 1 382 ? -4.499 13.198 41.920 1.00 78.50 382 LYS A N 1
ATOM 3165 C CA . LYS A 1 382 ? -3.249 13.671 42.521 1.00 78.50 382 LYS A CA 1
ATOM 3166 C C . LYS A 1 382 ? -2.689 12.567 43.427 1.00 78.50 382 LYS A C 1
ATOM 3168 O O . LYS A 1 382 ? -3.362 12.124 44.364 1.00 78.50 382 LYS A O 1
ATOM 3173 N N . ASN A 1 383 ? -1.480 12.101 43.113 1.00 73.56 383 ASN A N 1
ATOM 3174 C CA . ASN A 1 383 ? -0.815 10.949 43.741 1.00 73.56 383 ASN A CA 1
ATOM 3175 C C . ASN A 1 383 ? -1.608 9.629 43.634 1.00 73.56 383 ASN A C 1
ATOM 3177 O O . ASN A 1 383 ? -1.635 8.832 44.572 1.00 73.56 383 ASN A O 1
ATOM 3181 N N . TYR A 1 384 ? -2.304 9.400 42.515 1.00 73.44 384 TYR A N 1
ATOM 3182 C CA . TYR A 1 384 ? -3.026 8.148 42.292 1.00 73.44 384 TYR A CA 1
ATOM 3183 C C . TYR A 1 384 ? -2.082 6.943 42.249 1.00 73.44 384 TYR A C 1
ATOM 3185 O O . TYR A 1 384 ? -1.145 6.923 41.459 1.00 73.44 384 TYR A O 1
ATOM 3193 N N . ASN A 1 385 ? -2.387 5.919 43.051 1.00 69.31 385 ASN A N 1
ATOM 3194 C CA . ASN A 1 385 ? -1.594 4.693 43.158 1.00 69.31 385 ASN A CA 1
ATOM 3195 C C . ASN A 1 385 ? -2.384 3.449 42.701 1.00 69.31 385 ASN A C 1
ATOM 3197 O O . ASN A 1 385 ? -2.380 2.410 43.355 1.00 69.31 385 ASN A O 1
ATOM 3201 N N . ASN A 1 386 ? -3.159 3.593 41.620 1.00 77.44 386 ASN A N 1
ATOM 3202 C CA . ASN A 1 386 ? -3.960 2.524 41.011 1.00 77.44 386 ASN A CA 1
ATOM 3203 C C . ASN A 1 386 ? -4.924 1.780 41.964 1.00 77.44 386 ASN A C 1
ATOM 3205 O O . ASN A 1 386 ? -5.166 0.586 41.806 1.00 77.44 386 ASN A O 1
ATOM 3209 N N . ASN A 1 387 ? -5.485 2.478 42.963 1.00 84.00 387 ASN A N 1
ATOM 3210 C CA . ASN A 1 387 ? -6.383 1.899 43.969 1.00 84.00 387 ASN A CA 1
ATOM 3211 C C . ASN A 1 387 ? -7.819 2.453 43.834 1.00 84.00 387 ASN A C 1
ATOM 3213 O O . ASN A 1 387 ? -8.102 3.554 44.324 1.00 84.00 387 ASN A O 1
ATOM 3217 N N . PRO A 1 388 ? -8.751 1.705 43.207 1.00 84.12 388 PRO A N 1
ATOM 3218 C CA . PRO A 1 388 ? -10.132 2.148 43.020 1.00 84.12 388 PRO A CA 1
ATOM 3219 C C . PRO A 1 388 ? -10.852 2.471 44.332 1.00 84.12 388 PRO A C 1
ATOM 3221 O O . PRO A 1 388 ? -11.529 3.491 44.413 1.00 84.12 388 PRO A O 1
ATOM 3224 N N . LYS A 1 389 ? -10.645 1.677 45.395 1.00 88.06 389 LYS A N 1
ATOM 3225 C CA . LYS A 1 389 ? -11.312 1.885 46.694 1.00 88.06 389 LYS A CA 1
ATOM 3226 C C . LYS A 1 389 ? -10.947 3.235 47.313 1.00 88.06 389 LYS A C 1
ATOM 3228 O O . LYS A 1 389 ? -11.801 3.892 47.905 1.00 88.06 389 LYS A O 1
ATOM 3233 N N . GLN A 1 390 ? -9.689 3.659 47.185 1.00 88.06 390 GLN A N 1
ATOM 3234 C CA . GLN A 1 390 ? -9.246 4.965 47.681 1.00 88.06 390 GLN A CA 1
ATOM 3235 C C . GLN A 1 390 ? -9.883 6.117 46.898 1.00 88.06 390 GLN A C 1
ATOM 3237 O O . GLN A 1 390 ? -10.348 7.076 47.514 1.00 88.06 390 GLN A O 1
ATOM 3242 N N . ILE A 1 391 ? -9.959 6.009 45.566 1.00 89.88 391 ILE A N 1
ATOM 3243 C CA . ILE A 1 391 ? -10.664 6.998 44.739 1.00 89.88 391 ILE A CA 1
ATOM 3244 C C . ILE A 1 391 ? -12.140 7.066 45.124 1.00 89.88 391 ILE A C 1
ATOM 3246 O O . ILE A 1 391 ? -12.642 8.159 45.369 1.00 89.88 391 ILE A O 1
ATOM 3250 N N . THR A 1 392 ? -12.822 5.925 45.249 1.00 90.62 392 THR A N 1
ATOM 3251 C CA . THR A 1 392 ? -14.237 5.885 45.643 1.00 90.62 392 THR A CA 1
ATOM 3252 C C . THR A 1 392 ? -14.463 6.583 46.983 1.00 90.62 392 THR A C 1
ATOM 3254 O O . THR A 1 392 ? -15.381 7.388 47.102 1.00 90.62 392 THR A O 1
ATOM 3257 N N . LYS A 1 393 ? -13.592 6.358 47.979 1.00 91.56 393 LYS A N 1
ATOM 3258 C CA . LYS A 1 393 ? -13.662 7.073 49.265 1.00 91.56 393 LYS A CA 1
ATOM 3259 C C . LYS A 1 393 ? -13.530 8.590 49.089 1.00 91.56 393 LYS A C 1
ATOM 3261 O O . LYS A 1 393 ? -14.341 9.327 49.641 1.00 91.56 393 LYS A O 1
ATOM 3266 N N . LYS A 1 394 ? -12.549 9.058 48.306 1.00 92.88 394 LYS A N 1
ATOM 3267 C CA . LYS A 1 394 ? -12.356 10.495 48.032 1.00 92.88 394 LYS A CA 1
ATOM 3268 C C . LYS A 1 394 ? -13.564 11.113 47.322 1.00 92.88 394 LYS A C 1
ATOM 3270 O O . LYS A 1 394 ? -13.997 12.192 47.714 1.00 92.88 394 LYS A O 1
ATOM 3275 N N . ILE A 1 395 ? -14.111 10.427 46.316 1.00 94.62 395 ILE A N 1
ATOM 3276 C CA . ILE A 1 395 ? -15.308 10.870 45.589 1.00 94.62 395 ILE A CA 1
ATOM 3277 C C . ILE A 1 395 ? -16.489 10.979 46.554 1.00 94.62 395 ILE A C 1
ATOM 3279 O O . ILE A 1 395 ? -17.113 12.029 46.613 1.00 94.62 395 ILE A O 1
ATOM 3283 N N . ASN A 1 396 ? -16.749 9.961 47.378 1.00 94.31 396 ASN A N 1
ATOM 3284 C CA . ASN A 1 396 ? -17.868 9.986 48.325 1.00 94.31 396 ASN A CA 1
ATOM 3285 C C . ASN A 1 396 ? -17.752 11.131 49.345 1.00 94.31 396 ASN A C 1
ATOM 3287 O O . ASN A 1 396 ? -18.742 11.802 49.630 1.00 94.31 396 ASN A O 1
ATOM 3291 N N . ILE A 1 397 ? -16.547 11.391 49.868 1.00 94.94 397 ILE A N 1
ATOM 3292 C CA . ILE A 1 397 ? -16.295 12.529 50.771 1.00 94.94 397 ILE A CA 1
ATOM 3293 C C . ILE A 1 397 ? -16.575 13.855 50.056 1.00 94.94 397 ILE A C 1
ATOM 3295 O O . ILE A 1 397 ? -17.223 14.738 50.615 1.00 94.94 397 ILE A O 1
ATOM 3299 N N . PHE A 1 398 ? -16.104 13.992 48.817 1.00 95.94 398 PHE A N 1
ATOM 3300 C CA . PHE A 1 398 ? -16.308 15.193 48.016 1.00 95.94 398 PHE A CA 1
ATOM 3301 C C . PHE A 1 398 ? -17.784 15.432 47.686 1.00 95.94 398 PHE A C 1
ATOM 3303 O O . PHE A 1 398 ? -18.256 16.558 47.817 1.00 95.94 398 PHE A O 1
ATOM 3310 N N . LEU A 1 399 ? -18.524 14.388 47.310 1.00 96.38 399 LEU A N 1
ATOM 3311 C CA . LEU A 1 399 ? -19.958 14.485 47.048 1.00 96.38 399 LEU A CA 1
ATOM 3312 C C . LEU A 1 399 ? -20.719 14.932 48.299 1.00 96.38 399 LEU A C 1
ATOM 3314 O O . LEU A 1 399 ? -21.498 15.876 48.223 1.00 96.38 399 LEU A O 1
ATOM 3318 N N . LYS A 1 400 ? -20.410 14.343 49.463 1.00 95.38 400 LYS A N 1
ATOM 3319 C CA . LYS A 1 400 ? -21.014 14.738 50.744 1.00 95.38 400 LYS A CA 1
ATOM 3320 C C . LYS A 1 400 ? -20.708 16.195 51.108 1.00 95.38 400 LYS A C 1
ATOM 3322 O O . LYS A 1 400 ? -21.593 16.897 51.577 1.00 95.38 400 LYS A O 1
ATOM 3327 N N . LYS A 1 401 ? -19.472 16.660 50.888 1.00 96.56 401 LYS A N 1
ATOM 3328 C CA . LYS A 1 401 ? -19.068 18.047 51.183 1.00 96.56 401 LYS A CA 1
ATOM 3329 C C . LYS A 1 401 ? -19.791 19.077 50.305 1.00 96.56 401 LYS A C 1
ATOM 3331 O O . LYS A 1 401 ? -20.035 20.183 50.767 1.00 96.56 401 LYS A O 1
ATOM 3336 N N . ASN A 1 402 ? -20.111 18.718 49.063 1.00 95.62 402 ASN A N 1
ATOM 3337 C CA . ASN A 1 402 ? -20.792 19.592 48.102 1.00 95.62 402 ASN A CA 1
ATOM 3338 C C . ASN A 1 402 ? -22.307 19.341 48.024 1.00 95.62 402 ASN A C 1
ATOM 3340 O O . ASN A 1 402 ? -22.916 19.689 47.014 1.00 95.62 402 ASN A O 1
ATOM 3344 N N . ASP A 1 403 ? -22.889 18.662 49.018 1.00 95.62 403 ASP A N 1
ATOM 3345 C CA . ASP A 1 403 ? -24.314 18.301 49.052 1.00 95.62 403 ASP A CA 1
ATOM 3346 C C . ASP A 1 403 ? -24.829 17.703 47.721 1.00 95.62 403 ASP A C 1
ATOM 3348 O O . ASP A 1 403 ? -25.906 18.009 47.209 1.00 95.62 403 ASP A O 1
ATOM 3352 N N . SER A 1 404 ? -23.989 16.878 47.090 1.00 96.50 404 SER A N 1
ATOM 3353 C CA . SER A 1 404 ? -24.254 16.274 45.788 1.00 96.50 404 SER A CA 1
ATOM 3354 C C . SER A 1 404 ? -24.686 14.826 45.955 1.00 96.50 404 SER A C 1
ATOM 3356 O O . SER A 1 404 ? -23.980 14.023 46.561 1.00 96.50 404 SER A O 1
ATOM 3358 N N . GLN A 1 405 ? -25.823 14.472 45.359 1.00 94.12 405 GLN A N 1
ATOM 3359 C CA . GLN A 1 405 ? -26.362 13.111 45.412 1.00 94.12 405 GLN A CA 1
ATOM 3360 C C . GLN A 1 405 ? -25.565 12.147 44.528 1.00 94.12 405 GLN A C 1
ATOM 3362 O O . GLN A 1 405 ? -25.444 10.964 44.845 1.00 94.12 405 GLN A O 1
ATOM 3367 N N . ILE A 1 406 ? -25.012 12.657 43.424 1.00 95.94 406 ILE A N 1
ATOM 3368 C CA . ILE A 1 406 ? -24.210 11.885 42.474 1.00 95.94 406 ILE A CA 1
ATOM 3369 C C . ILE A 1 406 ? -23.013 12.684 41.953 1.00 95.94 406 ILE A C 1
ATOM 3371 O O . ILE A 1 406 ? -22.991 13.918 41.979 1.00 95.94 406 ILE A O 1
ATOM 3375 N N . GLY A 1 407 ? -22.044 11.961 41.399 1.00 96.31 407 GLY A N 1
ATOM 3376 C CA . GLY A 1 407 ? -20.980 12.514 40.572 1.00 96.31 407 GLY A CA 1
ATOM 3377 C C . GLY A 1 407 ? -21.187 12.234 39.083 1.00 96.31 407 GLY A C 1
ATOM 3378 O O . GLY A 1 407 ? -21.718 11.185 38.723 1.00 96.31 407 GLY A O 1
ATOM 3379 N N . ILE A 1 408 ? -20.714 13.136 38.222 1.00 96.25 408 ILE A N 1
ATOM 3380 C CA . ILE A 1 408 ? -20.704 12.972 36.761 1.00 96.25 408 ILE A CA 1
ATOM 3381 C C . ILE A 1 408 ? -19.261 12.969 36.252 1.00 96.25 408 ILE A C 1
ATOM 3383 O O . ILE A 1 408 ? -18.552 13.964 36.401 1.00 96.25 408 ILE A O 1
ATOM 3387 N N . GLY A 1 409 ? -18.833 11.868 35.637 1.00 95.12 409 GLY A N 1
ATOM 3388 C CA . GLY A 1 409 ? -17.585 11.786 34.876 1.00 95.12 409 GLY A CA 1
ATOM 3389 C C . GLY A 1 409 ? -17.803 12.196 33.422 1.00 95.12 409 GLY A C 1
ATOM 3390 O O . GLY A 1 409 ? -18.833 11.875 32.830 1.00 95.12 409 GLY A O 1
ATOM 3391 N N . LEU A 1 410 ? -16.840 12.906 32.840 1.00 94.00 410 LEU A N 1
ATOM 3392 C CA . LEU A 1 410 ? -17.034 13.587 31.559 1.00 94.00 410 LEU A CA 1
ATOM 3393 C C . LEU A 1 410 ? -16.717 12.703 30.343 1.00 94.00 410 LEU A C 1
ATOM 3395 O O . LEU A 1 410 ? -15.773 11.909 30.345 1.00 94.00 410 LEU A O 1
ATOM 3399 N N . TYR A 1 411 ? -17.471 12.915 29.262 1.00 95.00 411 TYR A N 1
ATOM 3400 C CA . TYR A 1 411 ? -17.182 12.350 27.944 1.00 95.00 411 TYR A CA 1
ATOM 3401 C C . TYR A 1 411 ? -15.922 12.965 27.329 1.00 95.00 411 TYR A C 1
ATOM 3403 O O . TYR A 1 411 ? -15.694 14.169 27.439 1.00 95.00 411 TYR A O 1
ATOM 3411 N N . LYS A 1 412 ? -15.115 12.137 26.649 1.00 94.56 412 LYS A N 1
ATOM 3412 C CA . LYS A 1 412 ? -13.818 12.500 26.038 1.00 94.56 412 LYS A CA 1
ATOM 3413 C C . LYS A 1 412 ? -12.774 13.030 27.021 1.00 94.56 412 LYS A C 1
ATOM 3415 O O . LYS A 1 412 ? -11.779 13.632 26.621 1.00 94.56 412 LYS A O 1
ATOM 3420 N N . GLU A 1 413 ? -12.947 12.745 28.299 1.00 94.62 413 GLU A N 1
ATOM 3421 C CA . GLU A 1 413 ? -11.989 13.112 29.325 1.00 94.62 413 GLU A CA 1
ATOM 3422 C C . GLU A 1 413 ? -10.681 12.319 29.196 1.00 94.62 413 GLU A C 1
ATOM 3424 O O . GLU A 1 413 ? -10.690 11.088 29.096 1.00 94.62 413 GLU A O 1
ATOM 3429 N N . LYS A 1 414 ? -9.539 13.014 29.250 1.00 93.56 414 LYS A N 1
ATOM 3430 C CA . LYS A 1 414 ? -8.216 12.385 29.320 1.00 93.56 414 LYS A CA 1
ATOM 3431 C C . LYS A 1 414 ? -7.898 12.013 30.765 1.00 93.56 414 LYS A C 1
ATOM 3433 O O . LYS A 1 414 ? -7.382 12.828 31.523 1.00 93.56 414 LYS A O 1
ATOM 3438 N N . ARG A 1 415 ? -8.175 10.769 31.141 1.00 92.12 415 ARG A N 1
ATOM 3439 C CA . ARG A 1 415 ? -8.075 10.316 32.527 1.00 92.12 415 ARG A CA 1
ATOM 3440 C C . ARG A 1 415 ? -6.691 9.814 32.910 1.00 92.12 415 ARG A C 1
ATOM 3442 O O . ARG A 1 415 ? -6.087 9.002 32.209 1.00 92.12 415 ARG A O 1
ATOM 3449 N N . ASN A 1 416 ? -6.245 10.202 34.098 1.00 90.31 416 ASN A N 1
ATOM 3450 C CA . ASN A 1 416 ? -5.007 9.728 34.703 1.00 90.31 416 ASN A CA 1
ATOM 3451 C C . ASN A 1 416 ? -5.146 8.348 35.365 1.00 90.31 416 ASN A C 1
ATOM 3453 O O . ASN A 1 416 ? -4.141 7.741 35.707 1.00 90.31 416 ASN A O 1
ATOM 3457 N N . VAL A 1 417 ? -6.364 7.817 35.532 1.00 88.94 417 VAL A N 1
ATOM 3458 C CA . VAL A 1 417 ? -6.578 6.501 36.171 1.00 88.94 417 VAL A CA 1
ATOM 3459 C C . VAL A 1 417 ? -6.236 5.307 35.270 1.00 88.94 417 VAL A C 1
ATOM 3461 O O . VAL A 1 417 ? -6.083 4.185 35.743 1.00 88.94 417 VAL A O 1
ATOM 3464 N N . TYR A 1 418 ? -6.068 5.522 33.965 1.00 89.00 418 TYR A N 1
ATOM 3465 C CA . TYR A 1 418 ? -5.802 4.470 32.978 1.00 89.00 418 TYR A CA 1
ATOM 3466 C C . TYR A 1 418 ? -4.306 4.107 32.875 1.00 89.00 418 TYR A C 1
ATOM 3468 O O . TYR A 1 418 ? -3.680 4.187 31.813 1.00 89.00 418 TYR A O 1
ATOM 3476 N N . GLN A 1 419 ? -3.725 3.696 34.007 1.00 86.06 419 GLN A N 1
ATOM 3477 C CA . GLN A 1 419 ? -2.286 3.420 34.163 1.00 86.06 419 GLN A CA 1
ATOM 3478 C C . GLN A 1 419 ? -1.908 1.938 34.019 1.00 86.06 419 GLN A C 1
ATOM 3480 O O . GLN A 1 419 ? -0.731 1.619 33.878 1.00 86.06 419 GLN A O 1
ATOM 3485 N N . GLY A 1 420 ? -2.881 1.021 33.998 1.00 85.88 420 GLY A N 1
ATOM 3486 C CA . GLY A 1 420 ? -2.638 -0.413 33.791 1.00 85.88 420 GLY A CA 1
ATOM 3487 C C . GLY A 1 420 ? -2.130 -0.750 32.382 1.00 85.88 420 GLY A C 1
ATOM 3488 O O . GLY A 1 420 ? -2.437 -0.041 31.419 1.00 85.88 420 GLY A O 1
ATOM 3489 N N . ASN A 1 421 ? -1.358 -1.834 32.241 1.00 87.44 421 ASN A N 1
ATOM 3490 C CA . ASN A 1 421 ? -0.747 -2.253 30.965 1.00 87.44 421 ASN A CA 1
ATOM 3491 C C . ASN A 1 421 ? -1.773 -2.520 29.854 1.00 87.44 421 ASN A C 1
ATOM 3493 O O . ASN A 1 421 ? -1.495 -2.277 28.684 1.00 87.44 421 ASN A O 1
ATOM 3497 N N . ASN A 1 422 ? -2.985 -2.939 30.215 1.00 87.19 422 ASN A N 1
ATOM 3498 C CA . ASN A 1 422 ? -4.110 -3.099 29.296 1.00 87.19 422 ASN A CA 1
ATOM 3499 C C . ASN A 1 422 ? -4.497 -1.795 28.576 1.00 87.19 422 ASN A C 1
ATOM 3501 O O . ASN A 1 422 ? -5.077 -1.857 27.494 1.00 87.19 422 ASN A O 1
ATOM 3505 N N . PHE A 1 423 ? -4.186 -0.623 29.137 1.00 89.00 423 PHE A N 1
ATOM 3506 C CA . PHE A 1 423 ? -4.431 0.676 28.507 1.00 89.00 423 PHE A CA 1
ATOM 3507 C C . PHE A 1 423 ? -3.309 1.126 27.572 1.00 89.00 423 PHE A C 1
ATOM 3509 O O . PHE A 1 423 ? -3.468 2.157 26.931 1.00 89.00 423 PHE A O 1
ATOM 3516 N N . ILE A 1 424 ? -2.197 0.401 27.442 1.00 87.69 424 ILE A N 1
ATOM 3517 C CA . ILE A 1 424 ? -1.199 0.717 26.410 1.00 87.69 424 ILE A CA 1
ATOM 3518 C C . ILE A 1 424 ? -1.853 0.524 25.035 1.00 87.69 424 ILE A C 1
ATOM 3520 O O . ILE A 1 424 ? -2.633 -0.406 24.824 1.00 87.69 424 ILE A O 1
ATOM 3524 N N . SER A 1 425 ? -1.608 1.447 24.106 1.00 82.00 425 SER A N 1
ATOM 3525 C CA . SER A 1 425 ? -2.151 1.329 22.755 1.00 82.00 425 SER A CA 1
ATOM 3526 C C . SER A 1 425 ? -1.526 0.134 22.035 1.00 82.00 425 SER A C 1
ATOM 3528 O O . SER A 1 425 ? -0.305 -0.006 21.993 1.00 82.00 425 SER A O 1
ATOM 3530 N N . ASN A 1 426 ? -2.360 -0.685 21.386 1.00 72.56 426 ASN A N 1
ATOM 3531 C CA . ASN A 1 426 ? -1.894 -1.788 20.535 1.00 72.56 426 ASN A CA 1
ATOM 3532 C C . ASN A 1 426 ? -1.053 -1.303 19.336 1.00 72.56 426 ASN A C 1
ATOM 3534 O O . ASN A 1 426 ? -0.365 -2.107 18.711 1.00 72.56 426 ASN A O 1
ATOM 3538 N N . PHE A 1 427 ? -1.120 -0.007 19.018 1.00 66.12 427 PHE A N 1
ATOM 3539 C CA . PHE A 1 427 ? -0.548 0.598 17.814 1.00 66.12 427 PHE A CA 1
ATOM 3540 C C . PHE A 1 427 ? 0.718 1.397 18.097 1.00 66.12 427 PHE A C 1
ATOM 3542 O O . PHE A 1 427 ? 1.660 1.342 17.316 1.00 66.12 427 PHE A O 1
ATOM 3549 N N . ASN A 1 428 ? 0.751 2.101 19.230 1.00 75.44 428 ASN A N 1
ATOM 3550 C CA . ASN A 1 428 ? 1.890 2.905 19.649 1.00 75.44 428 ASN A CA 1
ATOM 3551 C C . ASN A 1 428 ? 2.146 2.684 21.143 1.00 75.44 428 ASN A C 1
ATOM 3553 O O . ASN A 1 428 ? 1.408 3.195 21.982 1.00 75.44 428 ASN A O 1
ATOM 3557 N N . SER A 1 429 ? 3.214 1.957 21.469 1.00 78.38 429 SER A N 1
ATOM 3558 C CA . SER A 1 429 ? 3.586 1.626 22.849 1.00 78.38 429 SER A CA 1
ATOM 3559 C C . SER A 1 429 ? 3.909 2.847 23.717 1.00 78.38 429 SER A C 1
ATOM 3561 O O . SER A 1 429 ? 3.860 2.742 24.940 1.00 78.38 429 SER A O 1
ATOM 3563 N N . LYS A 1 430 ? 4.193 4.009 23.111 1.00 84.12 430 LYS A N 1
ATOM 3564 C CA . LYS A 1 430 ? 4.411 5.282 23.817 1.00 84.12 430 LYS A CA 1
ATOM 3565 C C . LYS A 1 430 ? 3.102 5.955 24.239 1.00 84.12 430 LYS A C 1
ATOM 3567 O O . LYS A 1 430 ? 3.117 6.842 25.086 1.00 84.12 430 LYS A O 1
ATOM 3572 N N . ASN A 1 431 ? 1.971 5.532 23.673 1.00 85.56 431 ASN A N 1
ATOM 3573 C CA . ASN A 1 431 ? 0.660 6.116 23.929 1.00 85.56 431 ASN A CA 1
ATOM 3574 C C . ASN A 1 431 ? -0.233 5.177 24.743 1.00 85.56 431 ASN A C 1
ATOM 3576 O O . ASN A 1 431 ? -0.172 3.949 24.637 1.00 85.56 431 ASN A O 1
ATOM 3580 N N . ARG A 1 432 ? -1.138 5.774 25.524 1.00 89.38 432 ARG A N 1
ATOM 3581 C CA . ARG A 1 432 ? -2.164 5.053 26.285 1.00 89.38 432 ARG A CA 1
ATOM 3582 C C . ARG A 1 432 ? -3.558 5.402 25.778 1.00 89.38 432 ARG A C 1
ATOM 3584 O O . ARG A 1 432 ? -3.823 6.533 25.384 1.00 89.38 432 ARG A O 1
ATOM 3591 N N . ARG A 1 433 ? -4.467 4.433 25.850 1.00 90.56 433 ARG A N 1
ATOM 3592 C CA . ARG A 1 433 ? -5.915 4.562 25.669 1.00 90.56 433 ARG A CA 1
ATOM 3593 C C . ARG A 1 433 ? -6.512 5.223 26.910 1.00 90.56 433 ARG A C 1
ATOM 3595 O O . ARG A 1 433 ? -7.185 4.571 27.702 1.00 90.56 433 ARG A O 1
ATOM 3602 N N . ASN A 1 434 ? -6.189 6.498 27.103 1.00 91.94 434 ASN A N 1
ATOM 3603 C CA . ASN A 1 434 ? -6.563 7.251 28.295 1.00 91.94 434 ASN A CA 1
ATOM 3604 C C . ASN A 1 434 ? -7.736 8.222 28.084 1.00 91.94 434 ASN A C 1
ATOM 3606 O O . ASN A 1 434 ? -8.082 8.960 28.999 1.00 91.94 434 ASN A O 1
ATOM 3610 N N . ILE A 1 435 ? -8.356 8.210 26.904 1.00 93.62 435 ILE A N 1
ATOM 3611 C CA . ILE A 1 435 ? -9.569 8.978 26.624 1.00 93.62 435 ILE A CA 1
ATOM 3612 C C . ILE A 1 435 ? -10.785 8.139 27.010 1.00 93.62 435 ILE A C 1
ATOM 3614 O O . ILE A 1 435 ? -10.988 7.048 26.474 1.00 93.62 435 ILE A O 1
ATOM 3618 N N . HIS A 1 436 ? -11.591 8.645 27.937 1.00 93.25 436 HIS A N 1
ATOM 3619 C CA . HIS A 1 436 ? -12.840 8.016 28.337 1.00 93.25 436 HIS A CA 1
ATOM 3620 C C . HIS A 1 436 ? -13.926 8.263 27.280 1.00 93.25 436 HIS A C 1
ATOM 3622 O O . HIS A 1 436 ? -14.217 9.404 26.925 1.00 93.25 436 HIS A O 1
ATOM 3628 N N . LEU A 1 437 ? -14.516 7.189 26.753 1.00 92.31 437 LEU A N 1
ATOM 3629 C CA . LEU A 1 437 ? -15.517 7.250 25.678 1.00 92.31 437 LEU A CA 1
ATOM 3630 C C . LEU A 1 437 ? -16.967 7.177 26.187 1.00 92.31 437 LEU A C 1
ATOM 3632 O O . LEU A 1 437 ? -17.880 7.084 25.371 1.00 92.31 437 LEU A O 1
ATOM 3636 N N . GLY A 1 438 ? -17.180 7.208 27.505 1.00 91.75 438 GLY A N 1
ATOM 3637 C CA . GLY A 1 438 ? -18.499 7.179 28.139 1.00 91.75 438 GLY A CA 1
ATOM 3638 C C . GLY A 1 438 ? -18.810 8.452 28.925 1.00 91.75 438 GLY A C 1
ATOM 3639 O O . GLY A 1 438 ? -18.033 9.403 28.924 1.00 91.75 438 GLY A O 1
ATOM 3640 N N . ILE A 1 439 ? -19.961 8.452 29.588 1.00 92.19 439 ILE A N 1
ATOM 3641 C CA . ILE A 1 439 ? -20.276 9.349 30.702 1.00 92.19 439 ILE A CA 1
ATOM 3642 C C . ILE A 1 439 ? -20.445 8.436 31.909 1.00 92.19 439 ILE A C 1
ATOM 3644 O O . ILE A 1 439 ? -21.206 7.471 31.836 1.00 92.19 439 ILE A O 1
ATOM 3648 N N . ASP A 1 440 ? -19.751 8.739 33.001 1.00 93.12 440 ASP A N 1
ATOM 3649 C CA . ASP A 1 440 ? -19.865 7.951 34.226 1.00 93.12 440 ASP A CA 1
ATOM 3650 C C . ASP A 1 440 ? -20.821 8.618 35.205 1.00 93.12 440 ASP A C 1
ATOM 3652 O O . ASP A 1 440 ? -20.774 9.832 35.408 1.00 93.12 440 ASP A O 1
ATOM 3656 N N . ILE A 1 441 ? -21.641 7.804 35.865 1.00 93.94 441 ILE A N 1
ATOM 3657 C CA . ILE A 1 441 ? -22.489 8.231 36.974 1.00 93.94 441 ILE A CA 1
ATOM 3658 C C . ILE A 1 441 ? -21.951 7.587 38.253 1.00 93.94 441 ILE A C 1
ATOM 3660 O O . ILE A 1 441 ? -22.043 6.375 38.442 1.00 93.94 441 ILE A O 1
ATOM 3664 N N . PHE A 1 442 ? -21.382 8.402 39.140 1.00 94.19 442 PHE A N 1
ATOM 3665 C CA . PHE A 1 442 ? -20.910 7.973 40.455 1.00 94.19 442 PHE A CA 1
ATOM 3666 C C . PHE A 1 442 ? -22.066 8.087 41.449 1.00 94.19 442 PHE A C 1
ATOM 3668 O O . PHE A 1 442 ? -22.330 9.171 41.968 1.00 94.19 442 PHE A O 1
ATOM 3675 N N . ALA A 1 443 ? -22.770 6.981 41.683 1.00 92.25 443 ALA A N 1
ATOM 3676 C CA . ALA A 1 443 ? -23.948 6.929 42.546 1.00 92.25 443 ALA A CA 1
ATOM 3677 C C . ALA A 1 443 ? -23.736 6.014 43.772 1.00 92.25 443 ALA A C 1
ATOM 3679 O O . ALA A 1 443 ? -22.865 5.137 43.739 1.00 92.25 443 ALA A O 1
ATOM 3680 N N . PRO A 1 444 ? -24.520 6.188 44.855 1.00 89.81 444 PRO A N 1
ATOM 3681 C CA . PRO A 1 444 ? -24.457 5.323 46.030 1.00 89.81 444 PRO A CA 1
ATOM 3682 C C . PRO A 1 444 ? -24.725 3.846 45.713 1.00 89.81 444 PRO A C 1
ATOM 3684 O O . PRO A 1 444 ? -25.490 3.504 44.806 1.00 89.81 444 PRO A O 1
ATOM 3687 N N . VAL A 1 445 ? -24.134 2.953 46.510 1.00 89.25 445 VAL A N 1
ATOM 3688 C CA . VAL A 1 445 ? -24.437 1.515 46.455 1.00 89.25 445 VAL A CA 1
ATOM 3689 C C . VAL A 1 445 ? -25.935 1.303 46.700 1.00 89.25 445 VAL A C 1
ATOM 3691 O O . VAL A 1 445 ? -26.512 1.934 47.580 1.00 89.25 445 VAL A O 1
ATOM 3694 N N . GLY A 1 446 ? -26.561 0.429 45.908 1.00 90.50 446 GLY A N 1
ATOM 3695 C CA . GLY A 1 446 ? -28.008 0.189 45.953 1.00 90.50 446 GLY A CA 1
ATOM 3696 C C . GLY A 1 446 ? -28.833 1.092 45.028 1.00 90.50 446 GLY A C 1
ATOM 3697 O O . GLY A 1 446 ? -30.046 0.911 44.942 1.00 90.50 446 GLY A O 1
ATOM 3698 N N . THR A 1 447 ? -28.201 2.020 44.297 1.00 91.50 447 THR A N 1
ATOM 3699 C CA . THR A 1 447 ? -28.878 2.782 43.235 1.00 91.50 447 THR A CA 1
ATOM 3700 C C . THR A 1 447 ? -29.485 1.825 42.211 1.00 91.50 447 THR A C 1
ATOM 3702 O O . THR A 1 447 ? -28.779 1.015 41.608 1.00 91.50 447 THR A O 1
ATOM 3705 N N . LYS A 1 448 ? -30.801 1.924 42.012 1.00 91.00 448 LYS A N 1
ATOM 3706 C CA . LYS A 1 448 ? -31.532 1.119 41.032 1.00 91.00 448 LYS A CA 1
ATOM 3707 C C . LYS A 1 448 ? -31.162 1.562 39.615 1.00 91.00 448 LYS A C 1
ATOM 3709 O O . LYS A 1 448 ? -31.212 2.750 39.300 1.00 91.00 448 LYS A O 1
ATOM 3714 N N . ILE A 1 449 ? -30.804 0.592 38.777 1.00 89.50 449 ILE A N 1
ATOM 3715 C CA . ILE A 1 449 ? -30.497 0.783 37.356 1.00 89.50 449 ILE A CA 1
ATOM 3716 C C . ILE A 1 449 ? -31.534 0.002 36.556 1.00 89.50 449 ILE A C 1
ATOM 3718 O O . ILE A 1 449 ? -31.716 -1.197 36.768 1.00 89.50 449 ILE A O 1
ATOM 3722 N N . LYS A 1 450 ? -32.214 0.690 35.643 1.00 88.75 450 LYS A N 1
ATOM 3723 C CA . LYS A 1 450 ? -33.232 0.128 34.757 1.00 88.75 450 LYS A CA 1
ATOM 3724 C C . LYS A 1 450 ? -32.678 -0.045 33.349 1.00 88.75 450 LYS A C 1
ATOM 3726 O O . LYS A 1 450 ? -31.832 0.726 32.899 1.00 88.75 450 LYS A O 1
ATOM 3731 N N . ALA A 1 451 ? -33.173 -1.056 32.641 1.00 88.25 451 AL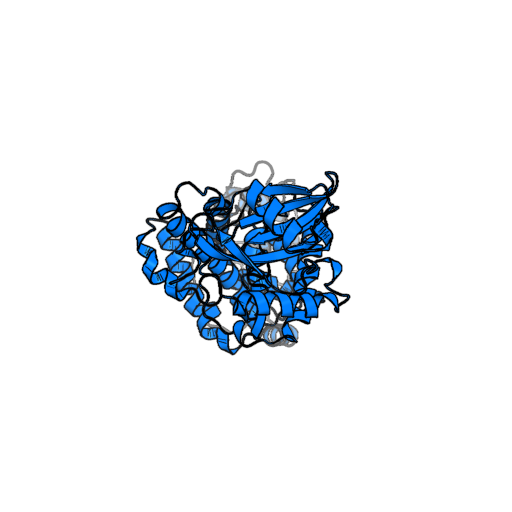A A N 1
ATOM 3732 C CA . ALA A 1 451 ? -32.907 -1.181 31.217 1.00 88.25 451 ALA A CA 1
ATOM 3733 C C . ALA A 1 451 ? -33.662 -0.067 30.464 1.00 88.25 451 ALA A C 1
ATOM 3735 O O . ALA A 1 451 ? -34.843 0.147 30.740 1.00 88.25 451 ALA A O 1
ATOM 3736 N N . PRO A 1 452 ? -33.023 0.628 29.506 1.00 87.75 452 PRO A N 1
ATOM 3737 C CA . PRO A 1 452 ? -33.686 1.661 28.712 1.00 87.75 452 PRO A CA 1
ATOM 3738 C C . PRO A 1 452 ? -34.644 1.077 27.661 1.00 87.75 452 PRO A C 1
ATOM 3740 O O . PRO A 1 452 ? -35.271 1.827 26.928 1.00 87.75 452 PRO A O 1
ATOM 3743 N N . HIS A 1 453 ? -34.725 -0.248 27.534 1.00 86.38 453 HIS A N 1
ATOM 3744 C CA . HIS A 1 453 ? -35.598 -0.954 26.603 1.00 86.38 453 HIS A CA 1
ATOM 3745 C C . HIS A 1 453 ? -35.854 -2.371 27.129 1.00 86.38 453 HIS A C 1
ATOM 3747 O O . HIS A 1 453 ? -34.987 -2.941 27.802 1.00 86.38 453 HIS A O 1
ATOM 3753 N N . ASP A 1 454 ? -37.001 -2.955 26.783 1.00 87.38 454 ASP A N 1
ATOM 3754 C CA . ASP A 1 454 ? -37.307 -4.353 27.083 1.00 87.38 454 ASP A CA 1
ATOM 3755 C C . ASP A 1 454 ? -36.241 -5.285 26.500 1.00 87.38 454 ASP A C 1
ATOM 3757 O O . ASP A 1 454 ? -35.803 -5.149 25.354 1.00 87.38 454 ASP A O 1
ATOM 3761 N N . GLY A 1 455 ? -35.807 -6.259 27.290 1.00 85.31 455 GLY A N 1
ATOM 3762 C CA . GLY A 1 455 ? -34.765 -7.183 26.879 1.00 85.31 455 GLY A CA 1
ATOM 3763 C C . GLY A 1 455 ? -34.619 -8.344 27.843 1.00 85.31 455 GLY A C 1
ATOM 3764 O O . GLY A 1 455 ? -35.171 -8.351 28.941 1.00 85.31 455 GLY A O 1
ATOM 3765 N N . LYS A 1 456 ? -33.852 -9.348 27.423 1.00 88.00 456 LYS A N 1
ATOM 3766 C CA . LYS A 1 456 ? -33.465 -10.473 28.274 1.00 88.00 456 LYS A CA 1
ATOM 3767 C C . LYS A 1 456 ? -31.996 -10.327 28.628 1.00 88.00 456 LYS A C 1
ATOM 3769 O O . LYS A 1 456 ? -31.165 -10.101 27.748 1.00 88.00 456 LYS A O 1
ATOM 3774 N N . VAL A 1 457 ? -31.674 -10.472 29.910 1.00 83.12 457 VAL A N 1
ATOM 3775 C CA . VAL A 1 457 ? -30.281 -10.535 30.355 1.00 83.12 457 VAL A CA 1
ATOM 3776 C C . VAL A 1 457 ? -29.674 -11.813 29.785 1.00 83.12 457 VAL A C 1
ATOM 3778 O O . VAL A 1 457 ? -30.015 -12.910 30.211 1.00 83.12 457 VAL A O 1
ATOM 3781 N N . PHE A 1 458 ? -28.810 -11.666 28.782 1.00 85.44 458 PHE A N 1
ATOM 3782 C CA . PHE A 1 458 ? -28.164 -12.803 28.126 1.00 85.44 458 PHE A CA 1
ATOM 3783 C C . PHE A 1 458 ? -26.910 -13.260 28.884 1.00 85.44 458 PHE A C 1
ATOM 3785 O O . PHE A 1 458 ? -26.661 -14.454 29.012 1.00 85.44 458 PHE A O 1
ATOM 3792 N N . ILE A 1 459 ? -26.125 -12.313 29.412 1.00 87.38 459 ILE A N 1
ATOM 3793 C CA . ILE A 1 459 ? -24.927 -12.565 30.222 1.00 87.38 459 ILE A CA 1
ATOM 3794 C C . ILE A 1 459 ? -24.868 -11.508 31.328 1.00 87.38 459 ILE A C 1
ATOM 3796 O O . ILE A 1 459 ? -24.896 -10.313 31.037 1.00 87.38 459 ILE A O 1
ATOM 3800 N N . LEU A 1 460 ? -24.725 -11.944 32.582 1.00 80.81 460 LEU A N 1
ATOM 3801 C CA . LEU A 1 460 ? -24.326 -11.096 33.705 1.00 80.81 460 LEU A CA 1
ATOM 3802 C C . LEU A 1 460 ? -22.950 -11.566 34.181 1.00 80.81 460 LEU A C 1
ATOM 3804 O O . LEU A 1 460 ? -22.813 -12.670 34.702 1.00 80.81 460 LEU A O 1
ATOM 3808 N N . LYS A 1 461 ? -21.921 -10.745 33.967 1.00 77.38 461 LYS A N 1
ATOM 3809 C CA . LYS A 1 461 ? -20.546 -11.049 34.371 1.00 77.38 461 LYS A CA 1
ATOM 3810 C C . LYS A 1 461 ? -20.015 -9.921 35.247 1.00 77.38 461 LYS A C 1
ATOM 3812 O O . LYS A 1 461 ? -20.108 -8.758 34.864 1.00 77.38 461 LYS A O 1
ATOM 3817 N N . TYR A 1 462 ? -19.441 -10.272 36.394 1.00 59.94 462 TYR A N 1
ATOM 3818 C CA . TYR A 1 462 ? -18.611 -9.345 37.158 1.00 59.94 462 TYR A CA 1
ATOM 3819 C C . TYR A 1 462 ? -17.284 -9.162 36.412 1.00 59.94 462 TYR A C 1
ATOM 3821 O O . TYR A 1 462 ? -16.583 -10.144 36.155 1.00 59.94 462 TYR A O 1
ATOM 3829 N N . ASN A 1 463 ? -16.999 -7.923 36.002 1.00 51.62 463 ASN A N 1
ATOM 3830 C CA . ASN A 1 463 ? -15.743 -7.538 35.352 1.00 51.62 463 ASN A CA 1
ATOM 3831 C C . ASN A 1 463 ? -14.663 -7.188 36.368 1.00 51.62 463 ASN A C 1
ATOM 3833 O O . ASN A 1 463 ? -15.003 -6.519 37.371 1.00 51.62 463 ASN A O 1
#